Protein 7ODJ (pdb70)

Solvent-accessible surface area: 15029 Å² total; per-residue (Å²): 88,41,2,167,47,82,28,19,71,0,35,52,150,61,77,80,21,10,0,0,1,0,0,0,2,0,0,8,11,4,0,2,63,51,162,28,19,58,75,107,20,0,26,123,0,0,74,35,0,94,68,10,32,2,21,0,0,1,0,4,6,1,0,4,89,7,134,22,111,2,2,1,46,45,2,8,5,59,18,49,31,90,37,40,83,53,9,2,68,0,2,0,44,0,1,26,7,0,48,143,35,119,2,10,0,5,0,0,0,0,0,0,39,2,5,0,3,0,0,6,13,4,12,9,68,61,79,61,108,114,24,135,9,1,66,123,51,115,88,91,77,63,12,18,48,86,0,10,37,0,15,134,18,141,93,0,20,102,13,1,92,89,6,0,70,65,0,0,67,22,86,1,66,88,72,51,90,32,0,44,93,5,32,10,1,2,0,0,0,0,0,3,10,0,37,4,8,20,83,150,19,71,84,101,60,48,90,39,1,9,73,15,0,60,64,9,0,40,55,0,37,107,48,6,71,139,1,8,0,0,1,0,0,2,0,41,32,0,0,30,91,37,45,98,5,0,20,53,0,1,52,16,120,41,0,29,2,0,0,3,0,0,15,0,52,73,36,99,36,8,53,46,78,116,11,65,127,33,53,85,52,0,48,108,92,0,63,88,11,1,94,41,0,3,75,9,0,102,121,33,96,23,0,3,3,0,3,10,0,0,0,3,6,23,123,7,35,46,28,83,133,25,94,8,96,60,0,2,60,0,1,94,12,0,0,99,68,2,32,34,3,50,139,130,68,18,10,6,4,1,0,2,1,8,1,0,0,0,86,0,78,33,138,86,104,102,66,61,14,94,108,76,27,58,14,1,0,1,0,3,26,31,39,4,0,17,3,0,0,2,36,80,8,106,61,0,24,59,5,1,117,93,16,2,73,66,2,71,110

Structure (mmCIF, N/CA/C/O backbone):
data_7ODJ
#
_entry.id   7ODJ
#
_cell.length_a   91.815
_cell.length_b   102.230
_cell.length_c   50.680
_cell.angle_alpha   90.000
_cell.angle_beta   90.000
_cell.angle_gamma   90.000
#
_symmetry.space_group_name_H-M   'P 21 21 2'
#
loop_
_entity.id
_entity.type
_entity.pdbx_description
1 polymer Man5A
2 non-polymer 'SULFATE ION'
3 non-polymer 'ACETATE ION'
4 non-polymer (1R,2S,3R,4S,5R,6R)-5-(8-azidooctylamino)-6-(hydroxymethyl)cyclohexane-1,2,3,4-tetrol
5 water water
#
loop_
_atom_site.group_PDB
_atom_site.id
_atom_site.type_symbol
_atom_site.label_atom_id
_atom_site.label_alt_id
_atom_site.label_comp_id
_atom_site.label_asym_id
_atom_site.label_entity_id
_atom_site.label_seq_id
_atom_site.pdbx_PDB_ins_code
_atom_site.Cartn_x
_atom_site.Cartn_y
_atom_site.Cartn_z
_atom_site.occupancy
_atom_site.B_iso_or_equiv
_atom_site.auth_seq_id
_atom_site.auth_comp_id
_atom_site.auth_asym_id
_atom_site.auth_atom_id
_atom_site.pdbx_PDB_model_num
ATOM 1 N N . HIS A 1 23 ? 19.167 34.703 -13.513 1.000 38.954 23 HIS AAA N 1
ATOM 2 C CA . HIS A 1 23 ? 20.630 34.375 -13.519 1.000 50.429 23 HIS AAA CA 1
ATOM 3 C C . HIS A 1 23 ? 20.858 33.069 -12.690 1.000 34.273 23 HIS AAA C 1
ATOM 4 O O . HIS A 1 23 ? 21.345 33.058 -11.574 1.000 23.309 23 HIS AAA O 1
ATOM 10 N N . PHE A 1 24 ? 20.546 31.919 -13.241 1.000 23.972 24 PHE AAA N 1
ATOM 11 C CA A PHE A 1 24 ? 20.827 30.612 -12.575 0.500 15.364 24 PHE AAA CA 1
ATOM 12 C CA B PHE A 1 24 ? 20.811 30.587 -12.623 0.500 16.338 24 PHE AAA CA 1
ATOM 13 C C . PHE A 1 24 ? 22.304 30.215 -12.693 1.000 13.624 24 PHE AAA C 1
ATOM 14 O O . PHE A 1 24 ? 23.004 30.545 -13.659 1.000 16.272 24 PHE AAA O 1
ATOM 46 N N . VAL A 1 25 ? 22.773 29.471 -11.686 1.000 13.467 25 VAL AAA N 1
ATOM 47 C CA . VAL A 1 25 ? 24.062 28.796 -11.828 1.000 13.097 25 VAL AAA CA 1
ATOM 48 C C . VAL A 1 25 ? 23.919 27.746 -12.927 1.000 12.601 25 VAL AAA C 1
ATOM 49 O O . VAL A 1 25 ? 22.977 26.960 -12.882 1.000 12.646 25 VAL AAA O 1
ATOM 62 N N . ARG A 1 26 ? 24.808 27.808 -13.883 1.000 11.795 26 ARG AAA N 1
ATOM 63 C CA . ARG A 1 26 ? 24.786 26.918 -15.052 1.000 13.063 26 ARG AAA CA 1
ATOM 64 C C . ARG A 1 26 ? 26.094 26.144 -15.124 1.000 12.161 26 ARG AAA C 1
ATOM 65 O O . ARG A 1 26 ? 27.076 26.473 -14.461 1.000 13.143 26 ARG AAA O 1
ATOM 86 N N . VAL A 1 27 ? 26.094 25.101 -15.938 1.000 13.698 27 VAL AAA N 1
ATOM 87 C CA . VAL A 1 27 ? 27.326 24.332 -16.2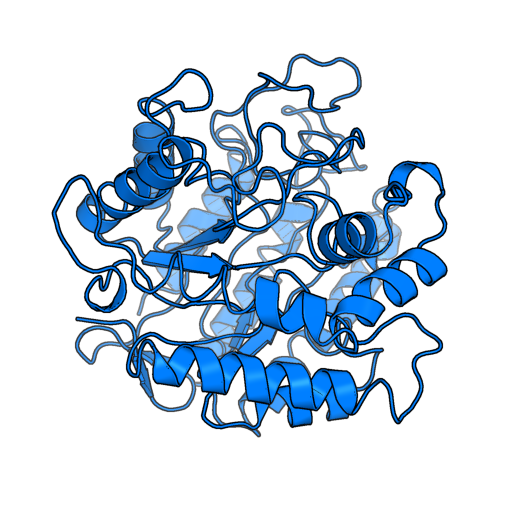14 1.000 12.479 27 VAL AAA CA 1
ATOM 88 C C . VAL A 1 27 ? 27.712 24.555 -17.682 1.000 13.853 27 VAL AAA C 1
ATOM 89 O O . VAL A 1 27 ? 26.873 24.455 -18.575 1.000 16.337 27 VAL AAA O 1
ATOM 102 N N . ASN A 1 28 ? 28.999 24.773 -17.896 1.000 13.832 28 ASN AAA N 1
ATOM 103 C CA . ASN A 1 28 ? 29.609 24.834 -19.237 1.000 17.031 28 ASN AAA CA 1
ATOM 104 C C . ASN A 1 28 ? 30.878 24.002 -19.179 1.000 15.354 28 ASN AAA C 1
ATOM 105 O O . ASN A 1 28 ? 31.872 24.427 -18.647 1.000 16.574 28 ASN AAA O 1
ATOM 116 N N . GLY A 1 29 ? 30.829 22.776 -19.675 1.000 14.957 29 GLY AAA N 1
ATOM 117 C CA . GLY A 1 29 ? 31.978 21.880 -19.611 1.000 15.905 29 GLY AAA CA 1
ATOM 118 C C . GLY A 1 29 ? 32.320 21.556 -18.170 1.000 13.096 29 GLY AAA C 1
ATOM 119 O O . GLY A 1 29 ? 31.440 21.166 -17.374 1.000 13.394 29 GLY AAA O 1
ATOM 123 N N . GLY A 1 30 ? 33.587 21.752 -17.851 1.000 14.109 30 GLY AAA N 1
ATOM 124 C CA . GLY A 1 30 ? 34.101 21.438 -16.519 1.000 13.995 30 GLY AAA CA 1
ATOM 125 C C . GLY A 1 30 ? 33.990 22.542 -15.509 1.000 12.250 30 GLY AAA C 1
ATOM 126 O O . GLY A 1 30 ? 34.565 22.392 -14.429 1.000 14.369 30 GLY AAA O 1
ATOM 130 N N . HIS A 1 31 ? 33.227 23.594 -15.783 1.000 13.367 31 HIS AAA N 1
ATOM 131 C CA . HIS A 1 31 ? 33.063 24.679 -14.815 1.000 13.010 31 HIS AAA CA 1
ATOM 132 C C . HIS A 1 31 ? 31.629 25.164 -14.759 1.000 12.459 31 HIS AAA C 1
ATOM 133 O O . HIS A 1 31 ? 30.807 24.914 -15.648 1.000 13.373 31 HIS AAA O 1
ATOM 148 N N . PHE A 1 32 ? 31.337 25.814 -13.660 1.000 12.189 32 PHE AAA N 1
ATOM 149 C CA . PHE A 1 32 ? 30.067 26.523 -13.463 1.000 12.289 32 PHE AAA CA 1
ATOM 150 C C . PHE A 1 32 ? 30.190 27.955 -13.997 1.000 13.015 32 PHE AAA C 1
ATOM 151 O O . PHE A 1 32 ? 31.267 28.534 -14.030 1.000 13.270 32 PHE AAA O 1
ATOM 168 N N . GLU A 1 33 ? 29.047 28.494 -14.433 1.000 13.164 33 GLU AAA N 1
ATOM 169 C CA . GLU A 1 33 ? 28.958 29.904 -14.816 1.000 14.323 33 GLU AAA CA 1
ATOM 170 C C . GLU A 1 33 ? 27.744 30.537 -14.152 1.000 14.202 33 GLU AAA C 1
ATOM 171 O O . GLU A 1 33 ? 26.726 29.903 -13.946 1.000 15.898 33 GLU AAA O 1
ATOM 183 N N . LEU A 1 34 ? 27.910 31.822 -13.859 1.000 14.824 34 LEU AAA N 1
ATOM 184 C CA . LEU A 1 34 ? 26.804 32.666 -13.377 1.000 16.169 34 LEU AAA CA 1
ATOM 185 C C . LEU A 1 34 ? 26.813 33.935 -14.219 1.000 18.220 34 LEU AAA C 1
ATOM 186 O O . LEU A 1 34 ? 27.839 34.627 -14.181 1.000 18.852 34 LEU AAA O 1
ATOM 202 N N . GLN A 1 35 ? 25.746 34.225 -14.937 1.000 21.339 35 GLN AAA N 1
ATOM 203 C CA . GLN A 1 35 ? 25.714 35.387 -15.874 1.000 24.126 35 GLN AAA CA 1
ATOM 204 C C . GLN A 1 35 ? 26.942 35.347 -16.775 1.000 25.589 35 GLN AAA C 1
ATOM 205 O O . GLN A 1 35 ? 27.543 36.430 -17.047 1.000 32.676 35 GLN AAA O 1
ATOM 219 N N . GLY A 1 36 ? 27.304 34.131 -17.216 1.000 22.885 36 GLY AAA N 1
ATOM 220 C CA . GLY A 1 36 ? 28.329 33.914 -18.258 1.000 24.652 36 GLY AAA CA 1
ATOM 221 C C . GLY A 1 36 ? 29.755 34.100 -17.746 1.000 29.726 36 GLY AAA C 1
ATOM 222 O O . GLY A 1 36 ? 30.666 33.948 -18.555 1.000 35.397 36 GLY AAA O 1
ATOM 226 N N . LYS A 1 37 ? 29.943 34.262 -16.420 1.000 23.302 37 LYS AAA N 1
ATOM 227 C CA . LYS A 1 37 ? 31.238 34.513 -15.747 1.000 21.047 37 LYS AAA CA 1
ATOM 228 C C . LYS A 1 37 ? 31.545 33.223 -14.963 1.000 21.516 37 LYS AAA C 1
ATOM 229 O O . LYS A 1 37 ? 30.640 32.584 -14.398 1.000 18.108 37 LYS AAA O 1
ATOM 238 N N . PRO A 1 38 ? 32.802 32.753 -14.841 1.000 20.769 38 PRO AAA N 1
ATOM 239 C CA . PRO A 1 38 ? 33.093 31.580 -14.020 1.000 21.828 38 PRO AAA CA 1
ATOM 240 C C . PRO A 1 38 ? 32.560 31.771 -12.591 1.000 17.706 38 PRO AAA C 1
ATOM 241 O O . PRO A 1 38 ? 32.599 32.856 -11.999 1.000 20.079 38 PRO AAA O 1
ATOM 252 N N . TYR A 1 39 ? 32.090 30.665 -12.027 1.000 14.422 39 TYR AAA N 1
ATOM 253 C CA . TYR A 1 39 ? 31.561 30.596 -10.663 1.000 13.118 39 TYR AAA CA 1
ATOM 254 C C . TYR A 1 39 ? 32.225 29.428 -9.995 1.000 13.022 39 TYR AAA C 1
ATOM 255 O O . TYR A 1 39 ? 32.137 28.294 -10.487 1.000 15.597 39 TYR AAA O 1
ATOM 273 N N . VAL A 1 40 ? 32.837 29.635 -8.840 1.000 14.078 40 VAL AAA N 1
ATOM 274 C CA . VAL A 1 40 ? 33.538 28.587 -8.100 1.000 13.295 40 VAL AAA CA 1
ATOM 275 C C . VAL A 1 40 ? 32.918 28.516 -6.713 1.000 12.852 40 VAL AAA C 1
ATOM 276 O O . VAL A 1 40 ? 32.631 29.520 -6.112 1.000 13.838 40 VAL AAA O 1
ATOM 289 N N . ILE A 1 41 ? 32.668 27.299 -6.255 1.000 12.047 41 ILE AAA N 1
ATOM 290 C CA . ILE A 1 41 ? 31.988 27.073 -4.972 1.000 10.848 41 ILE AAA CA 1
ATOM 291 C C . ILE A 1 41 ? 32.992 27.236 -3.836 1.000 10.690 41 ILE AAA C 1
ATOM 292 O O . ILE A 1 41 ? 33.966 26.444 -3.753 1.000 11.832 41 ILE AAA O 1
ATOM 308 N N . THR A 1 42 ? 32.742 28.199 -2.969 1.000 11.334 42 THR AAA N 1
ATOM 309 C CA . THR A 1 42 ? 33.587 28.395 -1.773 1.000 12.623 42 THR AAA CA 1
ATOM 310 C C . THR A 1 42 ? 32.640 28.346 -0.601 1.000 12.025 42 THR AAA C 1
ATOM 311 O O . THR A 1 42 ? 32.090 29.342 -0.206 1.000 15.542 42 THR AAA O 1
ATOM 322 N N . GLY A 1 43 ? 32.405 27.131 -0.130 1.000 10.624 43 GLY AAA N 1
ATOM 323 C CA . GLY A 1 43 ? 31.210 26.844 0.644 1.000 13.428 43 GLY AAA CA 1
ATOM 324 C C . GLY A 1 43 ? 31.414 26.185 1.995 1.000 10.442 43 GLY AAA C 1
ATOM 325 O O . GLY A 1 43 ? 32.532 25.808 2.370 1.000 10.553 43 GLY AAA O 1
ATOM 329 N N . VAL A 1 44 ? 30.275 25.988 2.623 1.000 10.171 44 VAL AAA N 1
ATOM 330 C CA . VAL A 1 44 ? 30.190 25.193 3.856 1.000 10.391 44 VAL AAA CA 1
ATOM 331 C C . VAL A 1 44 ? 28.947 24.314 3.777 1.000 9.924 44 VAL AAA C 1
ATOM 332 O O . VAL A 1 44 ? 27.999 24.599 3.040 1.000 10.463 44 VAL AAA O 1
ATOM 345 N N . ASN A 1 45 ? 29.032 23.234 4.565 1.000 9.655 45 ASN AAA N 1
ATOM 346 C CA . ASN A 1 45 ? 27.836 22.479 4.950 1.000 9.308 45 ASN AAA CA 1
ATOM 347 C C . ASN A 1 45 ? 27.216 23.121 6.191 1.000 10.285 45 ASN AAA C 1
ATOM 348 O O . ASN A 1 45 ? 27.921 23.351 7.190 1.000 11.398 45 ASN AAA O 1
ATOM 359 N N . MET A 1 46 ? 25.895 23.314 6.133 1.000 10.264 46 MET AAA N 1
ATOM 360 C CA . MET A 1 46 ? 25.146 23.885 7.247 1.000 10.406 46 MET AAA CA 1
ATOM 361 C C . MET A 1 46 ? 23.774 23.225 7.144 1.000 10.653 46 MET AAA C 1
ATOM 362 O O . MET A 1 46 ? 22.810 23.825 6.672 1.000 10.672 46 MET AAA O 1
ATOM 376 N N . TRP A 1 47 ? 23.716 21.952 7.580 1.000 10.594 47 TRP AAA N 1
ATOM 377 C CA . TRP A 1 47 ? 22.533 21.133 7.264 1.000 10.288 47 TRP AAA CA 1
ATOM 378 C C .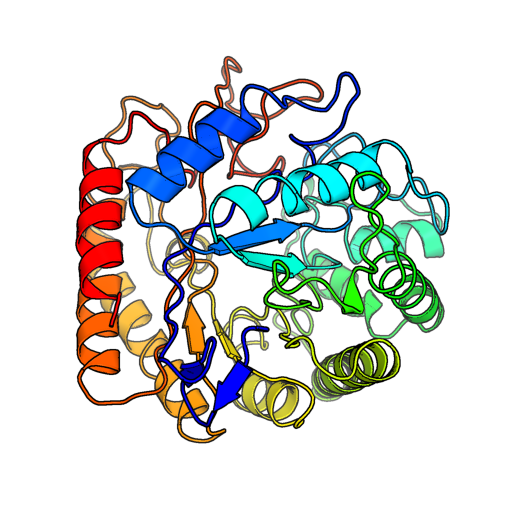 TRP A 1 47 ? 21.247 21.794 7.727 1.000 10.641 47 TRP AAA C 1
ATOM 379 O O . TRP A 1 47 ? 20.201 21.609 7.101 1.000 11.145 47 TRP AAA O 1
ATOM 400 N N . TYR A 1 48 ? 21.356 22.512 8.869 1.000 10.580 48 TYR AAA N 1
ATOM 401 C CA . TYR A 1 48 ? 20.236 23.042 9.690 1.000 10.939 48 TYR AAA CA 1
ATOM 402 C C . TYR A 1 48 ? 19.838 24.481 9.291 1.000 11.028 48 TYR AAA C 1
ATOM 403 O O . TYR A 1 48 ? 19.035 25.079 9.995 1.000 11.712 48 TYR AAA O 1
ATOM 421 N N . ALA A 1 49 ? 20.360 25.016 8.205 1.000 9.950 49 ALA AAA N 1
ATOM 422 C CA . ALA A 1 49 ? 20.130 26.444 7.878 1.000 10.024 49 ALA AAA CA 1
ATOM 423 C C . ALA A 1 49 ? 18.640 26.723 7.688 1.000 11.063 49 ALA AAA C 1
ATOM 424 O O . ALA A 1 49 ? 18.207 27.832 8.030 1.000 12.340 49 ALA AAA O 1
ATOM 431 N N . ALA A 1 50 ? 17.919 25.812 7.058 1.000 11.008 50 ALA AAA N 1
ATOM 432 C CA . ALA A 1 50 ? 16.474 26.024 6.869 1.000 11.677 50 ALA AAA CA 1
ATOM 433 C C . ALA A 1 50 ? 15.710 25.879 8.189 1.000 12.033 50 ALA AAA C 1
ATOM 434 O O . ALA A 1 50 ? 14.749 26.595 8.406 1.000 13.040 50 ALA AAA O 1
ATOM 441 N N . TYR A 1 51 ? 16.111 24.925 9.033 1.000 12.388 51 TYR AAA N 1
ATOM 442 C CA . TYR A 1 51 ? 15.549 24.851 10.402 1.000 13.420 51 TYR AAA CA 1
ATOM 443 C C . TYR A 1 51 ? 15.637 26.197 11.098 1.000 14.128 51 TYR AAA C 1
ATOM 444 O O . TYR A 1 51 ? 14.686 26.625 11.774 1.000 15.227 51 TYR AAA O 1
ATOM 462 N N . LEU A 1 52 ? 16.795 26.832 11.020 1.000 13.090 52 LEU AAA N 1
ATOM 463 C CA A LEU A 1 52 ? 17.025 28.140 11.676 0.500 13.892 52 LEU AAA CA 1
ATOM 464 C CA B LEU A 1 52 ? 16.923 28.133 11.740 0.500 13.770 52 LEU AAA CA 1
ATOM 465 C C . LEU A 1 52 ? 15.997 29.170 11.172 1.000 14.010 52 LEU AAA C 1
ATOM 466 O O . LEU A 1 52 ? 15.689 30.131 11.900 1.000 15.599 52 LEU AAA O 1
ATOM 496 N N . GLY A 1 53 ? 15.563 29.029 9.928 1.000 13.759 53 GLY AAA N 1
ATOM 497 C CA . GLY A 1 53 ? 14.584 29.975 9.404 1.000 15.192 53 GLY AAA CA 1
ATOM 498 C C . GLY A 1 53 ? 13.186 29.758 9.864 1.000 13.970 53 GLY AAA C 1
ATOM 499 O O . GLY A 1 53 ? 12.329 30.592 9.510 1.000 15.288 53 GLY AAA O 1
ATOM 503 N N . ALA A 1 54 ? 12.869 28.670 10.561 1.000 14.431 54 ALA AAA N 1
ATOM 504 C CA . ALA A 1 54 ? 11.476 28.389 10.933 1.000 16.729 54 ALA AAA CA 1
ATOM 505 C C . ALA A 1 54 ? 10.984 29.541 11.807 1.000 16.937 54 ALA AAA C 1
ATOM 506 O O . ALA A 1 54 ? 11.750 30.121 12.603 1.000 20.589 54 ALA AAA O 1
ATOM 513 N N . PRO A 1 55 ? 9.737 29.940 11.622 1.000 19.974 55 PRO AAA N 1
ATOM 514 C CA . PRO A 1 55 ? 9.171 31.049 12.409 1.000 18.297 55 PRO AAA CA 1
ATOM 515 C C . PRO A 1 55 ? 8.777 30.755 13.856 1.000 21.659 55 PRO AAA C 1
ATOM 516 O O . PRO A 1 55 ? 8.437 31.703 14.572 1.000 28.000 55 PRO AAA O 1
ATOM 527 N N . ASN A 1 56 ? 8.773 29.457 14.235 1.000 23.415 56 ASN AAA N 1
ATOM 528 C CA . ASN A 1 56 ? 8.316 28.985 15.563 1.000 21.558 56 ASN AAA CA 1
ATOM 529 C C . ASN A 1 56 ? 9.504 28.688 16.467 1.000 23.002 56 ASN AAA C 1
ATOM 530 O O . ASN A 1 56 ? 10.571 29.154 16.180 1.000 21.744 56 ASN AAA O 1
ATOM 541 N N . GLU A 1 57 ? 9.288 28.002 17.575 1.000 24.148 57 GLU AAA N 1
ATOM 542 C CA . GLU A 1 57 ? 10.334 27.786 18.593 1.000 25.345 57 GLU AAA CA 1
ATOM 543 C C . GLU A 1 57 ? 11.526 26.981 18.076 1.000 21.744 57 GLU AAA C 1
ATOM 544 O O . GLU A 1 57 ? 12.551 27.043 18.723 1.000 24.461 57 GLU AAA O 1
ATOM 556 N N . VAL A 1 58 ? 11.385 26.239 16.979 1.000 18.613 58 VAL AAA N 1
ATOM 557 C CA . VAL A 1 58 ? 12.476 25.470 16.378 1.000 19.993 58 VAL AAA CA 1
ATOM 558 C C . VAL A 1 58 ? 13.499 26.399 15.706 1.000 15.946 58 VAL AAA C 1
ATOM 559 O O . VAL A 1 58 ? 14.692 26.118 15.605 1.000 18.918 58 VAL AAA O 1
ATOM 572 N N . GLY A 1 59 ? 13.031 27.547 15.225 1.000 15.184 59 GLY AAA N 1
ATOM 573 C CA . GLY A 1 59 ? 13.864 28.471 14.489 1.000 15.583 59 GLY AAA CA 1
ATOM 574 C C . GLY A 1 59 ? 14.668 29.383 15.383 1.000 14.781 59 GLY AAA C 1
ATOM 575 O O . GLY A 1 59 ? 14.457 29.462 16.590 1.000 16.452 59 GLY AAA O 1
ATOM 579 N N . ASP A 1 60 ? 15.614 30.070 14.739 1.000 14.457 60 ASP AAA N 1
ATOM 580 C CA . ASP A 1 60 ? 16.448 31.107 15.366 1.000 14.397 60 ASP AAA CA 1
ATOM 581 C C . ASP A 1 60 ? 16.845 32.087 14.254 1.000 13.623 60 ASP AAA C 1
ATOM 582 O O . ASP A 1 60 ? 17.950 32.027 13.753 1.000 13.913 60 ASP AAA O 1
ATOM 591 N N . ARG A 1 61 ? 15.885 32.895 13.839 1.000 13.461 61 ARG AAA N 1
ATOM 592 C CA . ARG A 1 61 ? 16.069 33.760 12.690 1.000 14.158 61 ARG AAA CA 1
ATOM 593 C C . ARG A 1 61 ? 17.147 34.804 12.961 1.000 15.312 61 ARG AAA C 1
ATOM 594 O O . ARG A 1 61 ? 17.878 35.168 12.041 1.000 15.798 61 ARG AAA O 1
ATOM 615 N N . ASP A 1 62 ? 17.248 35.290 14.177 1.000 15.780 62 ASP AAA N 1
ATOM 616 C CA A ASP A 1 62 ? 18.307 36.266 14.557 0.500 16.974 62 ASP AAA CA 1
ATOM 617 C CA B ASP A 1 62 ? 18.299 36.268 14.497 0.500 15.767 62 ASP AAA CA 1
ATOM 618 C C . ASP A 1 62 ? 19.672 35.598 14.332 1.000 15.083 62 ASP AAA C 1
ATOM 619 O O . ASP A 1 62 ? 20.574 36.174 13.683 1.000 16.496 62 ASP AAA O 1
ATOM 635 N N . ARG A 1 63 ? 19.821 34.359 14.810 1.000 13.582 63 ARG AAA N 1
ATOM 636 C CA . ARG A 1 63 ? 21.098 33.671 14.595 1.000 13.651 63 ARG AAA CA 1
ATOM 637 C C . ARG A 1 63 ? 21.351 33.454 13.095 1.000 12.502 63 ARG AAA C 1
ATOM 638 O O . ARG A 1 63 ? 22.466 33.590 12.661 1.000 12.978 63 ARG AAA O 1
ATOM 659 N N . LEU A 1 64 ? 20.326 33.046 12.348 1.000 12.706 64 LEU AAA N 1
ATOM 660 C CA . LEU A 1 64 ? 20.517 32.751 10.922 1.000 11.948 64 LEU AAA CA 1
ATOM 661 C C . LEU A 1 64 ? 21.108 33.962 10.219 1.000 13.316 64 LEU AAA C 1
ATOM 662 O O . LEU A 1 64 ? 22.083 33.830 9.493 1.000 12.744 64 LEU AAA O 1
ATOM 678 N N . ALA A 1 65 ? 20.520 35.144 10.414 1.000 13.954 65 ALA AAA N 1
ATOM 679 C CA . ALA A 1 65 ? 21.059 36.349 9.779 1.000 14.945 65 ALA AAA CA 1
ATOM 680 C C . ALA A 1 65 ? 22.521 36.586 10.172 1.000 14.588 65 ALA AAA C 1
ATOM 681 O O . ALA A 1 65 ? 23.340 36.883 9.316 1.000 15.380 65 ALA AAA O 1
ATOM 688 N N . LYS A 1 66 ? 22.828 36.438 11.458 1.000 14.765 66 LYS AAA N 1
ATOM 689 C CA . LYS A 1 66 ? 24.193 36.639 11.957 1.000 14.880 66 LYS AAA CA 1
ATOM 690 C C . LYS A 1 66 ? 25.167 35.599 11.382 1.000 13.040 66 LYS AAA C 1
ATOM 691 O O . LYS A 1 66 ? 26.303 35.961 11.052 1.000 14.298 66 LYS AAA O 1
ATOM 710 N N . GLU A 1 67 ? 24.723 34.372 11.277 1.000 13.311 67 GLU AAA N 1
ATOM 711 C CA . GLU A 1 67 ? 25.568 33.315 10.659 1.000 11.784 67 GLU AAA CA 1
ATOM 712 C C . GLU A 1 67 ? 25.842 33.656 9.202 1.000 11.013 67 GLU AAA C 1
ATOM 713 O O . GLU A 1 67 ? 27.001 33.559 8.774 1.000 12.025 67 GLU AAA O 1
ATOM 725 N N . LEU A 1 68 ? 24.788 33.997 8.473 1.000 11.736 68 LEU AAA N 1
ATOM 726 C CA . LEU A 1 68 ? 24.987 34.290 7.041 1.000 11.674 68 LEU AAA CA 1
ATOM 727 C C . LEU A 1 68 ? 25.875 35.517 6.849 1.000 12.696 68 LEU AAA C 1
ATOM 728 O O . LEU A 1 68 ? 26.684 35.555 5.923 1.000 12.380 68 LEU AAA O 1
ATOM 744 N N . ASP A 1 69 ? 25.725 36.516 7.701 1.000 12.352 69 ASP AAA N 1
ATOM 745 C CA . ASP A 1 69 ? 26.595 37.692 7.636 1.000 12.571 69 ASP AAA CA 1
ATOM 746 C C . ASP A 1 69 ? 28.054 37.285 7.847 1.000 13.291 69 ASP AAA C 1
ATOM 747 O O . ASP A 1 69 ? 28.960 37.760 7.145 1.000 13.321 69 ASP AAA O 1
ATOM 756 N N . ASN A 1 70 ? 28.309 36.436 8.850 1.000 12.970 70 ASN AAA N 1
ATOM 757 C CA . ASN A 1 70 ? 29.694 36.067 9.168 1.000 12.817 70 ASN AAA CA 1
ATOM 758 C C . ASN A 1 70 ? 30.258 35.240 8.000 1.000 12.764 70 ASN AAA C 1
ATOM 759 O O . ASN A 1 70 ? 31.384 35.439 7.578 1.000 12.856 70 ASN AAA O 1
ATOM 770 N N . LEU A 1 71 ? 29.473 34.279 7.535 1.000 11.429 71 LEU AAA N 1
ATOM 771 C CA . LEU A 1 71 ? 29.879 33.431 6.379 1.000 11.531 71 LEU AAA CA 1
ATOM 772 C C . LEU A 1 71 ? 30.209 34.288 5.149 1.000 11.622 71 LEU AAA C 1
ATOM 773 O O . LEU A 1 71 ? 31.242 34.082 4.516 1.000 12.169 71 LEU AAA O 1
ATOM 789 N N . LYS A 1 72 ? 29.344 35.268 4.858 1.000 12.075 72 LYS AAA N 1
ATOM 790 C CA . LYS A 1 72 ? 29.598 36.117 3.694 1.000 12.686 72 LYS AAA CA 1
ATOM 791 C C . LYS A 1 72 ? 30.889 36.930 3.898 1.000 13.455 72 LYS AAA C 1
ATOM 792 O O . LYS A 1 72 ? 31.695 37.049 2.984 1.000 14.242 72 LYS AAA O 1
ATOM 811 N N . ALA A 1 73 ? 31.124 37.372 5.134 1.000 13.470 73 ALA AAA N 1
ATOM 812 C CA . ALA A 1 73 ? 32.325 38.159 5.450 1.000 13.962 73 ALA AAA CA 1
ATOM 813 C C . ALA A 1 73 ? 33.589 37.332 5.248 1.000 14.368 73 ALA AAA C 1
ATOM 814 O O . ALA A 1 73 ? 34.643 37.894 4.998 1.000 17.628 73 ALA AAA O 1
ATOM 821 N N . ILE A 1 74 ? 33.503 36.016 5.424 1.000 13.216 74 ILE AAA N 1
ATOM 822 C CA . ILE A 1 74 ? 34.675 35.134 5.197 1.000 14.303 74 ILE AAA CA 1
ATOM 823 C C . ILE A 1 74 ? 34.716 34.536 3.801 1.000 12.496 74 ILE AAA C 1
ATOM 824 O O . ILE A 1 74 ? 35.537 33.608 3.598 1.000 15.147 74 ILE AAA O 1
ATOM 840 N N . GLY A 1 75 ? 33.858 34.992 2.910 1.000 12.374 75 GLY AAA N 1
ATOM 841 C CA . GLY A 1 75 ? 33.972 34.679 1.475 1.000 13.390 75 GLY AAA CA 1
ATOM 842 C C . GLY A 1 75 ? 33.172 33.416 1.094 1.000 11.685 75 GLY AAA C 1
ATOM 843 O O . GLY A 1 75 ? 33.328 32.921 -0.016 1.000 13.012 75 GLY AAA O 1
ATOM 847 N N . VAL A 1 76 ? 32.262 32.949 1.952 1.000 11.528 76 VAL AAA N 1
ATOM 848 C CA . VAL A 1 76 ? 31.406 31.800 1.623 1.000 12.149 76 VAL AAA CA 1
ATOM 849 C C . VAL A 1 76 ? 30.287 32.269 0.684 1.000 11.344 76 VAL AAA C 1
ATOM 850 O O . VAL A 1 76 ? 29.560 33.218 0.990 1.000 12.910 76 VAL AAA O 1
ATOM 863 N N . ASN A 1 77 ? 30.141 31.582 -0.454 1.000 10.766 77 ASN AAA N 1
ATOM 864 C CA . ASN A 1 77 ? 29.103 31.895 -1.453 1.000 10.777 77 ASN AAA CA 1
ATOM 865 C C . ASN A 1 77 ? 28.021 30.844 -1.559 1.000 11.181 77 ASN AAA C 1
ATOM 866 O O . ASN A 1 77 ? 27.047 31.036 -2.279 1.000 11.763 77 ASN AAA O 1
ATOM 877 N N . ASN A 1 78 ? 28.142 29.725 -0.836 1.000 10.361 78 ASN AAA N 1
ATOM 878 C CA . ASN A 1 78 ? 27.307 28.526 -1.074 1.000 10.413 78 ASN AAA CA 1
ATOM 879 C C . ASN A 1 78 ? 27.157 27.728 0.213 1.000 9.899 78 ASN AAA C 1
ATOM 880 O O . ASN A 1 78 ? 28.176 27.446 0.865 1.000 11.071 78 ASN AAA O 1
ATOM 891 N N . LEU A 1 79 ? 25.915 27.321 0.468 1.000 9.364 79 LEU AAA N 1
ATOM 892 C CA . LEU A 1 79 ? 25.646 26.397 1.582 1.000 10.231 79 LEU AAA CA 1
ATOM 893 C C . LEU A 1 79 ? 25.121 25.096 0.964 1.000 10.432 79 LEU AAA C 1
ATOM 894 O O . LEU A 1 79 ? 24.331 25.131 0.023 1.000 10.529 79 LEU AAA O 1
ATOM 910 N N . ARG A 1 80 ? 25.458 24.013 1.626 1.000 9.235 80 ARG AAA N 1
ATOM 911 C CA . ARG A 1 80 ? 24.854 22.709 1.350 1.000 9.558 80 ARG AAA CA 1
ATOM 912 C C . ARG A 1 80 ? 23.957 22.363 2.549 1.000 9.272 80 ARG AAA C 1
ATOM 913 O O . ARG A 1 80 ? 24.440 22.377 3.678 1.000 9.833 80 ARG AAA O 1
ATOM 934 N N . VAL A 1 81 ? 22.659 22.181 2.268 1.000 9.474 81 VAL AAA N 1
ATOM 935 C CA . VAL A 1 81 ? 21.593 22.194 3.304 1.000 9.771 81 VAL AAA CA 1
ATOM 936 C C . VAL A 1 81 ? 20.636 21.016 3.093 1.000 9.757 81 VAL AAA C 1
ATOM 937 O O . VAL A 1 81 ? 20.316 20.712 1.925 1.000 10.567 81 VAL AAA O 1
ATOM 950 N N . LEU A 1 82 ? 20.185 20.427 4.194 1.000 10.200 82 LEU AAA N 1
ATOM 951 C CA . LEU A 1 82 ? 19.162 19.390 4.135 1.000 10.494 82 LEU AAA CA 1
ATOM 952 C C . LEU A 1 82 ? 17.801 20.022 3.860 1.000 10.318 82 LEU AAA C 1
ATOM 953 O O . LEU A 1 82 ? 17.427 20.977 4.551 1.000 12.796 82 LEU AAA O 1
ATOM 969 N N . ALA A 1 83 ? 17.078 19.541 2.850 1.000 10.577 83 ALA AAA N 1
ATOM 970 C CA . ALA A 1 83 ? 15.749 20.098 2.522 1.000 12.642 83 ALA AAA CA 1
ATOM 971 C C . ALA A 1 83 ? 14.642 19.468 3.328 1.000 12.501 83 ALA AAA C 1
ATOM 972 O O . ALA A 1 83 ? 13.653 20.100 3.570 1.000 15.619 83 ALA AAA O 1
ATOM 979 N N . VAL A 1 84 ? 14.763 18.183 3.646 1.000 12.381 84 VAL AAA N 1
ATOM 980 C CA A VAL A 1 84 ? 13.646 17.419 4.266 0.500 13.312 84 VAL AAA CA 1
ATOM 981 C CA B VAL A 1 84 ? 13.642 17.406 4.247 0.500 13.830 84 VAL AAA CA 1
ATOM 982 C C . VAL A 1 84 ? 14.199 16.361 5.209 1.000 12.577 84 VAL AAA C 1
ATOM 983 O O . VAL A 1 84 ? 15.236 15.746 4.914 1.000 13.911 84 VAL AAA O 1
ATOM 1007 N N . SER A 1 85 ? 13.544 16.204 6.332 1.000 13.135 85 SER AAA N 1
ATOM 1008 C CA . SER A 1 85 ? 13.807 15.118 7.279 1.000 12.424 85 SER AAA CA 1
ATOM 1009 C C . SER A 1 85 ? 12.544 14.307 7.512 1.000 13.190 85 SER AAA C 1
ATOM 1010 O O . SER A 1 85 ? 11.421 14.830 7.321 1.000 14.826 85 SER AAA O 1
ATOM 1018 N N . GLU A 1 86 ? 12.743 13.099 8.002 1.000 12.607 86 GLU AAA N 1
ATOM 1019 C CA . GLU A 1 86 ? 11.662 12.128 8.304 1.000 13.824 86 GLU AAA CA 1
ATOM 1020 C C . GLU A 1 86 ? 11.632 11.858 9.819 1.000 12.772 86 GLU AAA C 1
ATOM 1021 O O . GLU A 1 86 ? 12.667 11.559 10.386 1.000 14.619 86 GLU AAA O 1
ATOM 1033 N N . LYS A 1 87 ? 10.444 11.866 10.366 1.000 13.895 87 LYS AAA N 1
ATOM 1034 C CA . LYS A 1 87 ? 10.289 11.706 11.826 1.000 14.540 87 LYS AAA CA 1
ATOM 1035 C C . LYS A 1 87 ? 10.905 10.396 12.279 1.000 15.847 87 LYS AAA C 1
ATOM 1036 O O . LYS A 1 87 ? 10.537 9.366 11.767 1.000 16.546 87 LYS AAA O 1
ATOM 1055 N N . SER A 1 88 ? 11.686 10.494 13.363 1.000 16.156 88 SER AAA N 1
ATOM 1056 C CA . SER A 1 88 ? 12.436 9.360 13.894 1.000 20.379 88 SER AAA CA 1
ATOM 1057 C C . SER A 1 88 ? 12.193 9.265 15.383 1.000 17.762 88 SER AAA C 1
ATOM 1058 O O . SER A 1 88 ? 12.142 10.349 16.043 1.000 20.847 88 SER AAA O 1
ATOM 1066 N N . GLU A 1 89 ? 12.258 8.060 15.904 1.000 19.619 89 GLU AAA N 1
ATOM 1067 C CA . GLU A 1 89 ? 12.209 7.807 17.356 1.000 25.396 89 GLU AAA CA 1
ATOM 1068 C C . GLU A 1 89 ? 13.582 7.437 17.920 1.000 28.102 89 GLU AAA C 1
ATOM 1069 O O . GLU A 1 89 ? 13.718 7.253 19.093 1.000 41.626 89 GLU AAA O 1
ATOM 1081 N N . ILE A 1 90 ? 14.596 7.409 17.111 1.000 16.769 90 ILE AAA N 1
ATOM 1082 C CA . ILE A 1 90 ? 15.977 7.129 17.574 1.000 15.986 90 ILE AAA CA 1
ATOM 1083 C C . ILE A 1 90 ? 16.600 8.414 18.125 1.000 15.451 90 ILE AAA C 1
ATOM 1084 O O . ILE A 1 90 ? 16.158 9.532 17.847 1.000 19.105 90 ILE AAA O 1
ATOM 1100 N N . ASN A 1 91 ? 17.684 8.260 18.894 1.000 15.352 91 ASN AAA N 1
ATOM 1101 C CA A ASN A 1 91 ? 18.301 9.432 19.556 0.500 15.838 91 ASN AAA CA 1
ATOM 1102 C CA B ASN A 1 91 ? 18.373 9.330 19.650 0.500 17.549 91 ASN AAA CA 1
ATOM 1103 C C . ASN A 1 91 ? 19.591 9.828 18.870 1.000 16.685 91 ASN AAA C 1
ATOM 1104 O O . ASN A 1 91 ? 20.515 10.309 19.515 1.000 19.470 91 ASN AAA O 1
ATOM 1124 N N . SER A 1 92 ? 19.626 9.603 17.573 1.000 15.314 92 SER AAA N 1
ATOM 1125 C CA . SER A 1 92 ? 20.699 10.068 16.656 1.000 14.696 92 SER AAA CA 1
ATOM 1126 C C . SER A 1 92 ? 20.123 10.846 15.490 1.000 13.656 92 SER AAA C 1
ATOM 1127 O O . SER A 1 92 ? 20.757 10.879 14.434 1.000 15.120 92 SER AAA O 1
ATOM 1135 N N . ALA A 1 93 ? 18.953 11.460 15.657 1.000 15.543 93 ALA AAA N 1
ATOM 1136 C CA . ALA A 1 93 ? 18.295 12.109 14.526 1.000 15.354 93 ALA AAA CA 1
ATOM 1137 C C . ALA A 1 93 ? 17.682 13.434 14.917 1.000 14.649 93 ALA AAA C 1
ATOM 1138 O O . ALA A 1 93 ? 17.339 13.691 16.079 1.000 15.712 93 ALA AAA O 1
ATOM 1145 N N A VAL A 1 94 ? 17.615 14.365 13.954 0.500 12.312 94 VAL AAA N 1
ATOM 1146 N N B VAL A 1 94 ? 17.404 14.194 13.872 0.500 14.788 94 VAL AAA N 1
ATOM 1147 C CA A VAL A 1 94 ? 16.954 15.683 14.197 0.500 12.699 94 VAL AAA CA 1
ATOM 1148 C CA B VAL A 1 94 ? 16.825 15.554 13.971 0.500 16.537 94 VAL AAA CA 1
ATOM 1149 C C A VAL A 1 94 ? 15.498 15.450 14.548 0.500 14.150 94 VAL AAA C 1
ATOM 1150 C C B VAL A 1 94 ? 15.382 15.472 14.460 0.500 13.501 94 VAL AAA C 1
ATOM 1151 O O A VAL A 1 94 ? 14.849 14.576 13.967 0.500 15.028 94 VAL AAA O 1
ATOM 1152 O O B VAL A 1 94 ? 14.598 14.657 13.918 0.500 13.322 94 VAL AAA O 1
ATOM 1177 N N . LYS A 1 95 ? 15.043 16.280 15.471 1.000 14.082 95 LYS AAA N 1
ATOM 1178 C CA . LYS A 1 95 ? 13.671 16.396 15.970 1.000 14.061 95 LYS AAA CA 1
ATOM 1179 C C . LYS A 1 95 ? 13.443 17.882 16.154 1.000 14.711 95 LYS AAA C 1
ATOM 1180 O O . LYS A 1 95 ? 14.329 18.564 16.663 1.000 15.940 95 LYS AAA O 1
ATOM 1199 N N . PRO A 1 96 ? 12.266 18.419 15.794 1.000 14.435 96 PRO AAA N 1
ATOM 1200 C CA . PRO A 1 96 ? 11.202 17.750 15.030 1.000 14.547 96 PRO AAA CA 1
ATOM 1201 C C . PRO A 1 96 ? 11.622 17.550 13.570 1.000 14.140 96 PRO AAA C 1
ATOM 1202 O O . PRO A 1 96 ? 12.677 18.025 13.173 1.000 14.776 96 PRO AAA O 1
ATOM 1213 N N . ALA A 1 97 ? 10.762 16.874 12.833 1.000 15.614 97 ALA AAA N 1
ATOM 1214 C CA . ALA A 1 97 ? 10.996 16.486 11.435 1.000 14.923 97 ALA AAA CA 1
ATOM 1215 C C . ALA A 1 97 ? 10.063 17.245 10.507 1.000 15.358 97 ALA AAA C 1
ATOM 1216 O O . ALA A 1 97 ? 8.959 17.629 10.920 1.000 15.759 97 ALA AAA O 1
ATOM 1223 N N . VAL A 1 98 ? 10.489 17.374 9.243 1.000 14.082 98 VAL AAA N 1
ATOM 1224 C CA . VAL A 1 98 ? 9.589 17.963 8.220 1.000 15.519 98 VAL AAA CA 1
ATOM 1225 C C . VAL A 1 98 ? 8.446 17.012 7.847 1.000 14.421 98 VAL AAA C 1
ATOM 1226 O O . VAL A 1 98 ? 7.332 17.485 7.558 1.000 16.955 98 VAL AAA O 1
ATOM 1239 N N . THR A 1 99 ? 8.717 15.716 7.838 1.000 15.382 99 THR AAA N 1
ATOM 1240 C CA . THR A 1 99 ? 7.782 14.700 7.324 1.000 14.808 99 THR AAA CA 1
ATOM 1241 C C . THR A 1 99 ? 7.354 13.788 8.484 1.000 16.156 99 THR AAA C 1
ATOM 1242 O O . THR A 1 99 ? 8.161 12.967 8.937 1.000 16.392 99 THR AAA O 1
ATOM 1253 N N . ASN A 1 100 ? 6.139 13.974 8.964 1.000 17.783 100 ASN AAA N 1
ATOM 1254 C CA . ASN A 1 100 ? 5.617 13.270 10.166 1.000 19.014 100 ASN AAA CA 1
ATOM 1255 C C . ASN A 1 100 ? 4.775 12.088 9.702 1.000 21.581 100 ASN AAA C 1
ATOM 1256 O O . ASN A 1 100 ? 3.550 12.058 9.843 1.000 21.599 100 ASN AAA O 1
ATOM 1267 N N . GLY A 1 101 ? 5.477 11.142 9.100 1.000 19.671 101 GLY AAA N 1
ATOM 1268 C CA . GLY A 1 101 ? 4.824 10.087 8.338 1.000 19.403 101 GLY AAA CA 1
ATOM 1269 C C . GLY A 1 101 ? 4.559 10.519 6.904 1.000 18.316 101 GLY AAA C 1
ATOM 1270 O O . GLY A 1 101 ? 4.492 11.758 6.596 1.000 19.402 101 GLY AAA O 1
ATOM 1274 N N . PHE A 1 102 ? 4.448 9.544 6.017 1.000 19.892 102 PHE AAA N 1
ATOM 1275 C CA . PHE A 1 102 ? 4.340 9.850 4.581 1.000 20.303 102 PHE AAA CA 1
ATOM 1276 C C . PHE A 1 102 ? 3.232 10.865 4.317 1.000 24.372 102 PHE AAA C 1
ATOM 1277 O O . PHE A 1 102 ? 2.129 10.693 4.803 1.000 25.015 102 PHE AAA O 1
ATOM 1294 N N . GLY A 1 103 ? 3.595 11.879 3.535 1.000 22.861 103 GLY AAA N 1
ATOM 1295 C CA . GLY A 1 103 ? 2.682 12.937 3.063 1.000 26.906 103 GLY AAA CA 1
ATOM 1296 C C . GLY A 1 103 ? 2.323 13.970 4.124 1.000 21.633 103 GLY AAA C 1
ATOM 1297 O O . GLY A 1 103 ? 1.688 14.943 3.730 1.000 25.466 103 GLY AAA O 1
ATOM 1301 N N . ASN A 1 104 ? 2.748 13.826 5.386 1.000 20.681 104 ASN AAA N 1
ATOM 1302 C CA . ASN A 1 104 ? 2.362 14.753 6.499 1.000 20.695 104 ASN AAA CA 1
ATOM 1303 C C . ASN A 1 104 ? 3.471 15.770 6.706 1.000 19.773 104 ASN AAA C 1
ATOM 1304 O O . ASN A 1 104 ? 4.269 15.689 7.670 1.000 21.325 104 ASN AAA O 1
ATOM 1315 N N . TYR A 1 105 ? 3.523 16.737 5.808 1.000 16.675 105 TYR AAA N 1
ATOM 1316 C CA . TYR A 1 105 ? 4.598 17.748 5.841 1.000 18.240 105 TYR AAA CA 1
ATOM 1317 C C . TYR A 1 105 ? 4.246 18.880 6.806 1.000 19.071 105 TYR AAA C 1
ATOM 1318 O O . TYR A 1 105 ? 3.113 19.364 6.853 1.000 22.936 105 TYR AAA O 1
ATOM 1336 N N . ASP A 1 106 ? 5.261 19.287 7.551 1.000 15.913 106 ASP AAA N 1
ATOM 1337 C CA . ASP A 1 106 ? 5.133 20.438 8.479 1.000 16.752 106 ASP AAA CA 1
ATOM 1338 C C . ASP A 1 106 ? 5.330 21.757 7.716 1.000 14.324 106 ASP AAA C 1
ATOM 1339 O O . ASP A 1 106 ? 6.460 22.102 7.394 1.000 15.933 106 ASP AAA O 1
ATOM 1348 N N . GLU A 1 107 ? 4.218 22.404 7.378 1.000 15.390 107 GLU AAA N 1
ATOM 1349 C CA A GLU A 1 107 ? 4.252 23.657 6.561 0.500 16.300 107 GLU AAA CA 1
ATOM 1350 C CA B GLU A 1 107 ? 4.225 23.649 6.594 0.500 16.670 107 GLU AAA CA 1
ATOM 1351 C C . GLU A 1 107 ? 4.968 24.762 7.350 1.000 18.021 107 GLU AAA C 1
ATOM 1352 O O . GLU A 1 107 ? 5.594 25.602 6.714 1.000 20.363 107 GLU AAA O 1
ATOM 1374 N N . THR A 1 108 ? 4.908 24.772 8.664 1.000 15.525 108 THR AAA N 1
ATOM 1375 C CA . THR A 1 108 ? 5.610 25.807 9.446 1.000 16.997 108 THR AAA CA 1
ATOM 1376 C C . THR A 1 108 ? 7.113 25.611 9.221 1.000 17.262 108 THR AAA C 1
ATOM 1377 O O . THR A 1 108 ? 7.836 26.577 9.035 1.000 17.777 108 THR AAA O 1
ATOM 1388 N N . LEU A 1 109 ? 7.599 24.382 9.269 1.000 17.091 109 LEU AAA N 1
ATOM 1389 C CA . LEU A 1 109 ? 9.041 24.186 9.017 1.000 17.443 109 LEU AAA CA 1
ATOM 1390 C C . LEU A 1 109 ? 9.394 24.536 7.579 1.000 19.092 109 LEU AAA C 1
ATOM 1391 O O . LEU A 1 109 ? 10.520 25.048 7.323 1.000 21.575 109 LEU AAA O 1
ATOM 1407 N N . LEU A 1 110 ? 8.514 24.272 6.623 1.000 17.923 110 LEU AAA N 1
ATOM 1408 C CA . LEU A 1 110 ? 8.846 24.642 5.220 1.000 19.916 110 LEU AAA CA 1
ATOM 1409 C C . LEU A 1 110 ? 8.943 26.164 5.113 1.000 21.225 110 LEU AAA C 1
ATOM 1410 O O . LEU A 1 110 ? 9.667 26.628 4.215 1.000 20.878 110 LEU AAA O 1
ATOM 1426 N N . GLN A 1 111 ? 8.262 26.933 5.934 1.000 18.424 111 GLN AAA N 1
ATOM 1427 C CA . GLN A 1 111 ? 8.391 28.398 5.902 1.000 18.769 111 GLN AAA CA 1
ATOM 1428 C C . GLN A 1 111 ? 9.840 28.717 6.283 1.000 17.326 111 GLN AAA C 1
ATOM 1429 O O . GLN A 1 111 ? 10.294 29.836 5.912 1.000 16.544 111 GLN AAA O 1
ATOM 1443 N N . GLY A 1 112 ? 10.525 27.838 7.027 1.000 18.060 112 GLY AAA N 1
ATOM 1444 C CA . GLY A 1 112 ? 11.943 28.079 7.320 1.000 15.729 112 GLY AAA CA 1
ATOM 1445 C C . GLY A 1 112 ? 12.854 28.000 6.095 1.000 13.395 112 GLY AAA C 1
ATOM 1446 O O . GLY A 1 112 ? 13.752 28.807 5.936 1.000 12.080 112 GLY AAA O 1
ATOM 1450 N N . LEU A 1 113 ? 12.559 27.099 5.201 1.000 13.214 113 LEU AAA N 1
ATOM 1451 C CA . LEU A 1 113 ? 13.266 27.053 3.903 1.000 12.340 113 LEU AAA CA 1
ATOM 1452 C C . LEU A 1 113 ? 12.946 28.308 3.104 1.000 12.012 113 LEU AAA C 1
ATOM 1453 O O . LEU A 1 113 ? 13.849 28.886 2.496 1.000 11.947 113 LEU AAA O 1
ATOM 1469 N N . ASP A 1 114 ? 11.689 28.715 3.091 1.000 12.781 114 ASP AAA N 1
ATOM 1470 C CA . ASP A 1 114 ? 11.328 29.952 2.378 1.000 12.929 114 ASP AAA CA 1
ATOM 1471 C C . ASP A 1 114 ? 12.178 31.102 2.899 1.000 13.096 114 ASP AAA C 1
ATOM 1472 O O . ASP A 1 114 ? 12.726 31.896 2.129 1.000 12.775 114 ASP AAA O 1
ATOM 1481 N N . TYR A 1 115 ? 12.274 31.211 4.228 1.000 11.808 115 TYR AAA N 1
ATOM 1482 C CA . TYR A 1 115 ? 13.008 32.318 4.852 1.000 12.307 115 TYR AAA CA 1
ATOM 1483 C C . TYR A 1 115 ? 14.496 32.242 4.553 1.000 12.158 115 TYR AAA C 1
ATOM 1484 O O . TYR A 1 115 ? 15.134 33.235 4.196 1.000 12.655 115 TYR AAA O 1
ATOM 1502 N N . LEU A 1 116 ? 15.041 31.034 4.609 1.000 12.168 116 LEU AAA N 1
ATOM 1503 C CA . LEU A 1 116 ? 16.464 30.864 4.259 1.000 11.625 116 LEU AAA CA 1
ATOM 1504 C C . LEU A 1 116 ? 16.706 31.374 2.837 1.000 11.462 116 LEU AAA C 1
ATOM 1505 O O . LEU A 1 116 ? 17.721 32.051 2.592 1.000 11.863 116 LEU AAA O 1
ATOM 1521 N N . LEU A 1 117 ? 15.820 31.030 1.917 1.000 11.595 117 LEU AAA N 1
ATOM 1522 C CA . LEU A 1 117 ? 16.022 31.427 0.500 1.000 11.755 117 LEU AAA CA 1
ATOM 1523 C C . LEU A 1 117 ? 15.968 32.973 0.374 1.000 13.009 117 LEU AAA C 1
ATOM 1524 O O . LEU A 1 117 ? 16.718 33.549 -0.428 1.000 13.166 117 LEU AAA O 1
ATOM 1540 N N . VAL A 1 118 ? 15.050 33.620 1.089 1.000 12.269 118 VAL AAA N 1
ATOM 1541 C CA . VAL A 1 118 ? 15.027 35.092 1.102 1.000 13.261 118 VAL AAA CA 1
ATOM 1542 C C . VAL A 1 118 ? 16.357 35.639 1.616 1.000 12.526 118 VAL AAA C 1
ATOM 1543 O O . VAL A 1 118 ? 16.905 36.605 1.085 1.000 13.034 118 VAL AAA O 1
ATOM 1556 N N . GLU A 1 119 ? 16.838 35.094 2.718 1.000 11.847 119 GLU AAA N 1
ATOM 1557 C CA A GLU A 1 119 ? 18.049 35.571 3.419 0.500 11.520 119 GLU AAA CA 1
ATOM 1558 C CA B GLU A 1 119 ? 18.042 35.618 3.394 0.500 12.447 119 GLU AAA CA 1
ATOM 1559 C C . GLU A 1 119 ? 19.280 35.386 2.513 1.000 11.976 119 GLU AAA C 1
ATOM 1560 O O . GLU A 1 119 ? 20.173 36.249 2.474 1.000 12.921 119 GLU AAA O 1
ATOM 1582 N N . LEU A 1 120 ? 19.402 34.225 1.883 1.000 11.683 120 LEU AAA N 1
ATOM 1583 C CA . LEU A 1 120 ? 20.552 33.956 0.988 1.000 12.185 120 LEU AAA CA 1
ATOM 1584 C C . LEU A 1 120 ? 20.498 34.940 -0.191 1.000 12.812 120 LEU AAA C 1
ATOM 1585 O O . LEU A 1 120 ? 21.544 35.381 -0.606 1.000 12.897 120 LEU AAA O 1
ATOM 1601 N N . ALA A 1 121 ? 19.307 35.166 -0.747 1.000 12.956 121 ALA AAA N 1
ATOM 1602 C CA . ALA A 1 121 ? 19.181 36.050 -1.931 1.000 13.732 121 ALA AAA CA 1
ATOM 1603 C C . ALA A 1 121 ? 19.692 37.460 -1.605 1.000 14.261 121 ALA AAA C 1
ATOM 1604 O O . ALA A 1 121 ? 20.354 38.074 -2.440 1.000 16.012 121 ALA AAA O 1
ATOM 1611 N N . LYS A 1 122 ? 19.431 37.931 -0.387 1.000 13.895 122 LYS AAA N 1
ATOM 1612 C CA . LYS A 1 122 ? 19.871 39.289 0.002 1.000 15.262 122 LYS AAA CA 1
ATOM 1613 C C . LYS A 1 122 ? 21.388 39.398 -0.048 1.000 14.027 122 LYS AAA C 1
ATOM 1614 O O . LYS A 1 122 ? 21.870 40.464 -0.236 1.000 17.903 122 LYS AAA O 1
ATOM 1633 N N . ARG A 1 123 ? 22.053 38.260 0.155 1.000 13.825 123 ARG AAA N 1
ATOM 1634 C CA . ARG A 1 123 ? 23.525 38.199 0.312 1.000 13.978 123 ARG AAA CA 1
ATOM 1635 C C . ARG A 1 123 ? 24.210 37.630 -0.934 1.000 14.687 123 ARG AAA C 1
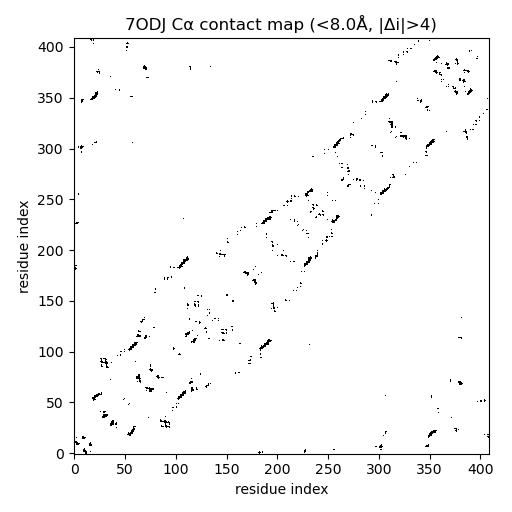ATOM 1636 O O . ARG A 1 123 ? 25.399 37.368 -0.893 1.000 14.185 123 ARG AAA O 1
ATOM 1657 N N . ASP A 1 124 ? 23.454 37.388 -2.003 1.000 13.548 124 ASP AAA N 1
ATOM 1658 C CA . ASP A 1 124 ? 24.078 36.784 -3.219 1.000 15.538 124 ASP AAA CA 1
ATOM 1659 C C . ASP A 1 124 ? 24.783 35.452 -2.895 1.000 12.870 124 ASP AAA C 1
ATOM 1660 O O . ASP A 1 124 ? 25.842 35.193 -3.449 1.000 14.911 124 ASP AAA O 1
ATOM 1669 N N . MET A 1 125 ? 24.160 34.623 -2.045 1.000 12.172 125 MET AAA N 1
ATOM 1670 C CA . MET A 1 125 ? 24.626 33.259 -1.723 1.000 11.485 125 MET AAA CA 1
ATOM 1671 C C . MET A 1 125 ? 23.647 32.314 -2.362 1.000 11.253 125 MET AAA C 1
ATOM 1672 O O . MET A 1 125 ? 22.468 32.572 -2.490 1.000 12.231 125 MET AAA O 1
ATOM 1686 N N . THR A 1 126 ? 24.179 31.130 -2.661 1.000 11.243 126 THR AAA N 1
ATOM 1687 C CA . THR A 1 126 ? 23.381 30.026 -3.214 1.000 11.239 126 THR AAA CA 1
ATOM 1688 C C . THR A 1 126 ? 23.328 28.823 -2.292 1.000 10.679 126 THR AAA C 1
ATOM 1689 O O . THR A 1 126 ? 24.103 28.747 -1.331 1.000 10.645 126 THR AAA O 1
ATOM 1700 N N . VAL A 1 127 ? 22.437 27.903 -2.648 1.000 10.418 127 VAL AAA N 1
ATOM 1701 C CA . VAL A 1 127 ? 22.265 26.688 -1.832 1.000 10.343 127 VAL AAA CA 1
ATOM 1702 C C . VAL A 1 127 ? 22.123 25.454 -2.693 1.000 10.266 127 VAL AAA C 1
ATOM 1703 O O . VAL A 1 127 ? 21.476 25.453 -3.740 1.000 10.600 127 VAL AAA O 1
ATOM 1716 N N . VAL A 1 128 ? 22.705 24.370 -2.226 1.000 9.918 128 VAL AAA N 1
ATOM 1717 C CA . VAL A 1 128 ? 22.529 23.012 -2.739 1.000 9.577 128 VAL AAA CA 1
ATOM 1718 C C . VAL A 1 128 ? 21.643 22.298 -1.700 1.000 9.229 128 VAL AAA C 1
ATOM 1719 O O . VAL A 1 128 ? 22.021 22.216 -0.537 1.000 10.251 128 VAL AAA O 1
ATOM 1732 N N . LEU A 1 129 ? 20.461 21.830 -2.136 1.000 10.269 129 LEU AAA N 1
ATOM 1733 C CA . LEU A 1 129 ? 19.441 21.218 -1.272 1.000 10.060 129 LEU AAA CA 1
ATOM 1734 C C . LEU A 1 129 ? 19.354 19.715 -1.518 1.000 9.461 129 LEU AAA C 1
ATOM 1735 O O . LEU A 1 129 ? 19.013 19.360 -2.645 1.000 10.696 129 LEU AAA O 1
ATOM 1751 N N . TYR A 1 130 ? 19.626 18.909 -0.505 1.000 10.148 130 TYR AAA N 1
ATOM 1752 C CA . TYR A 1 130 ? 19.527 17.449 -0.638 1.000 10.483 130 TYR AAA CA 1
ATOM 1753 C C . TYR A 1 130 ? 18.234 16.929 -0.006 1.000 11.393 130 TYR AAA C 1
ATOM 1754 O O . TYR A 1 130 ? 17.765 17.424 1.029 1.000 10.926 130 TYR AAA O 1
ATOM 1772 N N . PHE A 1 131 ? 17.675 15.896 -0.671 1.000 11.102 131 PHE AAA N 1
ATOM 1773 C CA . PHE A 1 131 ? 16.259 15.498 -0.417 1.000 12.350 131 PHE AAA CA 1
ATOM 1774 C C . PHE A 1 131 ? 16.106 14.143 0.293 1.000 13.877 131 PHE AAA C 1
ATOM 1775 O O . PHE A 1 131 ? 14.970 13.685 0.373 1.000 18.193 131 PHE AAA O 1
ATOM 1792 N N . ASN A 1 132 ? 17.164 13.579 0.806 1.000 12.192 132 ASN AAA N 1
ATOM 1793 C CA . ASN A 1 132 ? 17.093 12.288 1.500 1.000 12.901 132 ASN AAA CA 1
ATOM 1794 C C . ASN A 1 132 ? 18.453 12.078 2.106 1.000 12.798 132 ASN AAA C 1
ATOM 1795 O O . ASN A 1 132 ? 19.359 12.933 1.973 1.000 11.641 132 ASN AAA O 1
ATOM 1806 N N . ASN A 1 133 ? 18.625 10.950 2.735 1.000 12.194 133 ASN AAA N 1
ATOM 1807 C CA . ASN A 1 133 ? 19.850 10.666 3.485 1.000 11.479 133 ASN AAA CA 1
ATOM 1808 C C . ASN A 1 133 ? 20.066 9.162 3.503 1.000 11.121 133 ASN AAA C 1
ATOM 1809 O O . ASN A 1 133 ? 19.149 8.410 3.847 1.000 12.962 133 ASN AAA O 1
ATOM 1820 N N . PHE A 1 134 ? 21.268 8.724 3.114 1.000 11.294 134 PHE AAA N 1
ATOM 1821 C CA . PHE A 1 134 ? 21.638 7.303 3.260 1.000 12.245 134 PHE AAA CA 1
ATOM 1822 C C . PHE A 1 134 ? 21.673 6.965 4.744 1.000 11.840 134 PHE AAA C 1
ATOM 1823 O O . PHE A 1 134 ? 21.367 5.856 5.185 1.000 13.461 134 PHE AAA O 1
ATOM 1840 N N . TRP A 1 135 ? 22.163 7.913 5.536 1.000 11.350 135 TRP AAA N 1
ATOM 1841 C CA . TRP A 1 135 ? 22.397 7.750 6.976 1.000 11.908 135 TRP AAA CA 1
ATOM 1842 C C . TRP A 1 135 ? 21.150 8.117 7.778 1.000 12.065 135 TRP AAA C 1
ATOM 1843 O O . TRP A 1 135 ? 20.117 8.485 7.210 1.000 13.016 135 TRP AAA O 1
ATOM 1864 N N . GLN A 1 136 ? 21.242 7.933 9.098 1.000 13.303 136 GLN AAA N 1
ATOM 1865 C CA . GLN A 1 136 ? 20.065 7.922 9.981 1.000 13.592 136 GLN AAA CA 1
ATOM 1866 C C . GLN A 1 136 ? 19.729 9.288 10.548 1.000 12.479 136 GLN AAA C 1
ATO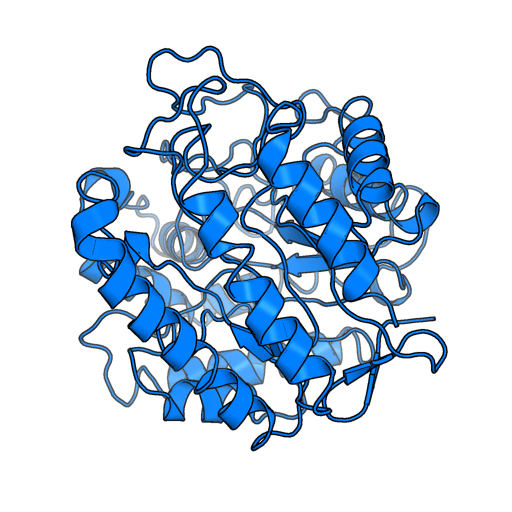M 1867 O O . GLN A 1 136 ? 18.646 9.406 11.151 1.000 13.081 136 GLN AAA O 1
ATOM 1881 N N . TRP A 1 137 ? 20.591 10.296 10.398 1.000 12.514 137 TRP AAA N 1
ATOM 1882 C CA . TRP A 1 137 ? 20.484 11.509 11.227 1.000 12.446 137 TRP AAA CA 1
ATOM 1883 C C . TRP A 1 137 ? 19.317 12.408 10.838 1.000 11.343 137 TRP AAA C 1
ATOM 1884 O O . TRP A 1 137 ? 19.022 13.320 11.608 1.000 13.552 137 TRP AAA O 1
ATOM 1905 N N . SER A 1 138 ? 18.740 12.203 9.670 1.000 11.899 138 SER AAA N 1
ATOM 1906 C CA . SER A 1 138 ? 17.515 12.906 9.279 1.000 12.357 138 SER AAA CA 1
ATOM 1907 C C . SER A 1 138 ? 16.395 11.943 9.012 1.000 11.868 138 SER AAA C 1
ATOM 1908 O O . SER A 1 138 ? 15.457 12.291 8.297 1.000 12.589 138 SER AAA O 1
ATOM 1916 N N . GLY A 1 139 ? 16.495 10.740 9.562 1.000 12.682 139 GLY AAA N 1
ATOM 1917 C CA . GLY A 1 139 ? 15.560 9.644 9.216 1.000 13.001 139 GLY AAA CA 1
ATOM 1918 C C . GLY A 1 139 ? 16.030 8.948 7.973 1.000 13.151 139 GLY AAA C 1
ATOM 1919 O O . GLY A 1 139 ? 16.725 7.918 8.006 1.000 13.953 139 GLY AAA O 1
ATOM 1923 N N . GLY A 1 140 ? 15.761 9.559 6.830 1.000 12.217 140 GLY AAA N 1
ATOM 1924 C CA . GLY A 1 140 ? 16.298 9.057 5.561 1.000 12.328 140 GLY AAA CA 1
ATOM 1925 C C . GLY A 1 140 ? 15.785 7.718 5.124 1.000 13.514 140 GLY AAA C 1
ATOM 1926 O O . GLY A 1 140 ? 14.645 7.344 5.448 1.000 13.901 140 GLY AAA O 1
ATOM 1930 N N . MET A 1 141 ? 16.605 7.061 4.316 1.000 13.360 141 MET AAA N 1
ATOM 1931 C CA . MET A 1 141 ? 16.128 5.876 3.566 1.000 14.437 141 MET AAA CA 1
ATOM 1932 C C . MET A 1 141 ? 15.660 4.769 4.501 1.000 14.236 141 MET AAA C 1
ATOM 1933 O O . MET A 1 141 ? 14.655 4.166 4.232 1.000 15.476 141 MET AAA O 1
ATOM 1947 N N . THR A 1 142 ? 16.350 4.564 5.610 1.000 13.996 142 THR AAA N 1
ATOM 1948 C CA . THR A 1 142 ? 15.929 3.529 6.577 1.000 14.566 142 THR AAA CA 1
ATOM 1949 C C . THR A 1 142 ? 14.617 3.936 7.239 1.000 15.674 142 THR AAA C 1
ATOM 1950 O O . THR A 1 142 ? 13.867 3.030 7.634 1.000 16.409 142 THR AAA O 1
ATOM 1961 N N . GLN A 1 143 ? 14.341 5.233 7.415 1.000 15.116 143 GLN AAA N 1
ATOM 1962 C CA . GLN A 1 143 ? 13.048 5.677 7.997 1.000 15.789 143 GLN AAA CA 1
ATOM 1963 C C . GLN A 1 143 ? 11.921 5.394 6.994 1.000 15.643 143 GLN AAA C 1
ATOM 1964 O O . GLN A 1 143 ? 10.773 5.032 7.408 1.000 17.329 143 GLN AAA O 1
ATOM 1978 N N . TYR A 1 144 ? 12.158 5.626 5.701 1.000 15.543 144 TYR AAA N 1
ATOM 1979 C CA . TYR A 1 144 ? 11.150 5.213 4.693 1.000 15.681 144 TYR AAA CA 1
ATOM 1980 C C . TYR A 1 144 ? 10.803 3.754 4.928 1.000 16.945 144 TYR AAA C 1
ATOM 1981 O O . TYR A 1 144 ? 9.621 3.372 4.909 1.000 17.680 144 TYR AAA O 1
ATOM 1999 N N . MET A 1 145 ? 11.829 2.911 5.052 1.000 15.913 145 MET AAA N 1
ATOM 2000 C CA . MET A 1 145 ? 11.606 1.445 5.098 1.000 17.156 145 MET AAA CA 1
ATOM 2001 C C . MET A 1 145 ? 10.887 1.115 6.385 1.000 17.317 145 MET AAA C 1
ATOM 2002 O O . MET A 1 145 ? 10.026 0.202 6.347 1.000 19.476 145 MET AAA O 1
ATOM 2016 N N . ALA A 1 146 ? 11.210 1.776 7.497 1.000 18.556 146 ALA AAA N 1
ATOM 2017 C CA . ALA A 1 146 ? 10.558 1.507 8.790 1.000 17.902 146 ALA AAA CA 1
ATOM 2018 C C . ALA A 1 146 ? 9.076 1.816 8.708 1.000 18.521 146 ALA AAA C 1
ATOM 2019 O O . ALA A 1 146 ? 8.221 1.049 9.209 1.000 21.607 146 ALA AAA O 1
ATOM 2026 N N . TRP A 1 147 ? 8.716 2.919 8.079 1.000 18.447 147 TRP AAA N 1
ATOM 2027 C CA . TRP A 1 147 ? 7.283 3.259 7.907 1.000 19.444 147 TRP AAA CA 1
ATOM 2028 C C . TRP A 1 147 ? 6.608 2.204 7.058 1.000 22.435 147 TRP AAA C 1
ATOM 2029 O O . TRP A 1 147 ? 5.497 1.790 7.405 1.000 23.011 147 TRP AAA O 1
ATOM 2050 N N . ILE A 1 148 ? 7.253 1.782 5.977 1.000 19.910 148 ILE AAA N 1
ATOM 2051 C CA . ILE A 1 148 ? 6.636 0.813 5.029 1.000 21.022 148 ILE AAA CA 1
ATOM 2052 C C . ILE A 1 148 ? 6.411 -0.532 5.737 1.000 23.689 148 ILE AAA C 1
ATOM 2053 O O . ILE A 1 148 ? 5.344 -1.148 5.566 1.000 27.557 148 ILE AAA O 1
ATOM 2069 N N . GLU A 1 149 ? 7.390 -0.985 6.513 1.000 22.692 149 GLU AAA N 1
ATOM 2070 C CA . GLU A 1 149 ? 7.357 -2.328 7.148 1.000 24.797 149 GLU AAA CA 1
ATOM 2071 C C . GLU A 1 149 ? 6.653 -2.291 8.510 1.000 28.454 149 GLU AAA C 1
ATOM 2072 O O . GLU A 1 149 ? 6.386 -3.391 9.030 1.000 32.605 149 GLU AAA O 1
ATOM 2084 N N . GLY A 1 150 ? 6.388 -1.115 9.076 1.000 27.047 150 GLY AAA N 1
ATOM 2085 C CA . GLY A 1 150 ? 5.826 -0.970 10.441 1.000 26.489 150 GLY AAA CA 1
ATOM 2086 C C . GLY A 1 150 ? 6.769 -1.546 11.491 1.000 27.916 150 GLY AAA C 1
ATOM 2087 O O . GLY A 1 150 ? 6.300 -2.246 12.376 1.000 35.891 150 GLY AAA O 1
ATOM 2091 N N . GLU A 1 151 ? 8.083 -1.353 11.347 1.000 31.420 151 GLU AAA N 1
ATOM 2092 C CA . GLU A 1 151 ? 9.101 -1.860 12.298 1.000 37.727 151 GLU AAA CA 1
ATOM 2093 C C . GLU A 1 151 ? 9.998 -0.681 12.615 1.000 32.801 151 GLU AAA C 1
ATOM 2094 O O . GLU A 1 151 ? 10.247 0.105 11.727 1.000 33.928 151 GLU AAA O 1
ATOM 2106 N N . PRO A 1 152 ? 10.486 -0.528 13.866 1.000 36.634 152 PRO AAA N 1
ATOM 2107 C CA A PRO A 1 152 ? 11.367 0.591 14.195 0.500 35.574 152 PRO AAA CA 1
ATOM 2108 C CA B PRO A 1 152 ? 11.408 0.538 14.252 0.500 33.934 152 PRO AAA CA 1
ATOM 2109 C C . PRO A 1 152 ? 12.715 0.542 13.457 1.000 27.550 152 PRO AAA C 1
ATOM 2110 O O . PRO A 1 152 ? 13.157 -0.497 13.039 1.000 29.816 152 PRO AAA O 1
ATOM 2131 N N . VAL A 1 153 ? 13.307 1.704 13.252 1.000 26.556 153 VAL AAA N 1
ATOM 2132 C CA . VAL A 1 153 ? 14.706 1.832 12.778 1.000 21.596 153 VAL AAA CA 1
ATOM 2133 C C . VAL A 1 153 ? 15.643 1.290 13.854 1.000 20.299 153 VAL AAA C 1
ATOM 2134 O O . VAL A 1 153 ? 15.535 1.670 14.982 1.000 23.707 153 VAL AAA O 1
ATOM 2147 N N . GLN A 1 154 ? 16.663 0.566 13.428 1.000 20.024 154 GLN AAA N 1
ATOM 2148 C CA . GLN A 1 154 ? 17.812 0.141 14.240 1.000 21.673 154 GLN AAA CA 1
ATOM 2149 C C . GLN A 1 154 ? 18.907 1.170 14.093 1.000 21.450 154 GLN AAA C 1
ATOM 2150 O O . GLN A 1 154 ? 19.520 1.260 13.044 1.000 21.656 154 GLN AAA O 1
ATOM 2164 N N . ASP A 1 155 ? 19.075 2.005 15.110 1.000 19.638 155 ASP AAA N 1
ATOM 2165 C CA . ASP A 1 155 ? 20.089 3.081 15.070 1.000 18.593 155 ASP AAA CA 1
ATOM 2166 C C . ASP A 1 155 ? 21.484 2.446 15.034 1.000 17.376 155 ASP AAA C 1
ATOM 2167 O O . ASP A 1 155 ? 21.839 1.734 15.994 1.000 17.866 155 ASP AAA O 1
ATOM 2176 N N . PRO A 1 156 ? 22.309 2.653 13.975 1.000 16.168 156 PRO AAA N 1
ATOM 2177 C CA . PRO A 1 156 ? 23.630 2.004 13.920 1.000 18.641 156 PRO AAA CA 1
ATOM 2178 C C . PRO A 1 156 ? 24.589 2.542 14.982 1.000 17.612 156 PRO AAA C 1
ATOM 2179 O O . PRO A 1 156 ? 25.556 1.904 15.328 1.000 18.603 156 PRO AAA O 1
ATOM 2190 N N . ASN A 1 157 ? 24.267 3.699 15.585 1.000 17.432 157 ASN AAA N 1
ATOM 2191 C CA . ASN A 1 157 ? 25.041 4.196 16.755 1.000 17.404 157 ASN AAA CA 1
ATOM 2192 C C . ASN A 1 157 ? 24.782 3.306 17.963 1.000 18.249 157 ASN AAA C 1
ATOM 2193 O O . ASN A 1 157 ? 25.629 3.266 18.871 1.000 22.711 157 ASN AAA O 1
ATOM 2204 N N . VAL A 1 158 ? 23.654 2.616 17.989 1.000 17.422 158 VAL AAA N 1
ATOM 2205 C CA . VAL A 1 158 ? 23.347 1.682 19.109 1.000 18.558 158 VAL AAA CA 1
ATOM 2206 C C . VAL A 1 158 ? 23.826 0.260 18.771 1.000 20.767 158 VAL AAA C 1
ATOM 2207 O O . VAL A 1 158 ? 24.449 -0.409 19.611 1.000 22.551 158 VAL AAA O 1
ATOM 2220 N N . THR A 1 159 ? 23.488 -0.212 17.576 1.000 19.973 159 THR AAA N 1
ATOM 2221 C CA . THR A 1 159 ? 23.795 -1.613 17.177 1.000 18.421 159 THR AAA CA 1
ATOM 2222 C C . THR A 1 159 ? 25.269 -1.796 16.858 1.000 21.406 159 THR AAA C 1
ATOM 2223 O O . THR A 1 159 ? 25.770 -2.928 16.969 1.000 22.284 159 THR AAA O 1
ATOM 2234 N N . ASN A 1 160 ? 25.921 -0.772 16.305 1.000 19.033 160 ASN AAA N 1
ATOM 2235 C CA . ASN A 1 160 ? 27.294 -0.890 15.751 1.000 20.853 160 ASN AAA CA 1
ATOM 2236 C C . ASN A 1 160 ? 27.299 -1.930 14.626 1.000 22.242 160 ASN AAA C 1
ATOM 2237 O O . ASN A 1 160 ? 28.357 -2.539 14.415 1.000 30.654 160 ASN AAA O 1
ATOM 2248 N N . GLU A 1 161 ? 26.169 -2.147 13.951 1.000 21.053 161 GLU AAA N 1
ATOM 2249 C CA . GLU A 1 161 ? 26.015 -3.151 12.857 1.000 24.179 161 GLU AAA CA 1
ATOM 2250 C C . GLU A 1 161 ? 25.893 -2.350 11.536 1.000 20.998 161 GLU AAA C 1
ATOM 2251 O O . GLU A 1 161 ? 24.827 -2.238 10.944 1.000 21.305 161 GLU AAA O 1
ATOM 2261 N N . TRP A 1 162 ? 27.010 -1.802 11.105 1.000 21.229 162 TRP AAA N 1
ATOM 2262 C CA . TRP A 1 162 ? 27.075 -0.883 9.956 1.000 18.923 162 TRP AAA CA 1
ATOM 2263 C C . TRP A 1 162 ? 26.844 -1.599 8.629 1.000 19.653 162 TRP AAA C 1
ATOM 2264 O O . TRP A 1 162 ? 26.163 -1.027 7.765 1.000 19.484 162 TRP AAA O 1
ATOM 2285 N N . GLU A 1 163 ? 27.376 -2.804 8.457 1.000 20.357 163 GLU AAA N 1
ATOM 2286 C CA . GLU A 1 163 ? 27.124 -3.575 7.210 1.000 20.653 163 GLU AAA CA 1
ATOM 2287 C C . GLU A 1 163 ? 25.629 -3.826 7.071 1.000 19.352 163 GLU AAA C 1
ATOM 2288 O O . GLU A 1 163 ? 25.085 -3.603 5.974 1.000 18.932 163 GLU AAA O 1
ATOM 2300 N N . ALA A 1 164 ? 24.959 -4.209 8.133 1.000 21.050 164 ALA AAA N 1
ATOM 2301 C CA . ALA A 1 164 ? 23.519 -4.509 8.064 1.000 21.910 164 ALA AAA CA 1
ATOM 2302 C C . ALA A 1 164 ? 22.774 -3.201 7.790 1.000 21.074 164 ALA AAA C 1
ATOM 2303 O O . ALA A 1 164 ? 21.828 -3.205 7.010 1.000 21.304 164 ALA AAA O 1
ATOM 2310 N N . PHE A 1 165 ? 23.208 -2.112 8.399 1.000 17.249 165 PHE AAA N 1
ATOM 2311 C CA . PHE A 1 165 ? 22.537 -0.804 8.215 1.000 16.825 165 PHE AAA CA 1
ATOM 2312 C C . PHE A 1 165 ? 22.592 -0.397 6.740 1.000 15.151 165 PHE AAA C 1
ATOM 2313 O O . PHE A 1 165 ? 21.590 0.020 6.189 1.000 15.648 165 PHE AAA O 1
ATOM 2330 N N . MET A 1 166 ? 23.772 -0.551 6.133 1.000 15.743 166 MET AAA N 1
ATOM 2331 C CA . MET A 1 166 ? 23.946 -0.096 4.730 1.000 15.344 166 MET AAA CA 1
ATOM 2332 C C . MET A 1 166 ? 23.123 -0.956 3.779 1.000 15.360 166 MET AAA C 1
ATOM 2333 O O . MET A 1 166 ? 22.523 -0.424 2.842 1.000 14.975 166 MET AAA O 1
ATOM 2347 N N . ALA A 1 167 ? 22.997 -2.250 4.057 1.000 16.265 167 ALA AAA N 1
ATOM 2348 C CA . ALA A 1 167 ? 22.089 -3.098 3.258 1.000 15.323 167 ALA AAA CA 1
ATOM 2349 C C . ALA A 1 167 ? 20.642 -2.630 3.417 1.000 16.808 167 ALA AAA C 1
ATOM 2350 O O . ALA A 1 167 ? 19.887 -2.575 2.459 1.000 17.289 167 ALA AAA O 1
ATOM 2357 N N . LYS A 1 168 ? 20.233 -2.367 4.627 1.000 16.475 168 LYS AAA N 1
ATOM 2358 C CA . LYS A 1 168 ? 18.830 -1.944 4.893 1.000 17.458 168 LYS AAA CA 1
ATOM 2359 C C . LYS A 1 168 ? 18.551 -0.606 4.213 1.000 16.838 168 LYS AAA C 1
ATOM 2360 O O . LYS A 1 168 ? 17.497 -0.413 3.630 1.000 16.669 168 LYS AAA O 1
ATOM 2379 N N . SER A 1 169 ? 19.463 0.332 4.333 1.000 14.209 169 SER AAA N 1
ATOM 2380 C CA . SER A 1 169 ? 19.268 1.665 3.723 1.000 13.883 169 SER AAA CA 1
ATOM 2381 C C . SER A 1 169 ? 19.119 1.493 2.204 1.000 14.302 169 SER AAA C 1
ATOM 2382 O O . SER A 1 169 ? 18.196 2.097 1.601 1.000 15.373 169 SER AAA O 1
ATOM 2390 N N . ALA A 1 170 ? 19.987 0.689 1.581 1.000 14.052 170 ALA AAA N 1
ATOM 2391 C CA . ALA A 1 170 ? 19.924 0.513 0.110 1.000 14.453 170 ALA AAA CA 1
ATOM 2392 C C . ALA A 1 170 ? 18.680 -0.243 -0.341 1.000 15.246 170 ALA AAA C 1
ATOM 2393 O O . ALA A 1 170 ? 18.295 -0.099 -1.507 1.000 16.063 170 ALA AAA O 1
ATOM 2400 N N . SER A 1 171 ? 17.990 -0.939 0.555 1.000 16.768 171 SER AAA N 1
ATOM 2401 C CA . SER A 1 171 ? 16.726 -1.601 0.191 1.000 16.061 171 SER AAA CA 1
ATOM 2402 C C . SER A 1 171 ? 15.723 -0.566 -0.325 1.000 16.613 171 SER AAA C 1
ATOM 2403 O O . SER A 1 171 ? 14.771 -0.923 -1.017 1.000 17.822 171 SER AAA O 1
ATOM 2411 N N . PHE A 1 172 ? 15.873 0.693 0.081 1.000 14.880 172 PHE AAA N 1
ATOM 2412 C CA . PHE A 1 172 ? 15.039 1.817 -0.371 1.000 14.540 172 PHE AAA CA 1
ATOM 2413 C C . PHE A 1 172 ? 14.941 1.815 -1.912 1.000 15.819 172 PHE AAA C 1
ATOM 2414 O O . PHE A 1 172 ? 13.847 2.058 -2.410 1.000 15.468 172 PHE AAA O 1
ATOM 2431 N N . TYR A 1 173 ? 16.050 1.588 -2.615 1.000 14.293 173 TYR AAA N 1
ATOM 2432 C CA . TYR A 1 173 ? 16.026 1.757 -4.083 1.000 15.705 173 TYR AAA CA 1
ATOM 2433 C C . TYR A 1 173 ? 15.075 0.739 -4.715 1.000 16.899 173 TYR AAA C 1
ATOM 2434 O O . TYR A 1 173 ? 14.455 1.025 -5.729 1.000 19.013 173 TYR AAA O 1
ATOM 2452 N N . ARG A 1 174 ? 14.997 -0.455 -4.123 1.000 18.588 174 ARG AAA N 1
ATOM 2453 C CA A ARG A 1 174 ? 14.218 -1.577 -4.671 0.500 18.267 174 ARG AAA CA 1
ATOM 2454 C CA B ARG A 1 174 ? 14.221 -1.544 -4.742 0.500 19.308 174 ARG AAA CA 1
ATOM 2455 C C . ARG A 1 174 ? 12.747 -1.477 -4.285 1.000 20.704 174 ARG AAA C 1
ATOM 2456 O O . ARG A 1 174 ? 11.977 -2.334 -4.705 1.000 27.284 174 ARG AAA O 1
ATOM 2496 N N . SER A 1 175 ? 12.371 -0.558 -3.424 1.000 17.443 175 SER AAA N 1
ATOM 2497 C CA . SER A 1 175 ? 10.956 -0.438 -2.948 1.000 18.221 175 SER AAA CA 1
ATOM 2498 C C . SER A 1 175 ? 10.208 0.548 -3.845 1.000 19.314 175 SER AAA C 1
ATOM 2499 O O . SER A 1 175 ? 10.452 1.774 -3.781 1.000 18.571 175 SER AAA O 1
ATOM 2507 N N . GLU A 1 176 ? 9.218 0.051 -4.606 1.000 21.547 176 GLU AAA N 1
ATOM 2508 C CA . GLU A 1 176 ? 8.404 0.935 -5.475 1.000 22.679 176 GLU AAA CA 1
ATOM 2509 C C . GLU A 1 176 ? 7.640 1.895 -4.580 1.000 18.833 176 GLU AAA C 1
ATOM 2510 O O . GLU A 1 176 ? 7.492 3.074 -4.917 1.000 20.740 176 GLU AAA O 1
ATOM 2522 N N . LYS A 1 177 ? 7.160 1.417 -3.452 1.000 21.123 177 LYS AAA N 1
ATOM 2523 C CA . LYS A 1 177 ? 6.423 2.289 -2.521 1.000 21.736 177 LYS AAA CA 1
ATOM 2524 C C . LYS A 1 177 ? 7.339 3.414 -2.017 1.000 19.077 177 LYS AAA C 1
ATOM 2525 O O . LYS A 1 177 ? 6.946 4.608 -2.042 1.000 18.224 177 LYS AAA O 1
ATOM 2544 N N . ALA A 1 178 ? 8.559 3.084 -1.649 1.000 17.775 178 ALA AAA N 1
ATOM 2545 C CA . ALA A 1 178 ? 9.492 4.126 -1.177 1.000 17.125 178 ALA AAA CA 1
ATOM 2546 C C . ALA A 1 178 ? 9.767 5.147 -2.300 1.000 15.998 178 ALA AAA C 1
ATOM 2547 O O . ALA A 1 178 ? 9.835 6.336 -2.006 1.000 15.718 178 ALA AAA O 1
ATOM 2554 N N . GLN A 1 179 ? 9.939 4.670 -3.519 1.000 16.424 179 GLN AAA N 1
ATOM 2555 C CA . GLN A 1 179 ? 10.219 5.589 -4.635 1.000 15.593 179 GLN AAA CA 1
ATOM 2556 C C . GLN A 1 179 ? 9.022 6.519 -4.877 1.000 16.601 179 GLN AAA C 1
ATOM 2557 O O . GLN A 1 179 ? 9.194 7.682 -5.208 1.000 15.888 179 GLN AAA O 1
ATOM 2571 N N . GLN A 1 180 ? 7.817 5.978 -4.807 1.000 16.721 180 GLN AAA N 1
ATOM 2572 C CA . GLN A 1 180 ? 6.610 6.811 -4.973 1.000 17.877 180 GLN AAA CA 1
ATOM 2573 C C . GLN A 1 180 ? 6.599 7.916 -3.922 1.000 17.253 180 GLN AAA C 1
ATOM 2574 O O . GLN A 1 180 ? 6.325 9.109 -4.257 1.000 18.600 180 GLN AAA O 1
ATOM 2588 N N . GLU A 1 181 ? 6.899 7.600 -2.686 1.000 16.099 181 GLU AAA N 1
ATOM 2589 C CA . GLU A 1 181 ? 6.882 8.584 -1.573 1.000 16.387 181 GLU AAA CA 1
ATOM 2590 C C . GLU A 1 181 ? 8.041 9.574 -1.738 1.000 15.286 181 GLU AAA C 1
ATOM 2591 O O . GLU A 1 181 ? 7.899 10.759 -1.439 1.000 17.813 181 GLU AAA O 1
ATOM 2603 N N . TYR A 1 182 ? 9.183 9.101 -2.188 1.000 14.274 182 TYR AAA N 1
ATOM 2604 C CA . TYR A 1 182 ? 10.359 9.952 -2.415 1.000 12.986 182 TYR AAA CA 1
ATOM 2605 C C . TYR A 1 182 ? 10.028 10.944 -3.510 1.000 14.744 182 TYR AAA C 1
ATOM 2606 O O . TYR A 1 182 ? 10.268 12.165 -3.341 1.000 14.314 182 TYR AAA O 1
ATOM 2624 N N . ARG A 1 183 ? 9.452 10.492 -4.606 1.000 14.778 183 ARG AAA N 1
ATOM 2625 C CA A ARG A 1 183 ? 9.066 11.418 -5.703 0.500 15.326 183 ARG AAA CA 1
ATOM 2626 C CA B ARG A 1 183 ? 9.107 11.434 -5.698 0.500 15.582 183 ARG AAA CA 1
ATOM 2627 C C . ARG A 1 183 ? 8.002 12.405 -5.211 1.000 16.334 183 ARG AAA C 1
ATOM 2628 O O . ARG A 1 183 ? 8.036 13.583 -5.635 1.000 17.238 183 ARG AAA O 1
ATOM 2668 N N A LYS A 1 184 ? 7.070 11.964 -4.343 0.500 16.139 184 LYS AAA N 1
ATOM 2669 N N B LYS A 1 184 ? 7.068 12.019 -4.343 0.500 18.072 184 LYS AAA N 1
ATOM 2670 C CA A LYS A 1 184 ? 6.061 12.837 -3.669 0.500 18.379 184 LYS AAA CA 1
ATOM 2671 C CA B LYS A 1 184 ? 6.062 13.001 -3.857 0.500 20.616 184 LYS AAA CA 1
ATOM 2672 C C A LYS A 1 184 ? 6.809 13.975 -2.983 0.500 17.584 184 LYS AAA C 1
ATOM 2673 C C B LYS A 1 184 ? 6.770 14.015 -2.936 0.500 18.374 184 LYS AAA C 1
ATOM 2674 O O A LYS A 1 184 ? 6.453 15.136 -3.145 0.500 19.506 184 LYS AAA O 1
ATOM 2675 O O B LYS A 1 184 ? 6.349 15.185 -2.899 0.500 20.247 184 LYS AAA O 1
ATOM 2712 N N . THR A 1 185 ? 7.852 13.642 -2.265 1.000 17.218 185 THR AAA N 1
ATOM 2713 C CA . THR A 1 185 ? 8.638 14.614 -1.492 1.000 17.973 185 THR AAA CA 1
ATOM 2714 C C . THR A 1 185 ? 9.393 15.563 -2.412 1.000 15.478 185 THR AAA C 1
ATOM 2715 O O . THR A 1 185 ? 9.375 16.800 -2.187 1.000 16.165 185 THR AAA O 1
ATOM 2726 N N . LEU A 1 186 ? 10.021 15.042 -3.454 1.000 14.528 186 LEU AAA N 1
ATOM 2727 C CA . LEU A 1 186 ? 10.679 15.914 -4.454 1.000 14.216 186 LEU AAA CA 1
ATOM 2728 C C . LEU A 1 186 ? 9.681 16.896 -5.060 1.000 13.996 186 LEU AAA C 1
ATOM 2729 O O . LEU A 1 186 ? 9.961 18.127 -5.088 1.000 15.222 186 LEU AAA O 1
ATOM 2745 N N . GLU A 1 187 ? 8.526 16.401 -5.461 1.000 14.818 187 GLU AAA N 1
ATOM 2746 C CA A GLU A 1 187 ? 7.460 17.222 -6.046 0.700 15.382 187 GLU AAA CA 1
ATOM 2747 C CA B GLU A 1 187 ? 7.510 17.287 -6.073 0.300 15.340 187 GLU AAA CA 1
ATOM 2748 C C . GLU A 1 187 ? 7.039 18.319 -5.030 1.000 15.797 187 GLU AAA C 1
ATOM 2749 O O . GLU A 1 187 ? 6.854 19.511 -5.428 1.000 16.812 187 GLU AAA O 1
ATOM 2771 N N . LYS A 1 188 ? 6.826 17.940 -3.770 1.000 16.569 188 LYS AAA N 1
ATOM 2772 C CA . LYS A 1 188 ? 6.301 18.872 -2.735 1.000 18.095 188 LYS AAA CA 1
ATOM 2773 C C . LYS A 1 188 ? 7.235 20.067 -2.637 1.000 16.963 188 LYS AAA C 1
ATOM 2774 O O . LYS A 1 188 ? 6.717 21.205 -2.525 1.000 17.651 188 LYS AAA O 1
ATOM 2793 N N . ILE A 1 189 ? 8.545 19.859 -2.642 1.000 15.212 189 ILE AAA N 1
ATOM 2794 C CA . ILE A 1 189 ? 9.472 20.998 -2.485 1.000 16.120 189 ILE AAA CA 1
ATOM 2795 C C . ILE A 1 189 ? 9.709 21.695 -3.796 1.000 13.963 189 ILE AAA C 1
ATOM 2796 O O . ILE A 1 189 ? 9.687 22.909 -3.832 1.000 14.188 189 ILE AAA O 1
ATOM 2812 N N . ILE A 1 190 ? 9.967 20.969 -4.855 1.000 13.812 190 ILE AAA N 1
ATOM 2813 C CA . ILE A 1 190 ? 10.337 21.600 -6.126 1.000 14.352 190 ILE AAA CA 1
ATOM 2814 C C . ILE A 1 190 ? 9.204 22.491 -6.647 1.000 14.135 190 ILE AAA C 1
ATOM 2815 O O . ILE A 1 190 ? 9.518 23.562 -7.197 1.000 14.560 190 ILE AAA O 1
ATOM 2831 N N . THR A 1 191 ? 7.954 22.074 -6.486 1.000 14.062 191 THR AAA N 1
ATOM 2832 C CA . THR A 1 191 ? 6.789 22.840 -6.951 1.000 15.689 191 THR AAA CA 1
ATOM 2833 C C . THR A 1 191 ? 6.316 23.856 -5.921 1.000 15.130 191 THR AAA C 1
ATOM 2834 O O . THR A 1 191 ? 5.299 24.542 -6.158 1.000 16.402 191 THR AAA O 1
ATOM 2845 N N . ARG A 1 192 ? 7.039 24.032 -4.832 1.000 14.611 192 ARG AAA N 1
ATOM 2846 C CA . ARG A 1 192 ? 6.622 24.986 -3.770 1.000 14.064 192 ARG AAA CA 1
ATOM 2847 C C . ARG A 1 192 ? 6.662 26.414 -4.280 1.000 12.611 192 ARG AAA C 1
ATOM 2848 O O . ARG A 1 192 ? 7.475 26.766 -5.148 1.000 13.941 192 ARG AAA O 1
ATOM 2869 N N . VAL A 1 193 ? 5.773 27.215 -3.725 1.000 13.622 193 VAL AAA N 1
ATOM 2870 C CA . VAL A 1 193 ? 5.797 28.682 -3.857 1.000 13.555 193 VAL AAA CA 1
ATOM 2871 C C . VAL A 1 193 ? 6.355 29.220 -2.561 1.000 12.736 193 VAL AAA C 1
ATOM 2872 O O . VAL A 1 193 ? 5.869 28.901 -1.468 1.000 14.407 193 VAL AAA O 1
ATOM 2885 N N . ASN A 1 194 ? 7.352 30.091 -2.665 1.000 12.158 194 ASN AAA N 1
ATOM 2886 C CA . ASN A 1 194 ? 7.891 30.729 -1.457 1.000 12.359 194 ASN AAA CA 1
ATOM 2887 C C . ASN A 1 194 ? 6.814 31.561 -0.794 1.000 12.646 194 ASN AAA C 1
ATOM 2888 O O . ASN A 1 194 ? 6.287 32.518 -1.397 1.000 13.341 194 ASN AAA O 1
ATOM 2899 N N . SER A 1 195 ? 6.453 31.261 0.444 1.000 14.507 195 SER AAA N 1
ATOM 2900 C CA . SER A 1 195 ? 5.278 31.874 1.095 1.000 15.517 195 SER AAA CA 1
ATOM 2901 C C . SER A 1 195 ? 5.595 33.347 1.410 1.000 14.740 195 SER AAA C 1
ATOM 2902 O O . SER A 1 195 ? 4.648 34.086 1.699 1.000 17.989 195 SER AAA O 1
ATOM 2910 N N . ILE A 1 196 ? 6.874 33.738 1.431 1.000 14.263 196 ILE AAA N 1
ATOM 2911 C CA . ILE A 1 196 ? 7.257 35.128 1.773 1.000 14.378 196 ILE AAA CA 1
ATOM 2912 C C . ILE A 1 196 ? 7.285 35.964 0.502 1.000 14.204 196 ILE AAA C 1
ATOM 2913 O O . ILE A 1 196 ? 6.612 36.999 0.462 1.000 17.763 196 ILE AAA O 1
ATOM 2929 N N . ASN A 1 197 ? 8.102 35.595 -0.465 1.000 14.624 197 ASN AAA N 1
ATOM 2930 C CA . ASN A 1 197 ? 8.287 36.480 -1.621 1.000 16.193 197 ASN AAA CA 1
ATOM 2931 C C . ASN A 1 197 ? 7.408 36.072 -2.821 1.000 15.642 197 ASN AAA C 1
ATOM 2932 O O . ASN A 1 197 ? 7.390 36.776 -3.846 1.000 17.292 197 ASN AAA O 1
ATOM 2943 N N . GLY A 1 198 ? 6.722 34.940 -2.764 1.000 14.037 198 GLY AAA N 1
ATOM 2944 C CA . GLY A 1 198 ? 5.861 34.479 -3.855 1.000 13.878 198 GLY AAA CA 1
ATOM 2945 C C . GLY A 1 198 ? 6.596 33.841 -5.030 1.000 12.421 198 GLY AAA C 1
ATOM 2946 O O . GLY A 1 198 ? 5.897 33.516 -5.995 1.000 14.521 198 GLY AAA O 1
ATOM 2950 N N . LYS A 1 199 ? 7.897 33.683 -4.951 1.000 13.172 199 LYS AAA N 1
ATOM 2951 C CA A LYS A 1 199 ? 8.649 33.098 -6.052 0.500 13.522 199 LYS AAA CA 1
ATOM 2952 C CA B LYS A 1 199 ? 8.680 33.070 -6.046 0.500 13.846 199 LYS AAA CA 1
ATOM 2953 C C . LYS A 1 199 ? 8.376 31.580 -6.086 1.000 12.817 199 LYS AAA C 1
ATOM 2954 O O . LYS A 1 199 ? 8.469 30.904 -5.047 1.000 15.598 199 LYS AAA O 1
ATOM 2990 N N . ALA A 1 200 ? 8.071 31.054 -7.274 1.000 12.707 200 ALA AAA N 1
ATOM 2991 C CA . ALA A 1 200 ? 8.088 29.596 -7.437 1.000 13.317 200 ALA AAA CA 1
ATOM 2992 C C . ALA A 1 200 ? 9.518 29.123 -7.209 1.000 12.774 200 ALA AAA C 1
ATOM 2993 O O . ALA A 1 200 ? 10.450 29.722 -7.764 1.000 12.894 200 ALA AAA O 1
ATOM 3000 N N . TYR A 1 201 ? 9.690 28.006 -6.512 1.000 12.881 201 TYR AAA N 1
ATOM 3001 C CA . TYR A 1 201 ? 11.063 27.511 -6.298 1.000 12.583 201 TYR AAA CA 1
ATOM 3002 C C . TYR A 1 201 ? 11.776 27.240 -7.632 1.000 12.644 201 TYR AAA C 1
ATOM 3003 O O . TYR A 1 201 ? 12.981 27.456 -7.728 1.000 12.867 201 TYR AAA O 1
ATOM 3021 N N . VAL A 1 202 ? 11.039 26.775 -8.656 1.000 12.332 202 VAL AAA N 1
ATOM 3022 C CA . VAL A 1 202 ? 11.705 26.472 -9.945 1.000 13.624 202 VAL AAA CA 1
ATOM 3023 C C . VAL A 1 202 ? 12.281 27.760 -10.573 1.000 12.925 202 VAL AAA C 1
ATOM 3024 O O . VAL A 1 202 ? 13.142 27.665 -11.438 1.000 14.152 202 VAL AAA O 1
ATOM 3037 N N . ASP A 1 203 ? 11.782 28.935 -10.162 1.000 13.018 203 ASP AAA N 1
ATOM 3038 C CA . ASP A 1 203 ? 12.251 30.229 -10.730 1.000 13.824 203 ASP AAA CA 1
ATOM 3039 C C . ASP A 1 203 ? 13.333 30.879 -9.859 1.000 13.682 203 ASP AAA C 1
ATOM 3040 O O . ASP A 1 203 ? 13.826 31.964 -10.221 1.000 15.108 203 ASP AAA O 1
ATOM 3049 N N . ASP A 1 204 ? 13.682 30.295 -8.701 1.000 12.922 204 ASP AAA N 1
ATOM 3050 C CA . ASP A 1 204 ? 14.571 30.975 -7.756 1.000 12.583 204 ASP AAA CA 1
ATOM 3051 C C . ASP A 1 204 ? 16.030 30.633 -8.005 1.000 11.918 204 ASP AAA C 1
ATOM 3052 O O . ASP A 1 204 ? 16.448 29.493 -7.773 1.000 12.610 204 ASP AAA O 1
ATOM 3061 N N . ALA A 1 205 ? 16.791 31.556 -8.525 1.000 13.083 205 ALA AAA N 1
ATOM 3062 C CA . ALA A 1 205 ? 18.233 31.408 -8.786 1.000 12.410 205 ALA AAA CA 1
ATOM 3063 C C . ALA A 1 205 ? 19.046 31.275 -7.513 1.000 11.877 205 ALA AAA C 1
ATOM 3064 O O . ALA A 1 205 ? 20.242 30.954 -7.601 1.000 12.389 205 ALA AAA O 1
ATOM 3071 N N . THR A 1 206 ? 18.421 31.4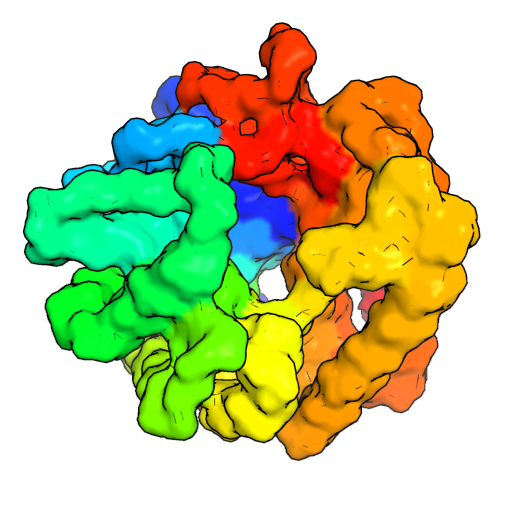72 -6.363 1.000 12.010 206 THR AAA N 1
ATOM 3072 C CA . THR A 1 206 ? 19.159 31.268 -5.079 1.000 12.126 206 THR AAA CA 1
ATOM 3073 C C . THR A 1 206 ? 19.517 29.784 -4.934 1.000 11.154 206 THR AAA C 1
ATOM 3074 O O . THR A 1 206 ? 20.505 29.442 -4.277 1.000 11.498 206 THR AAA O 1
ATOM 3085 N N . ILE A 1 207 ? 18.650 28.920 -5.459 1.000 11.499 207 ILE AAA N 1
ATOM 3086 C CA . ILE A 1 207 ? 18.902 27.475 -5.467 1.000 10.165 207 ILE AAA CA 1
ATOM 3087 C C . ILE A 1 207 ? 19.875 27.167 -6.584 1.000 9.885 207 ILE AAA C 1
ATOM 3088 O O . ILE A 1 207 ? 19.572 27.378 -7.771 1.000 12.114 207 ILE AAA O 1
ATOM 3104 N N . MET A 1 208 ? 21.062 26.700 -6.201 1.000 11.002 208 MET AAA N 1
ATOM 3105 C CA . MET A 1 208 ? 22.055 26.272 -7.195 1.000 11.527 208 MET AAA CA 1
ATOM 3106 C C . MET A 1 208 ? 21.702 24.889 -7.731 1.000 10.678 208 MET AAA C 1
ATOM 3107 O O . MET A 1 208 ? 21.827 24.654 -8.944 1.000 12.412 208 MET AAA O 1
ATOM 3121 N N . SER A 1 209 ? 21.365 23.946 -6.868 1.000 10.856 209 SER AAA N 1
ATOM 3122 C CA A SER A 1 209 ? 21.172 22.543 -7.284 0.700 10.685 209 SER AAA CA 1
ATOM 3123 C CA B SER A 1 209 ? 21.094 22.580 -7.344 0.300 11.385 209 SER AAA CA 1
ATOM 3124 C C . SER A 1 209 ? 20.160 21.862 -6.394 1.000 10.470 209 SER AAA C 1
ATOM 3125 O O . SER A 1 209 ? 20.184 22.077 -5.172 1.000 11.676 209 SER AAA O 1
ATOM 3139 N N . TRP A 1 210 ? 19.394 20.995 -7.017 1.000 10.658 210 TRP AAA N 1
ATOM 3140 C CA . TRP A 1 210 ? 18.682 19.942 -6.327 1.000 10.790 210 TRP AAA CA 1
ATOM 3141 C C . TRP A 1 210 ? 19.614 18.738 -6.210 1.000 11.004 210 TRP AAA C 1
ATOM 3142 O O . TRP A 1 210 ? 20.358 18.463 -7.139 1.000 16.632 210 TRP AAA O 1
ATOM 3163 N N . GLN A 1 211 ? 19.599 18.056 -5.085 1.000 9.689 211 GLN AAA N 1
ATOM 3164 C CA . GLN A 1 211 ? 20.521 16.939 -4.870 1.000 9.720 211 GLN AAA CA 1
ATOM 3165 C C . GLN A 1 211 ? 19.729 15.730 -4.348 1.000 10.164 211 GLN AAA C 1
ATOM 3166 O O . GLN A 1 211 ? 18.925 15.829 -3.415 1.000 10.193 211 GLN AAA O 1
ATOM 3180 N N . LEU A 1 212 ? 19.967 14.589 -4.967 1.000 9.909 212 LEU AAA N 1
ATOM 3181 C CA . LEU A 1 212 ? 19.122 13.394 -4.702 1.000 10.176 212 LEU AAA CA 1
ATOM 3182 C C . LEU A 1 212 ? 19.107 13.007 -3.211 1.000 9.809 212 LEU AAA C 1
ATOM 3183 O O . LEU A 1 212 ? 18.040 12.764 -2.651 1.000 11.376 212 LEU AAA O 1
ATOM 3199 N N . ALA A 1 213 ? 20.280 12.961 -2.609 1.000 9.843 213 ALA AAA N 1
ATOM 3200 C CA . ALA A 1 213 ? 20.375 12.483 -1.229 1.000 10.499 213 ALA AAA CA 1
ATOM 3201 C C . ALA A 1 213 ? 21.738 12.843 -0.673 1.000 10.055 213 ALA AAA C 1
ATOM 3202 O O . ALA A 1 213 ? 22.669 13.127 -1.407 1.000 11.713 213 ALA AAA O 1
ATOM 3209 N N . ASN A 1 214 ? 21.882 12.704 0.629 1.000 10.916 214 ASN AAA N 1
ATOM 3210 C CA . ASN A 1 214 ? 23.198 12.761 1.277 1.000 10.575 214 ASN AAA CA 1
ATOM 3211 C C . ASN A 1 214 ? 23.845 11.387 1.214 1.000 10.065 214 ASN AAA C 1
ATOM 3212 O O . ASN A 1 214 ? 23.351 10.413 1.832 1.000 10.944 214 ASN AAA O 1
ATOM 3223 N N . GLU A 1 215 ? 24.965 11.314 0.501 1.000 10.209 215 GLU AAA N 1
ATOM 3224 C CA . GLU A 1 215 ? 25.828 10.091 0.446 1.000 10.499 215 GLU AAA CA 1
ATOM 3225 C C . GLU A 1 215 ? 25.048 8.815 0.114 1.000 10.556 215 GLU AAA C 1
ATOM 3226 O O . GLU A 1 215 ? 25.274 7.746 0.705 1.000 11.587 215 GLU AAA O 1
ATOM 3238 N N . PRO A 1 216 ? 24.233 8.804 -0.962 1.000 10.714 216 PRO AAA N 1
ATOM 3239 C CA . PRO A 1 216 ? 23.618 7.545 -1.353 1.000 10.291 216 PRO AAA CA 1
ATOM 3240 C C . PRO A 1 216 ? 24.706 6.544 -1.770 1.000 11.392 216 PRO AAA C 1
ATOM 3241 O O . PRO A 1 216 ? 25.570 6.868 -2.550 1.000 11.487 216 PRO AAA O 1
ATOM 3252 N N . ARG A 1 217 ? 24.598 5.333 -1.235 1.000 12.214 217 ARG AAA N 1
ATOM 3253 C CA . ARG A 1 217 ? 25.499 4.222 -1.586 1.000 12.404 217 ARG AAA CA 1
ATOM 3254 C C . ARG A 1 217 ? 24.676 3.069 -2.125 1.000 11.415 217 ARG AAA C 1
ATOM 3255 O O . ARG A 1 217 ? 23.489 2.948 -1.830 1.000 13.160 217 ARG AAA O 1
ATOM 3276 N N . PRO A 1 218 ? 25.338 2.133 -2.809 1.000 12.678 218 PRO AAA N 1
ATOM 3277 C CA . PRO A 1 218 ? 24.597 0.994 -3.359 1.000 12.783 218 PRO AAA CA 1
ATOM 3278 C C . PRO A 1 218 ? 24.195 -0.092 -2.373 1.000 12.562 218 PRO AAA C 1
ATOM 3279 O O . PRO A 1 218 ? 23.387 -0.949 -2.691 1.000 13.906 218 PRO AAA O 1
ATOM 3290 N N . GLY A 1 219 ? 24.830 -0.063 -1.211 1.000 13.554 219 GLY AAA N 1
ATOM 3291 C CA . GLY A 1 219 ? 24.694 -1.102 -0.194 1.000 15.055 219 GLY AAA CA 1
ATOM 3292 C C . GLY A 1 219 ? 25.974 -1.207 0.582 1.000 12.747 219 GLY AAA C 1
ATOM 3293 O O . GLY A 1 219 ? 26.693 -0.230 0.693 1.000 14.359 219 GLY AAA O 1
ATOM 3297 N N . ASN A 1 220 ? 26.180 -2.377 1.151 1.000 13.708 220 ASN AAA N 1
ATOM 3298 C CA . ASN A 1 220 ? 27.334 -2.683 2.011 1.000 14.074 220 ASN AAA CA 1
ATOM 3299 C C . ASN A 1 220 ? 28.484 -3.266 1.207 1.000 13.656 220 ASN AAA C 1
ATOM 3300 O O . ASN A 1 220 ? 28.457 -3.197 -0.045 1.000 16.304 220 ASN AAA O 1
ATOM 3311 N N . SER A 1 221 ? 29.473 -3.846 1.874 1.000 15.670 221 SER AAA N 1
ATOM 3312 C CA A SER A 1 221 ? 30.688 -4.308 1.163 0.500 18.257 221 SER AAA CA 1
ATOM 3313 C CA B SER A 1 221 ? 30.711 -4.349 1.237 0.500 18.639 221 SER AAA CA 1
ATOM 3314 C C . SER A 1 221 ? 30.417 -5.595 0.379 1.000 18.732 221 SER AAA C 1
ATOM 3315 O O . SER A 1 221 ? 31.286 -5.980 -0.397 1.000 25.749 221 SER AAA O 1
ATOM 3329 N N . GLN A 1 222 ? 29.229 -6.186 0.542 1.000 17.140 222 GLN AAA N 1
ATOM 3330 C CA . GLN A 1 222 ? 28.804 -7.441 -0.116 1.000 20.424 222 GLN AAA CA 1
ATOM 3331 C C . GLN A 1 222 ? 27.752 -7.169 -1.195 1.000 17.018 222 GLN AAA C 1
ATOM 3332 O O . GLN A 1 222 ? 26.960 -8.003 -1.491 1.000 18.883 222 GLN AAA O 1
ATOM 3346 N N . THR A 1 223 ? 27.677 -5.961 -1.712 1.000 20.225 223 THR AAA N 1
ATOM 3347 C CA A THR A 1 223 ? 26.695 -5.557 -2.746 0.700 17.239 223 THR AAA CA 1
ATOM 3348 C CA B THR A 1 223 ? 26.699 -5.579 -2.744 0.300 16.157 223 THR AAA CA 1
ATOM 3349 C C . THR A 1 223 ? 26.896 -6.432 -3.995 1.000 15.863 223 THR AAA C 1
ATOM 3350 O O . THR A 1 223 ? 28.039 -6.630 -4.391 1.000 19.367 223 THR AAA O 1
ATOM 3370 N N . THR A 1 224 ? 25.806 -6.917 -4.597 1.000 15.124 224 THR AAA N 1
ATOM 3371 C CA . THR A 1 224 ? 25.859 -7.737 -5.816 1.000 15.552 224 THR AAA CA 1
ATOM 3372 C C . THR A 1 224 ? 25.920 -6.870 -7.059 1.000 14.004 224 THR AAA C 1
ATOM 3373 O O . THR A 1 224 ? 25.646 -5.637 -7.006 1.000 14.678 224 THR AAA O 1
ATOM 3384 N N . ALA A 1 225 ? 26.210 -7.468 -8.180 1.000 15.158 225 ALA AAA N 1
ATOM 3385 C CA . ALA A 1 225 ? 26.224 -6.745 -9.462 1.000 14.026 225 ALA AAA CA 1
ATOM 3386 C C . ALA A 1 225 ? 24.812 -6.198 -9.733 1.000 13.574 225 ALA AAA C 1
ATOM 3387 O O . ALA A 1 225 ? 24.656 -5.046 -10.187 1.000 14.547 225 ALA AAA O 1
ATOM 3394 N N . GLU A 1 226 ? 23.782 -6.968 -9.464 1.000 13.607 226 GLU AAA N 1
ATOM 3395 C CA . GLU A 1 226 ? 22.384 -6.508 -9.656 1.000 14.253 226 GLU AAA CA 1
ATOM 3396 C C . GLU A 1 226 ? 22.124 -5.295 -8.778 1.000 13.644 226 GLU AAA C 1
ATOM 3397 O O . GLU A 1 226 ? 21.531 -4.315 -9.249 1.000 14.534 226 GLU AAA O 1
ATOM 3409 N N . GLU A 1 227 ? 22.576 -5.324 -7.529 1.000 13.615 227 GLU AAA N 1
ATOM 3410 C CA . GLU A 1 227 ? 22.378 -4.155 -6.645 1.000 14.223 227 GLU AAA CA 1
ATOM 3411 C C . GLU A 1 227 ? 23.140 -2.939 -7.149 1.000 12.785 227 GLU AAA C 1
ATOM 3412 O O . GLU A 1 227 ? 22.630 -1.791 -7.023 1.000 14.113 227 GLU AAA O 1
ATOM 3424 N N . LYS A 1 228 ? 24.332 -3.132 -7.687 1.000 13.392 228 LYS AAA N 1
ATOM 3425 C CA A LYS A 1 228 ? 25.026 -1.974 -8.300 0.700 12.791 228 LYS AAA CA 1
ATOM 3426 C CA B LYS A 1 228 ? 25.073 -2.011 -8.335 0.300 13.465 228 LYS AAA CA 1
ATOM 3427 C C . LYS A 1 228 ? 24.189 -1.395 -9.443 1.000 14.097 228 LYS AAA C 1
ATOM 3428 O O . LYS A 1 228 ? 24.065 -0.131 -9.523 1.000 14.503 228 LYS AAA O 1
ATOM 3464 N N . GLN A 1 229 ? 23.610 -2.222 -10.291 1.000 13.941 229 GLN AAA N 1
ATOM 3465 C CA . GLN A 1 229 ? 22.806 -1.724 -11.408 1.000 14.905 229 GLN AAA CA 1
ATOM 3466 C C . GLN A 1 229 ? 21.532 -1.035 -10.901 1.000 14.598 229 GLN AAA C 1
ATOM 3467 O O . GLN A 1 229 ? 21.157 -0.002 -11.450 1.000 14.872 229 GLN AAA O 1
ATOM 3481 N N . ILE A 1 230 ? 20.910 -1.535 -9.867 1.000 14.188 230 ILE AAA N 1
ATOM 3482 C CA . ILE A 1 230 ? 19.713 -0.880 -9.282 1.000 13.992 230 ILE AAA CA 1
ATOM 3483 C C . ILE A 1 230 ? 20.113 0.528 -8.855 1.000 13.258 230 ILE AAA C 1
ATOM 3484 O O . ILE A 1 230 ? 19.347 1.468 -9.058 1.000 14.129 230 ILE AAA O 1
ATOM 3500 N N . TYR A 1 231 ? 21.258 0.645 -8.202 1.000 12.892 231 TYR AAA N 1
ATOM 3501 C CA . TYR A 1 231 ? 21.723 1.967 -7.733 1.000 12.802 231 TYR AAA CA 1
ATOM 3502 C C . TYR A 1 231 ? 21.939 2.901 -8.935 1.000 12.288 231 TYR AAA C 1
ATOM 3503 O O . TYR A 1 231 ? 21.484 4.081 -8.872 1.000 13.067 231 TYR AAA O 1
ATOM 3521 N N . ILE A 1 232 ? 22.661 2.452 -9.940 1.000 12.883 232 ILE AAA N 1
ATOM 3522 C CA . ILE A 1 232 ? 22.924 3.267 -11.148 1.000 12.569 232 ILE AAA CA 1
ATOM 3523 C C . ILE A 1 232 ? 21.592 3.723 -11.734 1.000 12.502 232 ILE AAA C 1
ATOM 3524 O O . ILE A 1 232 ? 21.404 4.910 -12.071 1.000 13.819 232 ILE AAA O 1
ATOM 3540 N N . ASP A 1 233 ? 20.650 2.814 -11.889 1.000 13.526 233 ASP AAA N 1
ATOM 3541 C CA . ASP A 1 233 ? 19.354 3.118 -12.508 1.000 12.999 233 ASP AAA CA 1
ATOM 3542 C C . ASP A 1 233 ? 18.566 4.094 -11.630 1.000 13.085 233 ASP AAA C 1
ATOM 3543 O O . ASP A 1 233 ? 17.828 4.944 -12.164 1.000 14.981 233 ASP AAA O 1
ATOM 3552 N N . TRP A 1 234 ? 18.686 3.963 -10.323 1.000 12.764 234 TRP AAA N 1
ATOM 3553 C CA . TRP A 1 234 ? 18.002 4.879 -9.378 1.000 12.877 234 TRP AAA CA 1
ATOM 3554 C C . TRP A 1 234 ? 18.546 6.317 -9.580 1.000 12.675 234 TRP AAA C 1
ATOM 3555 O O . TRP A 1 234 ? 17.737 7.251 -9.678 1.000 13.623 234 TRP AAA O 1
ATOM 3576 N N . VAL A 1 235 ? 19.854 6.488 -9.632 1.000 12.240 235 VAL AAA N 1
ATOM 3577 C CA . VAL A 1 235 ? 20.410 7.837 -9.864 1.000 11.265 235 VAL AAA CA 1
ATOM 3578 C C . VAL A 1 235 ? 19.846 8.376 -11.192 1.000 11.604 235 VAL AAA C 1
ATOM 3579 O O . VAL A 1 235 ? 19.415 9.543 -11.281 1.000 12.604 235 VAL AAA O 1
ATOM 3592 N N . HIS A 1 236 ? 19.899 7.580 -12.229 1.000 12.478 236 HIS AAA N 1
ATOM 3593 C CA . HIS A 1 236 ? 19.416 8.046 -13.545 1.000 12.773 236 HIS AAA CA 1
ATOM 3594 C C . HIS A 1 236 ? 17.945 8.425 -13.474 1.000 13.100 236 HIS AAA C 1
ATOM 3595 O O . HIS A 1 236 ? 17.580 9.510 -13.972 1.000 12.947 236 HIS AAA O 1
ATOM 3610 N N . ALA A 1 237 ? 17.113 7.590 -12.885 1.000 13.303 237 ALA AAA N 1
ATOM 3611 C CA . ALA A 1 237 ? 15.661 7.805 -12.949 1.000 14.900 237 ALA AAA CA 1
ATOM 3612 C C . ALA A 1 237 ? 15.284 8.981 -12.049 1.000 13.416 237 ALA AAA C 1
ATOM 3613 O O . ALA A 1 237 ? 14.341 9.747 -12.404 1.000 14.643 237 ALA AAA O 1
ATOM 3620 N N . ALA A 1 238 ? 15.911 9.101 -10.875 1.000 13.105 238 ALA AAA N 1
ATOM 3621 C CA . ALA A 1 238 ? 15.586 10.211 -9.961 1.000 13.037 238 ALA AAA CA 1
ATOM 3622 C C . ALA A 1 238 ? 16.004 11.543 -10.575 1.000 12.571 238 ALA AAA C 1
ATOM 3623 O O . ALA A 1 238 ? 15.238 12.541 -10.501 1.000 13.379 238 ALA AAA O 1
ATOM 3630 N N . ALA A 1 239 ? 17.168 11.594 -11.190 1.000 12.403 239 ALA AAA N 1
ATOM 3631 C CA . ALA A 1 239 ? 17.614 12.847 -11.839 1.000 12.637 239 ALA AAA CA 1
ATOM 3632 C C . ALA A 1 239 ? 16.666 13.165 -12.996 1.000 12.502 239 ALA AAA C 1
ATOM 3633 O O . ALA A 1 239 ? 16.274 14.326 -13.169 1.000 13.321 239 ALA AAA O 1
ATOM 3640 N N . ALA A 1 240 ? 16.289 12.189 -13.806 1.000 13.357 240 ALA AAA N 1
ATOM 3641 C CA . ALA A 1 240 ? 15.335 12.408 -14.902 1.000 13.370 240 ALA AAA CA 1
ATOM 3642 C C . ALA A 1 240 ? 14.013 12.941 -14.348 1.000 13.765 240 ALA AAA C 1
ATOM 3643 O O . ALA A 1 240 ? 13.419 13.837 -14.932 1.000 14.587 240 ALA AAA O 1
ATOM 3650 N N . TYR A 1 241 ? 13.538 12.377 -13.248 1.000 14.027 241 TYR AAA N 1
ATOM 3651 C CA . TYR A 1 241 ? 12.249 12.802 -12.674 1.000 14.398 241 TYR AAA CA 1
ATOM 3652 C C . TYR A 1 241 ? 12.348 14.281 -12.269 1.000 14.202 241 TYR AAA C 1
ATOM 3653 O O . TYR A 1 241 ? 11.439 15.058 -12.568 1.000 14.731 241 TYR AAA O 1
ATOM 3671 N N . ILE A 1 242 ? 13.417 14.691 -11.595 1.000 12.722 242 ILE AAA N 1
ATOM 3672 C CA . ILE A 1 242 ? 13.556 16.113 -11.202 1.000 13.297 242 ILE AAA CA 1
ATOM 3673 C C . ILE A 1 242 ? 13.501 16.965 -12.465 1.000 13.280 242 ILE AAA C 1
ATOM 3674 O O . ILE A 1 242 ? 12.846 18.033 -12.426 1.000 13.821 242 ILE AAA O 1
ATOM 3690 N N . LYS A 1 243 ? 14.204 16.581 -13.524 1.000 12.897 243 LYS AAA N 1
ATOM 3691 C CA . LYS A 1 243 ? 14.199 17.393 -14.746 1.000 13.864 243 LYS AAA CA 1
ATOM 3692 C C . LYS A 1 243 ? 12.791 17.509 -15.367 1.000 14.044 243 LYS AAA C 1
ATOM 3693 O O . LYS A 1 243 ? 12.541 18.523 -16.010 1.000 16.348 243 LYS AAA O 1
ATOM 3712 N N . THR A 1 244 ? 11.888 16.578 -15.126 1.000 14.321 244 THR AAA N 1
ATOM 3713 C CA . THR A 1 244 ? 10.483 16.740 -15.580 1.000 14.978 244 THR AAA CA 1
ATOM 3714 C C . THR A 1 244 ? 9.759 17.857 -14.835 1.000 15.802 244 THR AAA C 1
ATOM 3715 O O . THR A 1 244 ? 8.865 18.454 -15.400 1.000 18.579 244 THR AAA O 1
ATOM 3726 N N . LEU A 1 245 ? 10.179 18.131 -13.613 1.000 15.718 245 LEU AAA N 1
ATOM 3727 C CA . LEU A 1 245 ? 9.568 19.181 -12.770 1.000 15.611 245 LEU AAA CA 1
ATOM 3728 C C . LEU A 1 245 ? 10.281 20.504 -13.016 1.000 15.186 245 LEU AAA C 1
ATOM 3729 O O . LEU A 1 245 ? 9.677 21.534 -12.804 1.000 17.411 245 LEU AAA O 1
ATOM 3745 N N . ASP A 1 246 ? 11.557 20.455 -13.379 1.000 14.517 246 ASP AAA N 1
ATOM 3746 C CA . ASP A 1 246 ? 12.413 21.652 -13.396 1.000 14.448 246 ASP AAA CA 1
ATOM 3747 C C . ASP A 1 246 ? 13.533 21.395 -14.405 1.000 15.346 246 ASP AAA C 1
ATOM 3748 O O . ASP A 1 246 ? 14.446 20.710 -14.117 1.000 15.154 246 ASP AAA O 1
ATOM 3757 N N . ALA A 1 247 ? 13.406 21.972 -15.600 1.000 18.653 247 ALA AAA N 1
ATOM 3758 C CA . ALA A 1 247 ? 14.292 21.612 -16.712 1.000 21.398 247 ALA AAA CA 1
ATOM 3759 C C . ALA A 1 247 ? 15.601 22.362 -16.602 1.000 25.222 247 ALA AAA C 1
ATOM 3760 O O . ALA A 1 247 ? 16.558 22.022 -17.370 1.000 34.390 247 ALA AAA O 1
ATOM 3767 N N . HIS A 1 248 ? 15.718 23.338 -15.685 1.000 19.815 248 HIS AAA N 1
ATOM 3768 C CA . HIS A 1 248 ? 16.858 24.258 -15.683 1.000 21.751 248 HIS AAA CA 1
ATOM 3769 C C . HIS A 1 248 ? 17.702 24.318 -14.411 1.000 25.115 248 HIS AAA C 1
ATOM 3770 O O . HIS A 1 248 ? 18.935 24.390 -14.646 1.000 20.983 248 HIS AAA O 1
ATOM 3785 N N . HIS A 1 249 ? 17.206 24.117 -13.173 1.000 13.886 249 HIS AAA N 1
ATOM 3786 C CA . HIS A 1 249 ? 18.166 23.986 -12.054 1.000 12.229 249 HIS AAA CA 1
ATOM 3787 C C . HIS A 1 249 ? 19.098 22.803 -12.260 1.000 11.119 249 HIS AAA C 1
ATOM 3788 O O . HIS A 1 249 ? 18.704 21.725 -12.816 1.000 13.160 249 HIS AAA O 1
ATOM 3803 N N . LEU A 1 250 ? 20.309 22.950 -11.773 1.000 11.460 250 LEU AAA N 1
ATOM 3804 C CA . LEU A 1 250 ? 21.251 21.807 -11.780 1.000 11.227 250 LEU AAA CA 1
ATOM 3805 C C . LEU A 1 250 ? 20.761 20.693 -10.889 1.000 10.895 250 LEU AAA C 1
ATOM 3806 O O . LEU A 1 250 ? 20.085 20.945 -9.849 1.000 13.220 250 LEU AAA O 1
ATOM 3822 N N . VAL A 1 251 ? 21.164 19.459 -11.197 1.000 10.656 251 VAL AAA N 1
ATOM 3823 C CA . VAL A 1 251 ? 20.915 18.248 -10.429 1.000 10.830 251 VAL AAA CA 1
ATOM 3824 C C . VAL A 1 251 ? 22.215 17.527 -10.147 1.000 10.367 251 VAL AAA C 1
ATOM 3825 O O . VAL A 1 251 ? 23.028 17.331 -11.063 1.000 11.202 251 VAL AAA O 1
ATOM 3838 N N . SER A 1 252 ? 22.378 17.121 -8.892 1.000 10.965 252 SER AAA N 1
ATOM 3839 C CA . SER A 1 252 ? 23.556 16.299 -8.487 1.000 10.621 252 SER AAA CA 1
ATOM 3840 C C . SER A 1 252 ? 23.070 15.168 -7.584 1.000 9.415 252 SER AAA C 1
ATOM 3841 O O . SER A 1 252 ? 21.919 15.198 -7.108 1.000 10.302 252 SER AAA O 1
ATOM 3849 N N . SER A 1 253 ? 23.922 14.185 -7.357 1.000 9.867 253 SER AAA N 1
ATOM 3850 C CA . SER A 1 253 ? 23.523 12.992 -6.602 1.000 10.381 253 SER AAA CA 1
ATOM 3851 C C . SER A 1 253 ? 23.785 13.090 -5.095 1.000 10.118 253 SER AAA C 1
ATOM 3852 O O . SER A 1 253 ? 23.004 12.506 -4.354 1.000 10.626 253 SER AAA O 1
ATOM 3860 N N . GLY A 1 254 ? 24.861 13.765 -4.684 1.000 9.953 254 GLY AAA N 1
ATOM 3861 C CA . GLY A 1 254 ? 25.291 13.747 -3.297 1.000 9.367 254 GLY AAA CA 1
ATOM 3862 C C . GLY A 1 254 ? 26.201 12.586 -2.954 1.000 9.760 254 GLY AAA C 1
ATOM 3863 O O . GLY A 1 254 ? 26.522 12.383 -1.770 1.000 9.959 254 GLY AAA O 1
ATOM 3867 N N . SER A 1 255 ? 26.666 11.860 -3.957 1.000 10.362 255 SER AAA N 1
ATOM 3868 C CA . SER A 1 255 ? 27.622 10.744 -3.758 1.000 10.060 255 SER AAA CA 1
ATOM 3869 C C . SER A 1 255 ? 28.940 11.218 -3.177 1.000 9.955 255 SER AAA C 1
ATOM 3870 O O . SER A 1 255 ? 29.463 12.297 -3.516 1.000 10.175 255 SER AAA O 1
ATOM 3878 N N . GLU A 1 256 ? 29.547 10.344 -2.390 1.000 10.221 256 GLU AAA N 1
ATOM 3879 C CA . GLU A 1 256 ? 30.909 10.480 -1.894 1.000 10.441 256 GLU AAA CA 1
ATOM 3880 C C . GLU A 1 256 ? 31.969 10.236 -2.959 1.000 10.107 256 GLU AAA C 1
ATOM 3881 O O . GLU A 1 256 ? 33.145 10.541 -2.705 1.000 10.609 256 GLU AAA O 1
ATOM 3893 N N . GLY A 1 257 ? 31.594 9.659 -4.090 1.000 10.737 257 GLY AAA N 1
ATOM 3894 C CA . GLY A 1 257 ? 32.562 9.206 -5.083 1.000 10.961 257 GLY AAA CA 1
ATOM 3895 C C . GLY A 1 257 ? 32.754 7.705 -5.022 1.000 10.666 257 GLY AAA C 1
ATOM 3896 O O . GLY A 1 257 ? 31.848 6.982 -4.647 1.000 12.269 257 GLY AAA O 1
ATOM 3900 N N . GLU A 1 258 ? 33.960 7.281 -5.366 1.000 10.903 258 GLU AAA N 1
ATOM 3901 C CA A GLU A 1 258 ? 34.343 5.850 -5.360 0.500 12.445 258 GLU AAA CA 1
ATOM 3902 C CA B GLU A 1 258 ? 34.263 5.843 -5.403 0.500 11.196 258 GLU AAA CA 1
ATOM 3903 C C . GLU A 1 258 ? 33.967 5.176 -4.038 1.000 11.555 258 GLU AAA C 1
ATOM 3904 O O . GLU A 1 258 ? 33.480 4.013 -4.017 1.000 12.666 258 GLU AAA O 1
ATOM 3926 N N . MET A 1 259 ? 34.250 5.823 -2.925 1.000 11.718 259 MET AAA N 1
ATOM 3927 C CA A MET A 1 259 ? 34.004 5.218 -1.598 0.500 12.425 259 MET AAA CA 1
ATOM 3928 C CA B MET A 1 259 ? 33.993 5.228 -1.586 0.500 11.913 259 MET AAA CA 1
ATOM 3929 C C . MET A 1 259 ? 32.497 5.019 -1.401 1.000 13.555 259 MET AAA C 1
ATOM 3930 O O . MET A 1 259 ? 32.137 4.121 -0.608 1.000 14.223 259 MET AAA O 1
ATOM 3956 N N . GLY A 1 260 ? 31.667 5.867 -2.035 1.000 13.589 260 GLY AAA N 1
ATOM 3957 C CA . GLY A 1 260 ? 30.205 5.777 -1.959 1.000 13.815 260 GLY AAA CA 1
ATOM 3958 C C . GLY A 1 260 ? 29.635 4.904 -3.078 1.000 12.212 260 GLY AAA C 1
ATOM 3959 O O . GLY A 1 260 ? 28.424 4.930 -3.282 1.000 14.488 260 GLY AAA O 1
ATOM 3963 N N . SER A 1 261 ? 30.513 4.158 -3.762 1.000 12.748 261 SER AAA N 1
ATOM 3964 C CA . SER A 1 261 ? 30.155 3.343 -4.940 1.000 13.280 261 SER AAA CA 1
ATOM 3965 C C . SER A 1 261 ? 30.630 1.887 -4.735 1.000 14.824 261 SER AAA C 1
ATOM 3966 O O . SER A 1 261 ? 31.019 1.262 -5.683 1.000 14.592 261 SER AAA O 1
ATOM 3974 N N . VAL A 1 262 ? 30.664 1.412 -3.508 1.000 13.592 262 VAL AAA N 1
ATOM 3975 C CA A VAL A 1 262 ? 31.199 0.055 -3.144 0.500 15.193 262 VAL AAA CA 1
ATOM 3976 C CA B VAL A 1 262 ? 31.222 0.097 -3.103 0.500 14.511 262 VAL AAA CA 1
ATOM 3977 C C . VAL A 1 262 ? 32.618 -0.091 -3.707 1.000 15.908 262 VAL AAA C 1
ATOM 3978 O O . VAL A 1 262 ? 33.015 -1.183 -4.111 1.000 18.037 262 VAL AAA O 1
ATOM 4002 N N . ASN A 1 263 ? 33.388 0.953 -3.652 1.000 15.264 263 ASN AAA N 1
ATOM 4003 C CA . ASN A 1 263 ? 34.801 0.919 -4.063 1.000 15.888 263 ASN AAA CA 1
ATOM 4004 C C . ASN A 1 263 ? 34.925 0.485 -5.533 1.000 16.838 263 ASN AAA C 1
ATOM 4005 O O . ASN A 1 263 ? 35.932 -0.092 -5.925 1.000 21.471 263 ASN AAA O 1
ATOM 4016 N N . ASP A 1 264 ? 33.945 0.839 -6.326 1.000 15.192 264 ASP AAA N 1
ATOM 4017 C CA . ASP A 1 264 ? 33.921 0.465 -7.769 1.000 15.813 264 ASP AAA CA 1
ATOM 4018 C C . ASP A 1 264 ? 33.743 1.748 -8.577 1.000 15.076 264 ASP AAA C 1
ATOM 4019 O O . ASP A 1 264 ? 32.640 2.317 -8.643 1.000 14.808 264 ASP AAA O 1
ATOM 4028 N N . MET A 1 265 ? 34.842 2.255 -9.119 1.000 14.784 265 MET AAA N 1
ATOM 4029 C CA . MET A 1 265 ? 34.782 3.559 -9.795 1.000 14.095 265 MET AAA CA 1
ATOM 4030 C C . MET A 1 265 ? 33.839 3.455 -11.008 1.000 13.921 265 MET AAA C 1
ATOM 4031 O O . MET A 1 265 ? 33.273 4.478 -11.400 1.000 14.719 265 MET AAA O 1
ATOM 4045 N N . GLN A 1 266 ? 33.695 2.267 -11.601 1.000 14.249 266 GLN AAA N 1
ATOM 4046 C CA . GLN A 1 266 ? 32.808 2.136 -12.763 1.000 13.249 266 GLN AAA CA 1
ATOM 4047 C C . GLN A 1 266 ? 31.354 2.399 -12.352 1.000 12.781 266 GLN AAA C 1
ATOM 4048 O O . GLN A 1 266 ? 30.561 2.883 -13.179 1.000 14.783 266 GLN AAA O 1
ATOM 4062 N N . VAL A 1 267 ? 30.969 2.049 -11.135 1.000 13.268 267 VAL AAA N 1
ATOM 4063 C CA . VAL A 1 267 ? 29.615 2.366 -10.627 1.000 12.679 267 VAL AAA CA 1
ATOM 4064 C C . VAL A 1 267 ? 29.463 3.878 -10.543 1.000 11.451 267 VAL AAA C 1
ATOM 4065 O O . VAL A 1 267 ? 28.448 4.396 -10.956 1.000 12.742 267 VAL AAA O 1
ATOM 4078 N N . PHE A 1 268 ? 30.473 4.569 -10.030 1.000 11.984 268 PHE AAA N 1
ATOM 4079 C CA . PHE A 1 268 ? 30.439 6.029 -9.961 1.000 12.220 268 PHE AAA CA 1
ATOM 4080 C C . PHE A 1 268 ? 30.266 6.607 -11.373 1.000 12.710 268 PHE AAA C 1
ATOM 4081 O O . PHE A 1 268 ? 29.418 7.499 -11.629 1.000 12.518 268 PHE AAA O 1
ATOM 4098 N N . ILE A 1 269 ? 31.115 6.170 -12.287 1.000 11.681 269 ILE AAA N 1
ATOM 4099 C CA . ILE A 1 269 ? 31.050 6.681 -13.683 1.000 11.838 269 ILE AAA CA 1
ATOM 4100 C C . ILE A 1 269 ? 29.671 6.429 -14.282 1.000 11.551 269 ILE AAA C 1
ATOM 4101 O O . ILE A 1 269 ? 29.002 7.324 -14.784 1.000 12.824 269 ILE AAA O 1
ATOM 4117 N N . ASP A 1 270 ? 29.205 5.186 -14.184 1.000 13.466 270 ASP AAA N 1
ATOM 4118 C CA . ASP A 1 270 ? 27.946 4.783 -14.839 1.000 13.619 270 ASP AAA CA 1
ATOM 4119 C C . ASP A 1 270 ? 26.800 5.578 -14.217 1.000 12.120 270 ASP AAA C 1
ATOM 4120 O O . ASP A 1 270 ? 25.919 6.009 -14.983 1.000 13.495 270 ASP AAA O 1
ATOM 4129 N N . ALA A 1 271 ? 26.758 5.693 -12.892 1.000 11.941 271 ALA AAA N 1
ATOM 4130 C CA . ALA A 1 271 ? 25.638 6.408 -12.264 1.000 12.004 271 ALA AAA CA 1
ATOM 4131 C C . ALA A 1 271 ? 25.584 7.864 -12.738 1.000 11.631 271 ALA AAA C 1
ATOM 4132 O O . ALA A 1 271 ? 24.491 8.423 -12.833 1.000 14.370 271 ALA AAA O 1
ATOM 4139 N N . HIS A 1 272 ? 26.729 8.478 -12.973 1.000 11.423 272 HIS AAA N 1
ATOM 4140 C CA . HIS A 1 272 ? 26.812 9.935 -13.208 1.000 11.451 272 HIS AAA CA 1
ATOM 4141 C C . HIS A 1 272 ? 27.020 10.276 -14.689 1.000 11.860 272 HIS AAA C 1
ATOM 4142 O O . HIS A 1 272 ? 27.120 11.468 -14.984 1.000 12.885 272 HIS AAA O 1
ATOM 4157 N N . ALA A 1 273 ? 26.975 9.296 -15.582 1.000 12.338 273 ALA AAA N 1
ATOM 4158 C CA . ALA A 1 273 ? 27.146 9.525 -17.024 1.000 12.737 273 ALA AAA CA 1
ATOM 4159 C C . ALA A 1 273 ? 25.893 10.049 -17.678 1.000 13.852 273 ALA AAA C 1
ATOM 4160 O O . ALA A 1 273 ? 25.988 10.522 -18.811 1.000 16.530 273 ALA AAA O 1
ATOM 4167 N N . THR A 1 274 ? 24.766 10.011 -17.034 1.000 14.496 274 THR AAA N 1
ATOM 4168 C CA . THR A 1 274 ? 23.506 10.531 -17.567 1.000 15.043 274 THR AAA CA 1
ATOM 4169 C C . THR A 1 274 ? 23.630 12.035 -17.760 1.000 13.403 274 THR AAA C 1
ATOM 4170 O O . THR A 1 274 ? 24.139 12.733 -16.892 1.000 13.432 274 THR AAA O 1
ATOM 4181 N N . PRO A 1 275 ? 23.100 12.612 -18.847 1.000 13.711 275 PRO AAA N 1
ATOM 4182 C CA . PRO A 1 275 ? 23.090 14.063 -19.009 1.000 12.517 275 PRO AAA CA 1
ATOM 4183 C C . PRO A 1 275 ? 22.353 14.771 -17.859 1.000 14.156 275 PRO AAA C 1
ATOM 4184 O O . PRO A 1 275 ? 22.585 15.948 -17.608 1.000 15.967 275 PRO AAA O 1
ATOM 4195 N N . ASP A 1 276 ? 21.387 14.111 -17.259 1.000 12.228 276 ASP AAA N 1
ATOM 4196 C CA . ASP A 1 276 ? 20.557 14.730 -16.205 1.000 12.787 276 ASP AAA CA 1
ATOM 4197 C C . ASP A 1 276 ? 21.341 14.982 -14.904 1.000 12.423 276 ASP AAA C 1
ATOM 4198 O O . ASP A 1 276 ? 20.783 15.635 -14.027 1.000 13.056 276 ASP AAA O 1
ATOM 4207 N N . ILE A 1 277 ? 22.517 14.391 -14.751 1.000 12.188 277 ILE AAA N 1
ATOM 4208 C CA . ILE A 1 277 ? 23.426 14.786 -13.648 1.000 11.707 277 ILE AAA CA 1
ATOM 4209 C C . ILE A 1 277 ? 24.315 15.878 -14.227 1.000 11.320 277 ILE AAA C 1
ATOM 4210 O O . ILE A 1 277 ? 25.120 15.641 -15.116 1.000 12.220 277 ILE AAA O 1
ATOM 4226 N N . ASP A 1 278 ? 24.144 17.103 -13.712 1.000 11.387 278 ASP AAA N 1
ATOM 4227 C CA . ASP A 1 278 ? 24.870 18.253 -14.264 1.000 11.279 278 ASP AAA CA 1
ATOM 4228 C C . ASP A 1 278 ? 26.301 18.346 -13.809 1.000 11.313 278 ASP AAA C 1
ATOM 4229 O O . ASP A 1 278 ? 27.146 18.896 -14.521 1.000 12.148 278 ASP AAA O 1
ATOM 4238 N N . TYR A 1 279 ? 26.582 17.948 -12.567 1.000 10.904 279 TYR AAA N 1
ATOM 4239 C CA . TYR A 1 279 ? 27.949 18.069 -12.070 1.000 10.744 279 TYR AAA CA 1
ATOM 4240 C C . TYR A 1 279 ? 28.175 16.903 -11.087 1.000 10.495 279 TYR AAA C 1
ATOM 4241 O O . TYR A 1 279 ? 27.231 16.263 -10.621 1.000 10.736 279 TYR AAA O 1
ATOM 4259 N N . LEU A 1 280 ? 29.449 16.692 -10.807 1.000 10.420 280 LEU AAA N 1
ATOM 4260 C CA . LEU A 1 280 ? 29.885 15.589 -9.967 1.000 10.334 280 LEU AAA CA 1
ATOM 4261 C C . LEU A 1 280 ? 30.202 16.089 -8.551 1.000 9.917 280 LEU AAA C 1
ATOM 4262 O O . LEU A 1 280 ? 30.698 17.204 -8.371 1.000 10.970 280 LEU AAA O 1
ATOM 4278 N N . THR A 1 281 ? 29.954 15.236 -7.601 1.000 10.671 281 THR AAA N 1
ATOM 4279 C CA . THR A 1 281 ? 30.283 15.406 -6.187 1.000 10.345 281 THR AAA CA 1
ATOM 4280 C C . THR A 1 281 ? 31.291 14.350 -5.798 1.000 9.890 281 THR AAA C 1
ATOM 4281 O O . THR A 1 281 ? 31.221 13.203 -6.260 1.000 11.361 281 THR AAA O 1
ATOM 4292 N N . TYR A 1 282 ? 32.138 14.686 -4.856 1.000 9.958 282 TYR AAA N 1
ATOM 4293 C CA . TYR A 1 282 ? 32.886 13.711 -4.086 1.000 10.284 282 TYR AAA CA 1
ATOM 4294 C C . TYR A 1 282 ? 33.030 14.233 -2.671 1.000 10.110 282 TYR AAA C 1
ATOM 4295 O O . TYR A 1 282 ? 32.920 15.449 -2.462 1.000 10.392 282 TYR AAA O 1
ATOM 4313 N N . HIS A 1 283 ? 33.179 13.328 -1.743 1.000 9.465 283 HIS AAA N 1
ATOM 4314 C CA . HIS A 1 283 ? 33.349 13.618 -0.325 1.000 9.358 283 HIS AAA CA 1
ATOM 4315 C C . HIS A 1 283 ? 34.671 13.001 0.104 1.000 9.597 283 HIS AAA C 1
ATOM 4316 O O . HIS A 1 283 ? 35.078 11.990 -0.476 1.000 12.847 283 HIS AAA O 1
ATOM 4331 N N . MET A 1 284 ? 35.236 13.42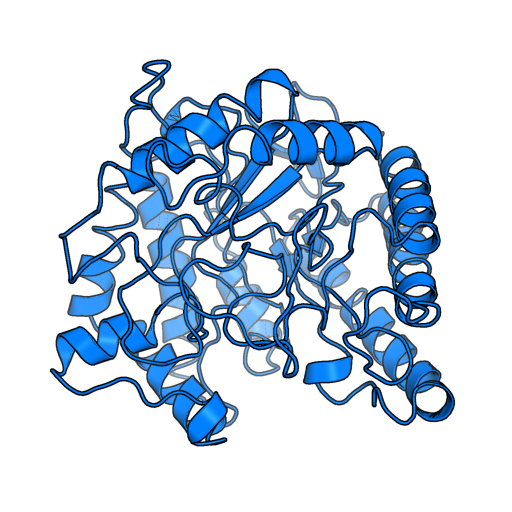4 1.207 1.000 9.985 284 MET AAA N 1
ATOM 4332 C CA A MET A 1 284 ? 36.394 12.704 1.793 0.500 10.781 284 MET AAA CA 1
ATOM 4333 C CA B MET A 1 284 ? 36.390 12.702 1.789 0.500 10.854 284 MET AAA CA 1
ATOM 4334 C C . MET A 1 284 ? 36.256 12.660 3.305 1.000 10.777 284 MET AAA C 1
ATOM 4335 O O . MET A 1 284 ? 36.014 13.726 3.916 1.000 11.221 284 MET AAA O 1
ATOM 4361 N N . TRP A 1 285 ? 36.409 11.473 3.850 1.000 11.387 285 TRP AAA N 1
ATOM 4362 C CA . TRP A 1 285 ? 36.298 11.218 5.310 1.000 10.871 285 TRP AAA CA 1
ATOM 4363 C C . TRP A 1 285 ? 37.506 10.442 5.751 1.000 10.617 285 TRP AAA C 1
ATOM 4364 O O . TRP A 1 285 ? 37.433 9.224 6.006 1.000 12.663 285 TRP AAA O 1
ATOM 4385 N N . ILE A 1 286 ? 38.661 11.069 5.818 1.000 10.708 286 ILE AAA N 1
ATOM 4386 C CA . ILE A 1 286 ? 39.905 10.309 6.017 1.000 11.399 286 ILE AAA CA 1
ATOM 4387 C C . ILE A 1 286 ? 39.898 9.616 7.393 1.000 11.361 286 ILE AAA C 1
ATOM 4388 O O . ILE A 1 286 ? 40.486 8.509 7.492 1.000 12.003 286 ILE AAA O 1
ATOM 4404 N N . ARG A 1 287 ? 39.229 10.150 8.394 1.000 10.779 287 ARG AAA N 1
ATOM 4405 C CA . ARG A 1 287 ? 39.147 9.463 9.704 1.000 11.723 287 ARG AAA CA 1
ATOM 4406 C C . ARG A 1 287 ? 38.109 8.342 9.647 1.000 11.633 287 ARG AAA C 1
ATOM 4407 O O . ARG A 1 287 ? 38.431 7.192 10.011 1.000 13.473 287 ARG AAA O 1
ATOM 4428 N N . ASN A 1 288 ? 36.890 8.595 9.180 1.000 11.968 288 ASN AAA N 1
ATOM 4429 C CA . ASN A 1 288 ? 35.837 7.545 9.182 1.000 12.438 288 ASN AAA CA 1
ATOM 4430 C C . ASN A 1 288 ? 36.258 6.377 8.305 1.000 14.320 288 ASN AAA C 1
ATOM 4431 O O . ASN A 1 288 ? 35.898 5.248 8.621 1.000 16.645 288 ASN AAA O 1
ATOM 4442 N N . TRP A 1 289 ? 37.045 6.624 7.261 1.000 12.796 289 TRP AAA N 1
ATOM 4443 C CA . TRP A 1 289 ? 37.497 5.559 6.341 1.000 13.368 289 TRP AAA CA 1
ATOM 4444 C C . TRP A 1 289 ? 38.738 4.836 6.851 1.000 14.414 289 TRP AAA C 1
ATOM 4445 O O . TRP A 1 289 ? 39.205 3.928 6.177 1.000 17.399 289 TRP AAA O 1
ATOM 4466 N N . SER A 1 290 ? 39.206 5.195 8.043 1.000 14.368 290 SER AAA N 1
ATOM 4467 C CA . SER A 1 290 ? 40.292 4.536 8.802 1.000 15.315 290 SER AAA CA 1
ATOM 4468 C C . SER A 1 290 ? 41.660 4.865 8.188 1.000 14.817 290 SER AAA C 1
ATOM 4469 O O . SER A 1 290 ? 42.623 4.178 8.524 1.000 20.807 290 SER AAA O 1
ATOM 4477 N N . TRP A 1 291 ? 41.754 5.870 7.326 1.000 13.409 291 TRP AAA N 1
ATOM 4478 C CA . TRP A 1 291 ? 43.066 6.308 6.819 1.000 13.580 291 TRP AAA CA 1
ATOM 4479 C C . TRP A 1 291 ? 43.848 7.072 7.903 1.000 13.924 291 TRP AAA C 1
ATOM 4480 O O . TRP A 1 291 ? 45.086 7.064 7.907 1.000 16.518 291 TRP AAA O 1
ATOM 4501 N N . PHE A 1 292 ? 43.123 7.803 8.723 1.000 13.698 292 PHE AAA N 1
ATOM 4502 C CA . PHE A 1 292 ? 43.659 8.680 9.799 1.000 13.146 292 PHE AAA CA 1
ATOM 4503 C C . PHE A 1 292 ? 43.102 8.188 11.112 1.000 13.271 292 PHE AAA C 1
ATOM 4504 O O . PHE A 1 292 ? 41.878 7.917 11.165 1.000 14.118 292 PHE AAA O 1
ATOM 4521 N N . ASP A 1 293 ? 43.972 8.129 12.118 1.000 13.433 293 ASP AAA N 1
ATOM 4522 C CA . ASP A 1 293 ? 43.558 7.789 13.484 1.000 14.211 293 ASP AAA CA 1
ATOM 4523 C C . ASP A 1 293 ? 43.596 9.066 14.325 1.000 13.656 293 ASP AAA C 1
ATOM 4524 O O . ASP A 1 293 ? 44.699 9.637 14.512 1.000 14.445 293 ASP AAA O 1
ATOM 4533 N N . LYS A 1 294 ? 42.449 9.513 14.793 1.000 13.639 294 LYS AAA N 1
ATOM 4534 C CA . LYS A 1 294 ? 42.403 10.813 15.503 1.000 13.208 294 LYS AAA CA 1
ATOM 4535 C C . LYS A 1 294 ? 43.175 10.779 16.822 1.000 13.997 294 LYS AAA C 1
ATOM 4536 O O . LYS A 1 294 ? 43.479 11.857 17.351 1.000 15.733 294 LYS AAA O 1
ATOM 4555 N N . THR A 1 295 ? 43.492 9.613 17.330 1.000 14.882 295 THR AAA N 1
ATOM 4556 C CA . THR A 1 295 ? 44.267 9.472 18.568 1.000 15.691 295 THR AAA CA 1
ATOM 4557 C C . THR A 1 295 ? 45.766 9.301 18.274 1.000 14.808 295 THR AAA C 1
ATOM 4558 O O . THR A 1 295 ? 46.573 9.358 19.214 1.000 18.670 295 THR AAA O 1
ATOM 4569 N N . LYS A 1 296 ? 46.147 9.066 17.015 1.000 15.372 296 LYS AAA N 1
ATOM 4570 C CA . LYS A 1 296 ? 47.553 8.932 16.570 1.000 15.379 296 LYS AAA CA 1
ATOM 4571 C C . LYS A 1 296 ? 47.718 9.749 15.300 1.000 15.691 296 LYS AAA C 1
ATOM 4572 O O . LYS A 1 296 ? 48.093 9.225 14.244 1.000 15.648 296 LYS AAA O 1
ATOM 4591 N N . PRO A 1 297 ? 47.466 11.072 15.387 1.000 14.587 297 PRO AAA N 1
ATOM 4592 C CA . PRO A 1 297 ? 47.487 11.884 14.190 1.000 13.994 297 PRO AAA CA 1
ATOM 4593 C C . PRO A 1 297 ? 48.871 12.009 13.555 1.000 15.030 297 PRO AAA C 1
ATOM 4594 O O . PRO A 1 297 ? 49.002 11.947 12.329 1.000 14.739 297 PRO AAA O 1
ATOM 4605 N N . ALA A 1 298 ? 49.933 12.206 14.326 1.000 15.990 298 ALA AAA N 1
ATOM 4606 C CA . ALA A 1 298 ? 51.272 12.338 13.717 1.000 17.319 298 ALA AAA CA 1
ATOM 4607 C C . ALA A 1 298 ? 51.665 11.069 12.947 1.000 17.183 298 ALA AAA C 1
ATOM 4608 O O . ALA A 1 298 ? 52.315 11.188 11.887 1.000 19.382 298 ALA AAA O 1
ATOM 4615 N N . GLU A 1 299 ? 51.335 9.939 13.512 1.000 16.266 299 GLU AAA N 1
ATOM 4616 C CA . G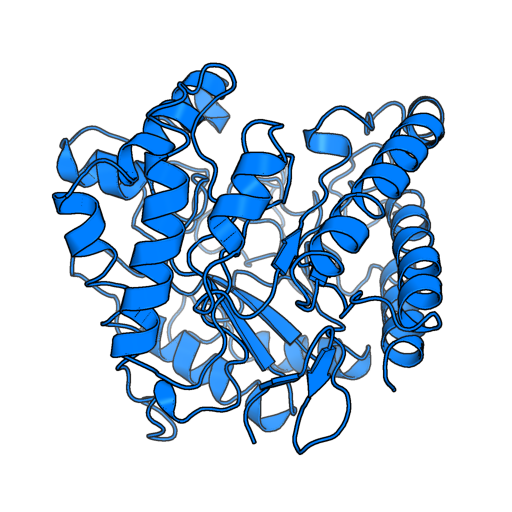LU A 1 299 ? 51.782 8.648 12.980 1.000 18.869 299 GLU AAA CA 1
ATOM 4617 C C . GLU A 1 299 ? 51.012 8.346 11.697 1.000 16.587 299 GLU AAA C 1
ATOM 4618 O O . GLU A 1 299 ? 51.578 7.736 10.769 1.000 19.713 299 GLU AAA O 1
ATOM 4630 N N . THR A 1 300 ? 49.735 8.730 11.624 1.000 15.429 300 THR AAA N 1
ATOM 4631 C CA . THR A 1 300 ? 48.847 8.293 10.517 1.000 14.062 300 THR AAA CA 1
ATOM 4632 C C . THR A 1 300 ? 48.636 9.371 9.464 1.000 12.876 300 THR AAA C 1
ATOM 4633 O O . THR A 1 300 ? 48.214 9.023 8.350 1.000 14.497 300 THR AAA O 1
ATOM 4644 N N . TRP A 1 301 ? 48.901 10.644 9.738 1.000 13.524 301 TRP AAA N 1
ATOM 4645 C CA . TRP A 1 301 ? 48.661 11.718 8.772 1.000 13.312 301 TRP AAA CA 1
ATOM 4646 C C . TRP A 1 301 ? 49.409 11.475 7.456 1.000 13.144 301 TRP AAA C 1
ATOM 4647 O O . TRP A 1 301 ? 48.814 11.709 6.397 1.000 13.989 301 TRP AAA O 1
ATOM 4668 N N . PRO A 1 302 ? 50.703 11.107 7.450 1.000 13.554 302 PRO AAA N 1
ATOM 4669 C CA . PRO A 1 302 ? 51.388 11.018 6.156 1.000 13.985 302 PRO AAA CA 1
ATOM 4670 C C . PRO A 1 302 ? 50.676 10.066 5.199 1.000 14.051 302 PRO AAA C 1
ATOM 4671 O O . PRO A 1 302 ? 50.459 10.368 4.014 1.000 14.374 302 PRO AAA O 1
ATOM 4682 N N . SER A 1 303 ? 50.312 8.906 5.728 1.000 13.856 303 SER AAA N 1
ATOM 4683 C CA . SER A 1 303 ? 49.640 7.879 4.911 1.000 14.419 303 SER AAA CA 1
ATOM 4684 C C . SER A 1 303 ? 48.251 8.399 4.506 1.000 13.560 303 SER AAA C 1
ATOM 4685 O O . SER A 1 303 ? 47.807 8.216 3.346 1.000 14.190 303 SER AAA O 1
ATOM 4693 N N . ALA A 1 304 ? 47.524 8.989 5.451 1.000 13.419 304 ALA AAA N 1
ATOM 4694 C CA . ALA A 1 304 ? 46.158 9.476 5.157 1.000 13.351 304 ALA AAA CA 1
ATOM 4695 C C . ALA A 1 304 ? 46.225 10.555 4.044 1.000 12.199 304 ALA AAA C 1
ATOM 4696 O O . ALA A 1 304 ? 45.379 10.574 3.157 1.000 12.954 304 ALA AAA O 1
ATOM 4703 N N . TRP A 1 305 ? 47.230 11.409 4.070 1.000 12.577 305 TRP AAA N 1
ATOM 4704 C CA . TRP A 1 305 ? 47.364 12.496 3.086 1.000 12.586 305 TRP AAA CA 1
ATOM 4705 C C . TRP A 1 305 ? 47.695 11.882 1.717 1.000 11.809 305 TRP AAA C 1
ATOM 4706 O O . TRP A 1 305 ? 47.163 12.339 0.691 1.000 13.213 305 TRP AAA O 1
ATOM 4727 N N . GLU A 1 306 ? 48.550 10.852 1.678 1.000 12.437 306 GLU AAA N 1
ATOM 4728 C CA . GLU A 1 306 ? 48.810 10.156 0.407 1.000 13.323 306 GLU AAA CA 1
ATOM 4729 C C . GLU A 1 306 ? 47.507 9.610 -0.176 1.000 13.328 306 GLU AAA C 1
ATOM 4730 O O . GLU A 1 306 ? 47.222 9.790 -1.386 1.000 12.890 306 GLU AAA O 1
ATOM 4742 N N . LYS A 1 307 ? 46.665 8.992 0.626 1.000 11.656 307 LYS AAA N 1
ATOM 4743 C CA . LYS A 1 307 ? 45.389 8.432 0.142 1.000 12.985 307 LYS AAA CA 1
ATOM 4744 C C . LYS A 1 307 ? 44.419 9.541 -0.276 1.000 13.004 307 LYS AAA C 1
ATOM 4745 O O . LYS A 1 307 ? 43.737 9.429 -1.293 1.000 13.537 307 LYS AAA O 1
ATOM 4764 N N . ALA A 1 308 ? 44.401 10.653 0.461 1.000 12.239 308 ALA AAA N 1
ATOM 4765 C CA . ALA A 1 308 ? 43.529 11.788 0.106 1.000 12.424 308 ALA AAA CA 1
ATOM 4766 C C . ALA A 1 308 ? 43.931 12.414 -1.240 1.000 11.742 308 ALA AAA C 1
ATOM 4767 O O . ALA A 1 308 ? 43.063 12.657 -2.063 1.000 12.977 308 ALA AAA O 1
ATOM 4774 N N . GLN A 1 309 ? 45.202 12.659 -1.427 1.000 13.158 309 GLN AAA N 1
ATOM 4775 C CA . GLN A 1 309 ? 45.634 13.283 -2.679 1.000 16.586 309 GLN AAA CA 1
ATOM 4776 C C . GLN A 1 309 ? 45.332 12.330 -3.844 1.000 14.450 309 GLN AAA C 1
ATOM 4777 O O . GLN A 1 309 ? 44.886 12.791 -4.891 1.000 14.801 309 GLN AAA O 1
ATOM 4791 N N . ASN A 1 310 ? 45.489 11.026 -3.655 1.000 12.881 310 ASN AAA N 1
ATOM 4792 C CA . ASN A 1 310 ? 45.148 10.048 -4.698 1.000 14.961 310 ASN AAA CA 1
ATOM 4793 C C . ASN A 1 310 ? 43.633 10.060 -4.944 1.000 12.420 310 ASN AAA C 1
ATOM 4794 O O . ASN A 1 310 ? 43.204 9.963 -6.094 1.000 14.191 310 ASN AAA O 1
ATOM 4805 N N . TYR A 1 311 ? 42.816 10.189 -3.918 1.000 12.982 311 TYR AAA N 1
ATOM 4806 C CA . TYR A 1 311 ? 41.345 10.196 -4.089 1.000 12.038 311 TYR AAA CA 1
ATOM 4807 C C . TYR A 1 311 ? 40.968 11.442 -4.908 1.000 12.928 311 TYR AAA C 1
ATOM 4808 O O . TYR A 1 311 ? 40.142 11.401 -5.798 1.000 12.715 311 TYR AAA O 1
ATOM 4826 N N . MET A 1 312 ? 41.568 12.548 -4.579 1.000 12.758 312 MET AAA N 1
ATOM 4827 C CA . MET A 1 312 ? 41.284 13.793 -5.328 1.000 12.068 312 MET AAA CA 1
ATOM 4828 C C . MET A 1 312 ? 41.654 13.595 -6.806 1.000 13.789 312 MET AAA C 1
ATOM 4829 O O . MET A 1 312 ? 40.833 13.879 -7.704 1.000 13.010 312 MET AAA O 1
ATOM 4843 N N . ARG A 1 313 ? 42.861 13.100 -7.088 1.000 13.823 313 ARG AAA N 1
ATOM 4844 C CA A ARG A 1 313 ? 43.238 12.918 -8.498 0.500 14.290 313 ARG AAA CA 1
ATOM 4845 C CA B ARG A 1 313 ? 43.289 12.867 -8.479 0.500 15.326 313 ARG AAA CA 1
ATOM 4846 C C . ARG A 1 313 ? 42.293 11.934 -9.190 1.000 14.216 313 ARG AAA C 1
ATOM 4847 O O . ARG A 1 313 ? 41.977 12.160 -10.356 1.000 14.718 313 ARG AAA O 1
ATOM 4887 N N . ALA A 1 314 ? 41.895 10.868 -8.529 1.000 14.715 314 ALA AAA N 1
ATOM 4888 C CA . ALA A 1 314 ? 41.064 9.856 -9.196 1.000 14.273 314 ALA AAA CA 1
ATOM 4889 C C . ALA A 1 314 ? 39.741 10.498 -9.625 1.000 12.989 314 ALA AAA C 1
ATOM 4890 O O . ALA A 1 314 ? 39.198 10.160 -10.673 1.000 13.994 314 ALA AAA O 1
ATOM 4897 N N . HIS A 1 315 ? 39.194 11.378 -8.788 1.000 12.010 315 HIS AAA N 1
ATOM 4898 C CA . HIS A 1 315 ? 37.876 11.970 -9.099 1.000 11.535 315 HIS AAA CA 1
ATOM 4899 C C . HIS A 1 315 ? 38.009 13.148 -10.090 1.000 11.907 315 HIS AAA C 1
ATOM 4900 O O . HIS A 1 315 ? 37.133 13.290 -10.961 1.000 12.935 315 HIS AAA O 1
ATOM 4915 N N . ILE A 1 316 ? 39.106 13.886 -10.028 1.000 12.280 316 ILE AAA N 1
ATOM 4916 C CA . ILE A 1 316 ? 39.369 14.907 -11.066 1.000 13.140 316 ILE AAA CA 1
ATOM 4917 C C . ILE A 1 316 ? 39.493 14.196 -12.419 1.000 13.553 316 ILE AAA C 1
ATOM 4918 O O . ILE A 1 316 ? 38.965 14.697 -13.418 1.000 14.181 316 ILE AAA O 1
ATOM 4934 N N . ASP A 1 317 ? 40.131 13.026 -12.437 1.000 14.287 317 ASP AAA N 1
ATOM 4935 C CA . ASP A 1 317 ? 40.310 12.318 -13.728 1.000 16.119 317 ASP AAA CA 1
ATOM 4936 C C . ASP A 1 317 ? 38.948 11.855 -14.275 1.000 14.208 317 ASP AAA C 1
ATOM 4937 O O . ASP A 1 317 ? 38.677 11.954 -15.461 1.000 15.006 317 ASP AAA O 1
ATOM 4946 N N . VAL A 1 318 ? 38.066 11.382 -13.440 1.000 13.513 318 VAL AAA N 1
ATOM 4947 C CA . VAL A 1 318 ? 36.693 10.970 -13.858 1.000 13.791 318 VAL AAA CA 1
ATOM 4948 C C . VAL A 1 318 ? 35.952 12.212 -14.323 1.000 13.335 318 VAL AAA C 1
ATOM 4949 O O . VAL A 1 318 ? 35.221 12.101 -15.323 1.000 13.497 318 VAL AAA O 1
ATOM 4962 N N . ALA A 1 319 ? 36.104 13.353 -13.649 1.000 12.419 319 ALA AAA N 1
ATOM 4963 C CA . ALA A 1 319 ? 35.445 14.578 -14.101 1.000 12.290 319 ALA AAA CA 1
ATOM 4964 C C . ALA A 1 319 ? 35.916 14.950 -15.515 1.000 12.744 319 ALA AAA C 1
ATOM 4965 O O . ALA A 1 319 ? 35.103 15.444 -16.292 1.000 12.842 319 ALA AAA O 1
ATOM 4972 N N . LYS A 1 320 ? 37.196 14.813 -15.779 1.000 12.344 320 LYS AAA N 1
ATOM 4973 C CA . LYS A 1 320 ? 37.691 15.072 -17.146 1.000 14.399 320 LYS AAA CA 1
ATOM 4974 C C . LYS A 1 320 ? 37.056 14.100 -18.136 1.000 14.911 320 LYS AAA C 1
ATOM 4975 O O . LYS A 1 320 ? 36.656 14.530 -19.217 1.000 15.941 320 LYS AAA O 1
ATOM 4994 N N . GLN A 1 321 ? 36.951 12.821 -17.783 1.000 13.772 321 GLN AAA N 1
ATOM 4995 C CA A GLN A 1 321 ? 36.365 11.798 -18.692 0.500 14.886 321 GLN AAA CA 1
ATOM 4996 C CA B GLN A 1 321 ? 36.356 11.766 -18.661 0.500 15.688 321 GLN AAA CA 1
ATOM 4997 C C . GLN A 1 321 ? 34.905 12.127 -19.004 1.000 14.248 321 GLN AAA C 1
ATOM 4998 O O . GLN A 1 321 ? 34.481 11.992 -20.147 1.000 16.871 321 GLN AAA O 1
ATOM 5024 N N . LEU A 1 322 ? 34.145 12.538 -17.998 1.000 13.424 322 LEU AAA N 1
ATOM 5025 C CA . LEU A 1 322 ? 32.702 12.830 -18.180 1.000 12.556 322 LEU AAA CA 1
ATOM 5026 C C . LEU A 1 322 ? 32.459 14.278 -18.615 1.000 12.278 322 LEU AAA C 1
ATOM 5027 O O . LEU A 1 322 ? 31.339 14.586 -18.987 1.000 12.953 322 LEU AAA O 1
ATOM 5043 N N . ASN A 1 323 ? 33.499 15.105 -18.563 1.000 11.930 323 ASN AAA N 1
ATOM 5044 C CA . ASN A 1 323 ? 33.394 16.539 -18.918 1.000 11.683 323 ASN AAA CA 1
ATOM 5045 C C . ASN A 1 323 ? 32.341 17.236 -18.074 1.000 11.704 323 ASN AAA C 1
ATOM 5046 O O . ASN A 1 323 ? 31.415 17.834 -18.627 1.000 12.586 323 ASN AAA O 1
ATOM 5057 N N . LYS A 1 324 ? 32.513 17.168 -16.754 1.000 11.629 324 LYS AAA N 1
ATOM 5058 C CA . LYS A 1 324 ? 31.582 17.821 -15.802 1.000 10.958 324 LYS AAA CA 1
ATOM 5059 C C . LYS A 1 324 ? 32.397 18.446 -14.694 1.000 10.676 324 LYS AAA C 1
ATOM 5060 O O . LYS A 1 324 ? 33.454 17.931 -14.308 1.000 11.275 324 LYS AAA O 1
ATOM 5079 N N . PRO A 1 325 ? 31.871 19.520 -14.087 1.000 10.915 325 PRO AAA N 1
ATOM 5080 C CA . PRO A 1 325 ? 32.516 20.093 -12.900 1.000 11.035 325 PRO AAA CA 1
ATOM 5081 C C . PRO A 1 325 ? 32.497 19.082 -11.734 1.000 10.993 325 PRO AAA C 1
ATOM 5082 O O . PRO A 1 325 ? 31.568 18.269 -11.648 1.000 11.597 325 PRO AAA O 1
ATOM 5093 N N . LEU A 1 326 ? 33.455 19.235 -10.833 1.000 11.062 326 LEU AAA N 1
ATOM 5094 C CA . LEU A 1 326 ? 33.606 18.393 -9.633 1.000 10.409 326 LEU AAA CA 1
ATOM 5095 C C . LEU A 1 326 ? 33.657 19.272 -8.386 1.000 9.947 326 LEU AAA C 1
ATOM 5096 O O . LEU A 1 326 ? 34.540 20.156 -8.302 1.000 10.315 326 LEU AAA O 1
ATOM 5112 N N . VAL A 1 327 ? 32.764 18.980 -7.433 1.000 9.865 327 VAL AAA N 1
ATOM 5113 C CA . VAL A 1 327 ? 32.735 19.737 -6.162 1.000 9.100 327 VAL AAA CA 1
ATOM 5114 C C . VAL A 1 327 ? 33.052 18.806 -5.000 1.000 9.254 327 VAL AAA C 1
ATOM 5115 O O . VAL A 1 327 ? 32.380 17.752 -4.850 1.000 9.977 327 VAL AAA O 1
ATOM 5128 N N . LEU A 1 328 ? 34.051 19.131 -4.184 1.000 9.465 328 LEU AAA N 1
ATOM 5129 C CA . LEU A 1 328 ? 34.377 18.430 -2.939 1.000 9.168 328 LEU AAA CA 1
ATOM 5130 C C . LEU A 1 328 ? 33.410 18.984 -1.900 1.000 9.248 328 LEU AAA C 1
ATOM 5131 O O . LEU A 1 328 ? 33.740 19.842 -1.088 1.000 10.060 328 LEU AAA O 1
ATOM 5147 N N . GLU A 1 329 ? 32.154 18.499 -1.952 1.000 9.164 329 GLU AAA N 1
ATOM 5148 C CA . GLU A 1 329 ? 31.057 19.184 -1.277 1.000 9.577 329 GLU AAA CA 1
ATOM 5149 C C . GLU A 1 329 ? 30.908 18.772 0.196 1.000 9.131 329 GLU AAA C 1
ATOM 5150 O O . GLU A 1 329 ? 29.993 19.255 0.851 1.000 9.516 329 GLU AAA O 1
ATOM 5162 N N . GLU A 1 330 ? 31.720 17.849 0.672 1.000 9.575 330 GLU AAA N 1
ATOM 5163 C CA . GLU A 1 330 ? 31.646 17.412 2.083 1.000 9.673 330 GLU AAA CA 1
ATOM 5164 C C . GLU A 1 330 ? 33.002 16.817 2.402 1.000 10.123 330 GLU AAA C 1
ATOM 5165 O O . GLU A 1 330 ? 33.307 15.732 1.871 1.000 11.124 330 GLU AAA O 1
ATOM 5177 N N . PHE A 1 331 ? 33.743 17.401 3.330 1.000 9.886 331 PHE AAA N 1
ATOM 5178 C CA . PHE A 1 331 ? 35.022 16.854 3.804 1.000 10.891 331 PHE AAA CA 1
ATOM 5179 C C . PHE A 1 331 ? 35.325 17.494 5.125 1.000 10.797 331 PHE AAA C 1
ATOM 5180 O O . PHE A 1 331 ? 35.071 18.684 5.299 1.000 10.742 331 PHE AAA O 1
ATOM 5197 N N . GLY A 1 332 ? 35.948 16.786 6.038 1.000 11.029 332 GLY AAA N 1
ATOM 5198 C CA . GLY A 1 332 ? 36.251 17.323 7.368 1.000 10.963 332 GLY AAA CA 1
ATOM 5199 C C . GLY A 1 332 ? 37.279 16.520 8.090 1.000 9.950 332 GLY AAA C 1
ATOM 5200 O O . GLY A 1 332 ? 37.659 15.408 7.655 1.000 10.789 332 GLY AAA O 1
ATOM 5204 N N . LEU A 1 333 ? 37.683 17.005 9.246 1.000 10.406 333 LEU AAA N 1
ATOM 5205 C CA . LEU A 1 333 ? 38.658 16.305 10.069 1.000 10.153 333 LEU AAA CA 1
ATOM 5206 C C . LEU A 1 333 ? 38.431 16.666 11.521 1.000 10.743 333 LEU AAA C 1
ATOM 5207 O O . LEU A 1 333 ? 38.006 17.805 11.826 1.000 11.152 333 LEU AAA O 1
ATOM 5223 N N . ASP A 1 334 ? 38.720 15.743 12.424 1.000 10.966 334 ASP AAA N 1
ATOM 5224 C CA . ASP A 1 334 ? 38.527 15.957 13.866 1.000 10.853 334 ASP AAA CA 1
ATOM 5225 C C . ASP A 1 334 ? 39.394 17.110 14.353 1.000 11.048 334 ASP AAA C 1
ATOM 5226 O O . ASP A 1 334 ? 40.425 17.404 13.753 1.000 11.910 334 ASP AAA O 1
ATOM 5235 N N . ARG A 1 335 ? 39.022 17.626 15.521 1.000 10.402 335 ARG AAA N 1
ATOM 5236 C CA . ARG A 1 335 ? 39.907 18.545 16.242 1.000 10.794 335 ARG AAA CA 1
ATOM 5237 C C . ARG A 1 335 ? 41.111 17.735 16.727 1.000 11.238 335 ARG AAA C 1
ATOM 5238 O O . ARG A 1 335 ? 41.137 16.504 16.655 1.000 11.662 335 ARG AAA O 1
ATOM 5259 N N . ASP A 1 336 ? 42.134 18.401 17.190 1.000 11.892 336 ASP AAA N 1
ATOM 5260 C CA . ASP A 1 336 ? 43.343 17.706 17.628 1.000 12.190 336 ASP AAA CA 1
ATOM 5261 C C . ASP A 1 336 ? 43.033 16.725 18.745 1.000 11.459 336 ASP AAA C 1
ATOM 5262 O O . ASP A 1 336 ? 42.338 17.048 19.723 1.000 13.249 336 ASP AAA O 1
ATOM 5271 N N . MET A 1 337 ? 43.539 15.490 18.556 1.000 12.721 337 MET AAA N 1
ATOM 5272 C CA . MET A 1 337 ? 43.366 14.346 19.486 1.000 13.125 337 MET AAA CA 1
ATOM 5273 C C . MET A 1 337 ? 41.881 13.996 19.645 1.000 12.911 337 MET AAA C 1
ATOM 5274 O O . MET A 1 337 ? 41.494 13.345 20.633 1.000 15.543 337 MET AAA O 1
ATOM 5288 N N . GLY A 1 338 ? 41.052 14.439 18.692 1.000 12.538 338 GLY AAA N 1
ATOM 5289 C CA . GLY A 1 338 ? 39.638 14.062 18.732 1.000 12.319 338 GLY AAA CA 1
ATOM 5290 C C . GLY A 1 338 ? 38.816 14.768 19.800 1.000 12.564 338 GLY AAA C 1
ATOM 5291 O O . GLY A 1 338 ? 37.703 14.338 20.071 1.000 13.571 338 GLY AAA O 1
ATOM 5295 N N . SER A 1 339 ? 39.287 15.898 20.305 1.000 11.714 339 SER AAA N 1
ATOM 5296 C CA . SER A 1 339 ? 38.550 16.649 21.312 1.000 12.643 339 SER AAA CA 1
ATOM 5297 C C . SER A 1 339 ? 37.259 17.204 20.690 1.000 11.919 339 SER AAA C 1
ATOM 5298 O O . SER A 1 339 ? 37.250 17.551 19.494 1.000 12.071 339 SER AAA O 1
ATOM 5306 N N . TYR A 1 340 ? 36.234 17.377 21.512 1.000 12.763 340 TYR AAA N 1
ATOM 5307 C CA . TYR A 1 340 ? 34.998 18.073 21.124 1.000 12.546 340 TYR AAA CA 1
ATOM 5308 C C . TYR A 1 340 ? 34.973 19.475 21.723 1.000 12.059 340 TYR AAA C 1
ATOM 5309 O O . TYR A 1 340 ? 34.015 20.196 21.415 1.000 14.907 340 TYR AAA O 1
ATOM 5327 N N . ALA A 1 341 ? 35.926 19.777 22.591 1.000 13.234 341 ALA AAA N 1
ATOM 5328 C CA . ALA A 1 341 ? 35.913 21.093 23.273 1.000 14.615 341 ALA AAA CA 1
ATOM 5329 C C . ALA A 1 341 ? 36.213 22.230 22.310 1.000 15.014 341 ALA AAA C 1
ATOM 5330 O O . ALA A 1 341 ? 37.134 22.150 21.515 1.000 14.896 341 ALA AAA O 1
ATOM 5337 N N . MET A 1 342 ? 35.521 23.335 22.499 1.000 15.833 342 MET AAA N 1
ATOM 5338 C CA A MET A 1 342 ? 35.762 24.535 21.658 0.700 15.156 342 MET AAA CA 1
ATOM 5339 C CA B MET A 1 342 ? 35.739 24.545 21.661 0.300 16.725 342 MET AAA CA 1
ATOM 5340 C C . MET A 1 342 ? 37.158 25.119 21.813 1.000 16.443 342 MET AAA C 1
ATOM 5341 O O . MET A 1 342 ? 37.605 25.842 20.896 1.000 18.073 342 MET AAA O 1
ATOM 5367 N N . ASP A 1 343 ? 37.818 24.910 22.938 1.000 16.001 343 ASP AAA N 1
ATOM 5368 C CA . ASP A 1 343 ? 39.133 25.555 23.148 1.000 19.115 343 ASP AAA CA 1
ATOM 5369 C C . ASP A 1 343 ? 40.244 24.604 22.720 1.000 15.566 343 ASP AAA C 1
ATOM 5370 O O . ASP A 1 343 ? 41.415 24.942 22.873 1.000 21.425 343 ASP AAA O 1
ATOM 5379 N N . SER A 1 344 ? 39.900 23.418 22.195 1.000 14.562 344 SER AAA N 1
ATOM 5380 C CA . SER A 1 344 ? 40.933 22.545 21.645 1.000 15.019 344 SER AAA CA 1
ATOM 5381 C C . SER A 1 344 ? 41.461 23.102 20.333 1.000 13.176 344 SER AAA C 1
ATOM 5382 O O . SER A 1 344 ? 40.716 23.792 19.596 1.000 14.112 344 SER AAA O 1
ATOM 5390 N N . THR A 1 345 ? 42.722 22.820 20.048 1.000 13.852 345 THR AAA N 1
ATOM 5391 C CA . THR A 1 345 ? 43.354 23.227 18.781 1.000 13.453 345 THR AAA CA 1
ATOM 5392 C C . THR A 1 345 ? 42.873 22.357 17.612 1.000 13.466 345 THR AAA C 1
ATOM 5393 O O . THR A 1 345 ? 42.334 21.249 17.792 1.000 13.322 345 THR AAA O 1
ATOM 5404 N N . THR A 1 346 ? 43.095 22.911 16.428 1.000 13.197 346 THR AAA N 1
ATOM 5405 C CA . THR A 1 346 ? 42.649 22.326 15.162 1.000 12.641 346 THR AAA CA 1
ATOM 5406 C C . THR A 1 346 ? 43.810 22.338 14.192 1.000 11.725 346 THR AAA C 1
ATOM 5407 O O . THR A 1 346 ? 43.552 22.473 12.998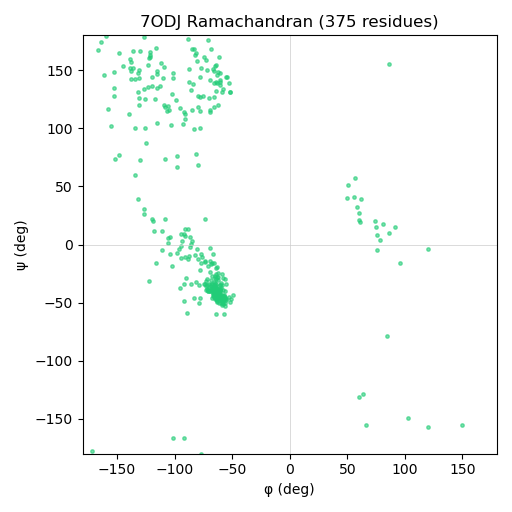 1.000 12.659 346 THR AAA O 1
ATOM 5418 N N . GLU A 1 347 ? 45.037 22.073 14.613 1.000 12.781 347 GLU AAA N 1
ATOM 5419 C CA A GLU A 1 347 ? 46.185 22.095 13.690 0.500 13.324 347 GLU AAA CA 1
ATOM 5420 C CA B GLU A 1 347 ? 46.178 22.097 13.693 0.500 13.408 347 GLU AAA CA 1
ATOM 5421 C C . GLU A 1 347 ? 46.058 21.039 12.583 1.000 11.413 347 GLU AAA C 1
ATOM 5422 O O . GLU A 1 347 ? 46.375 21.354 11.410 1.000 12.910 347 GLU AAA O 1
ATOM 5444 N N . TYR A 1 348 ? 45.681 19.820 12.905 1.000 11.814 348 TYR AAA N 1
ATOM 5445 C CA . TYR A 1 348 ? 45.575 18.765 11.903 1.000 12.502 348 TYR AAA CA 1
ATOM 5446 C C . TYR A 1 348 ? 44.494 19.115 10.893 1.000 11.066 348 TYR AAA C 1
ATOM 5447 O O . TYR A 1 348 ? 44.738 19.018 9.662 1.000 11.126 348 TYR AAA O 1
ATOM 5465 N N . ARG A 1 349 ? 43.329 19.557 11.337 1.000 10.338 349 ARG AAA N 1
ATOM 5466 C CA . ARG A 1 349 ? 42.242 19.990 10.436 1.000 10.768 349 ARG AAA CA 1
ATOM 5467 C C . ARG A 1 349 ? 42.762 21.128 9.542 1.000 11.029 349 ARG AAA C 1
ATOM 5468 O O . ARG A 1 349 ? 42.543 21.112 8.317 1.000 11.315 349 ARG AAA O 1
ATOM 5489 N N . ASP A 1 350 ? 43.367 22.133 10.166 1.000 11.366 350 ASP AAA N 1
ATOM 5490 C CA . ASP A 1 350 ? 43.802 23.340 9.419 1.000 11.298 350 ASP AAA CA 1
ATOM 5491 C C . ASP A 1 350 ? 44.823 22.956 8.351 1.000 11.006 350 ASP AAA C 1
ATOM 5492 O O . ASP A 1 350 ? 44.759 23.418 7.204 1.000 11.645 350 ASP AAA O 1
ATOM 5501 N N . ASN A 1 351 ? 45.782 22.086 8.687 1.000 11.336 351 ASN AAA N 1
ATOM 5502 C CA . ASN A 1 351 ? 46.788 21.691 7.698 1.000 12.157 351 ASN AAA CA 1
ATOM 5503 C C . ASN A 1 351 ? 46.185 20.818 6.598 1.000 11.161 351 ASN AAA C 1
ATOM 5504 O O . ASN A 1 351 ? 46.631 20.923 5.437 1.000 12.005 351 ASN AAA O 1
ATOM 5515 N N . TYR A 1 352 ? 45.194 19.997 6.951 1.000 10.989 352 TYR AAA N 1
ATOM 5516 C CA . TYR A 1 352 ? 44.488 19.189 5.945 1.000 11.592 352 TYR AAA CA 1
ATOM 5517 C C . TYR A 1 352 ? 43.783 20.119 4.972 1.000 10.868 352 TYR AAA C 1
ATOM 5518 O O . TYR A 1 352 ? 43.836 19.957 3.746 1.000 11.218 352 TYR AAA O 1
ATOM 5536 N N . PHE A 1 353 ? 43.038 21.082 5.497 1.000 11.489 353 PHE AAA N 1
ATOM 5537 C CA . PHE A 1 353 ? 42.335 22.055 4.661 1.000 11.573 353 PHE AAA CA 1
ATOM 5538 C C . PHE A 1 353 ? 43.339 22.778 3.783 1.000 11.022 353 PHE AAA C 1
ATOM 5539 O O . PHE A 1 353 ? 43.104 22.972 2.548 1.000 11.528 353 PHE AAA O 1
ATOM 5556 N N . ARG A 1 354 ? 44.468 23.210 4.314 1.000 11.963 354 ARG AAA N 1
ATOM 5557 C CA A ARG A 1 354 ? 45.497 23.875 3.496 0.500 12.387 354 ARG AAA CA 1
ATOM 5558 C CA B ARG A 1 354 ? 45.493 23.887 3.491 0.500 12.851 354 ARG AAA CA 1
ATOM 5559 C C . ARG A 1 354 ? 45.964 22.960 2.363 1.000 12.678 354 ARG AAA C 1
ATOM 5560 O O . ARG A 1 354 ? 46.111 23.427 1.235 1.000 12.229 354 ARG AAA O 1
ATOM 5600 N N . GLY A 1 355 ? 46.215 21.699 2.686 1.000 11.576 355 GLY AAA N 1
ATOM 5601 C CA . GLY A 1 355 ? 46.689 20.823 1.616 1.000 12.136 355 GLY AAA CA 1
ATOM 5602 C C . GLY A 1 355 ? 45.669 20.601 0.537 1.000 10.848 355 GLY AAA C 1
ATOM 5603 O O . GLY A 1 355 ? 46.005 20.656 -0.692 1.000 12.314 355 GLY AAA O 1
ATOM 5607 N N . VAL A 1 356 ? 44.429 20.366 0.917 1.000 10.439 356 VAL AAA N 1
ATOM 5608 C CA . VAL A 1 356 ? 43.343 20.218 -0.060 1.000 11.054 356 VAL AAA CA 1
ATOM 5609 C C . VAL A 1 356 ? 43.216 21.483 -0.888 1.000 10.663 356 VAL AAA C 1
ATOM 5610 O O . VAL A 1 356 ? 43.087 21.403 -2.144 1.000 11.366 356 VAL AAA O 1
ATOM 5623 N N . PHE A 1 357 ? 43.201 22.632 -0.261 1.000 11.029 357 PHE AAA N 1
ATOM 5624 C CA . PHE A 1 357 ? 43.005 23.903 -0.994 1.000 10.820 357 PHE AAA CA 1
ATOM 5625 C C . PHE A 1 357 ? 44.184 24.182 -1.919 1.000 12.049 357 PHE AAA C 1
ATOM 5626 O O . PHE A 1 357 ? 43.964 24.618 -3.054 1.000 12.181 357 PHE AAA O 1
ATOM 5643 N N . GLU A 1 358 ? 45.409 23.940 -1.473 1.000 12.052 358 GLU AAA N 1
ATOM 5644 C CA . GLU A 1 358 ? 46.571 24.089 -2.362 1.000 12.423 358 GLU AAA CA 1
ATOM 5645 C C . GLU A 1 358 ? 46.411 23.216 -3.601 1.000 11.891 358 GLU AAA C 1
ATOM 5646 O O . GLU A 1 358 ? 46.599 23.732 -4.722 1.000 13.307 358 GLU AAA O 1
ATOM 5658 N N . LEU A 1 359 ? 46.143 21.933 -3.418 1.000 12.418 359 LEU AAA N 1
ATOM 5659 C CA . LEU A 1 359 ? 46.027 21.032 -4.578 1.000 13.689 359 LEU AAA CA 1
ATOM 5660 C C . LEU A 1 359 ? 44.864 21.451 -5.470 1.000 12.821 359 LEU AAA C 1
ATOM 5661 O O . LEU A 1 359 ? 44.958 21.433 -6.722 1.000 14.102 359 LEU AAA O 1
ATOM 5677 N N . MET A 1 360 ? 43.746 21.802 -4.892 1.000 13.795 360 MET AAA N 1
ATOM 5678 C CA . MET A 1 360 ? 42.567 22.165 -5.678 1.000 13.829 360 MET AAA CA 1
ATOM 5679 C C . MET A 1 360 ? 42.778 23.482 -6.431 1.000 13.727 360 MET AAA C 1
ATOM 5680 O O . MET A 1 360 ? 42.333 23.595 -7.582 1.000 13.996 360 MET AAA O 1
ATOM 5694 N N . LEU A 1 361 ? 43.513 24.402 -5.832 1.000 14.226 361 LEU AAA N 1
ATOM 5695 C CA . LEU A 1 361 ? 43.767 25.677 -6.492 1.000 13.886 361 LEU AAA CA 1
ATOM 5696 C C . LEU A 1 361 ? 44.721 25.453 -7.674 1.000 13.654 361 LEU AAA C 1
ATOM 5697 O O . LEU A 1 361 ? 44.516 25.995 -8.761 1.000 14.382 361 LEU AAA O 1
ATOM 5713 N N . ALA A 1 362 ? 45.727 24.615 -7.524 1.000 12.636 362 ALA AAA N 1
ATOM 5714 C CA . ALA A 1 362 ? 46.616 24.253 -8.621 1.000 13.050 362 ALA AAA CA 1
ATOM 5715 C C . ALA A 1 362 ? 45.788 23.610 -9.741 1.000 13.157 362 ALA AAA C 1
ATOM 5716 O O . ALA A 1 362 ? 45.992 23.889 -10.951 1.000 15.273 362 ALA AAA O 1
ATOM 5723 N N . SER A 1 363 ? 44.883 22.700 -9.375 1.000 12.569 363 SER AAA N 1
ATOM 5724 C CA . SER A 1 363 ? 44.018 22.003 -10.360 1.000 12.928 363 SER AAA CA 1
ATOM 5725 C C . SER A 1 363 ? 43.185 23.026 -11.155 1.000 13.323 363 SER AAA C 1
ATOM 5726 O O . SER A 1 363 ? 43.145 22.967 -12.391 1.000 14.404 363 SER AAA O 1
ATOM 5734 N N . LEU A 1 364 ? 42.591 23.983 -10.486 1.000 14.341 364 LEU AAA N 1
ATOM 5735 C CA . LEU A 1 364 ? 41.790 25.060 -11.113 1.000 17.459 364 LEU AAA CA 1
ATOM 5736 C C . LEU A 1 364 ? 42.704 25.896 -12.008 1.000 16.714 364 LEU AAA C 1
ATOM 5737 O O . LEU A 1 364 ? 42.331 26.186 -13.156 1.000 19.817 364 LEU AAA O 1
ATOM 5753 N N . GLU A 1 365 ? 43.911 26.211 -11.548 1.000 17.190 365 GLU AAA N 1
ATOM 5754 C CA . GLU A 1 365 ? 44.866 27.015 -12.355 1.000 20.175 365 GLU AAA CA 1
ATOM 5755 C C . GLU A 1 365 ? 45.185 26.284 -13.658 1.000 18.789 365 GLU AAA C 1
ATOM 5756 O O . GLU A 1 365 ? 45.408 26.955 -14.675 1.000 24.346 365 GLU AAA O 1
ATOM 5768 N N . GLN A 1 366 ? 45.232 24.962 -13.609 1.000 17.659 366 GLN AAA N 1
ATOM 5769 C CA A GLN A 1 366 ? 45.621 24.127 -14.778 0.500 18.183 366 GLN AAA CA 1
ATOM 5770 C CA B GLN A 1 366 ? 45.593 24.102 -14.768 0.500 19.767 366 GLN AAA CA 1
ATOM 5771 C C . GLN A 1 366 ? 44.373 23.856 -15.662 1.000 18.632 366 GLN AAA C 1
ATOM 5772 O O . GLN A 1 366 ? 44.486 23.083 -16.609 1.000 23.495 366 GLN AAA O 1
ATOM 5798 N N . GLY A 1 367 ? 43.225 24.424 -15.329 1.000 16.859 367 GLY AAA N 1
ATOM 5799 C CA . GLY A 1 367 ? 42.004 24.340 -16.160 1.000 16.766 367 GLY AAA CA 1
ATOM 5800 C C . GLY A 1 367 ? 41.253 23.039 -15.961 1.000 15.468 367 GLY AAA C 1
ATOM 5801 O O . GLY A 1 367 ? 40.352 22.721 -16.756 1.000 16.481 367 GLY AAA O 1
ATOM 5805 N N . GLU A 1 368 ? 41.524 22.326 -14.885 1.000 14.236 368 GLU AAA N 1
ATOM 5806 C CA . GLU A 1 368 ? 40.865 21.033 -14.625 1.000 13.681 368 GLU AAA CA 1
ATOM 5807 C C . GLU A 1 368 ? 39.487 21.311 -14.018 1.000 12.791 368 GLU AAA C 1
ATOM 5808 O O . GLU A 1 368 ? 39.225 22.437 -13.580 1.000 14.558 368 GLU AAA O 1
ATOM 5820 N N . PRO A 1 369 ? 38.585 20.304 -13.984 1.000 12.005 369 PRO AAA N 1
ATOM 5821 C CA . PRO A 1 369 ? 37.209 20.520 -13.511 1.000 12.988 369 PRO AAA CA 1
ATOM 5822 C C . PRO A 1 369 ? 37.025 20.689 -12.000 1.000 11.830 369 PRO AAA C 1
ATOM 5823 O O . PRO A 1 369 ? 35.961 20.509 -11.548 1.000 15.332 369 PRO AAA O 1
ATOM 5834 N N . SER A 1 370 ? 38.065 21.072 -11.279 1.000 13.962 370 SER AAA N 1
ATOM 5835 C CA . SER A 1 370 ? 37.929 21.366 -9.853 1.000 14.078 370 SER AAA CA 1
ATOM 5836 C C . SER A 1 370 ? 37.115 22.633 -9.746 1.000 14.218 370 SER AAA C 1
ATOM 5837 O O . SER A 1 370 ? 37.597 23.683 -10.123 1.000 20.345 370 SER AAA O 1
ATOM 5845 N N . ALA A 1 371 ? 35.922 22.546 -9.202 1.000 11.725 371 ALA AAA N 1
ATOM 5846 C CA . ALA A 1 371 ? 34.951 23.651 -9.225 1.000 12.121 371 ALA AAA CA 1
ATOM 5847 C C . ALA A 1 371 ? 34.586 24.139 -7.828 1.000 12.032 371 ALA AAA C 1
ATOM 5848 O O . ALA A 1 371 ? 33.670 24.938 -7.690 1.000 14.069 371 ALA AAA O 1
ATOM 5855 N N . GLY A 1 372 ? 35.326 23.696 -6.823 1.000 11.248 372 GLY AAA N 1
ATOM 5856 C CA . GLY A 1 372 ? 35.222 24.201 -5.467 1.000 12.052 372 GLY AAA CA 1
ATOM 5857 C C . GLY A 1 372 ? 34.854 23.149 -4.442 1.000 9.971 372 GLY AAA C 1
ATOM 5858 O O . GLY A 1 372 ? 35.092 21.931 -4.612 1.000 10.332 372 GLY AAA O 1
ATOM 5862 N N . TYR A 1 373 ? 34.291 23.580 -3.331 1.000 10.272 373 TYR AAA N 1
ATOM 5863 C CA A TYR A 1 373 ? 34.252 22.781 -2.102 0.700 10.257 373 TYR AAA CA 1
ATOM 5864 C CA B TYR A 1 373 ? 34.245 22.761 -2.107 0.300 10.477 373 TYR AAA CA 1
ATOM 5865 C C . TYR A 1 373 ? 33.186 23.265 -1.155 1.000 10.018 373 TYR AAA C 1
ATOM 5866 O O . TYR A 1 373 ? 32.812 24.474 -1.168 1.000 10.667 373 TYR AAA O 1
ATOM 5900 N N . ASN A 1 374 ? 32.828 22.426 -0.208 1.000 9.869 374 ASN AAA N 1
ATOM 5901 C CA . ASN A 1 374 ? 32.054 22.811 0.990 1.000 10.266 374 ASN AAA CA 1
ATOM 5902 C C . ASN A 1 374 ? 32.639 22.078 2.179 1.000 9.808 374 ASN AAA C 1
ATOM 5903 O O . ASN A 1 374 ? 32.516 20.850 2.246 1.000 10.387 374 ASN AAA O 1
ATOM 5914 N N . ILE A 1 375 ? 33.255 22.805 3.102 1.000 10.025 375 ILE AAA N 1
ATOM 5915 C CA . ILE A 1 375 ? 33.747 22.170 4.347 1.000 10.719 375 ILE AAA CA 1
ATOM 5916 C C . ILE A 1 375 ? 32.582 21.545 5.110 1.000 10.576 375 ILE AAA C 1
ATOM 5917 O O . ILE A 1 375 ? 31.483 22.113 5.188 1.000 10.930 375 ILE AAA O 1
ATOM 5933 N N . TRP A 1 376 ? 32.841 20.369 5.663 1.000 10.026 376 TRP AAA N 1
ATOM 5934 C CA . TRP A 1 376 ? 31.929 19.743 6.645 1.000 10.438 376 TRP AAA CA 1
ATOM 5935 C C . TRP A 1 376 ? 32.535 19.944 8.022 1.000 10.697 376 TRP AAA C 1
ATOM 5936 O O . TRP A 1 376 ? 33.578 19.342 8.307 1.000 11.338 376 TRP AAA O 1
ATOM 5957 N N . ALA A 1 377 ? 32.038 20.894 8.838 1.000 10.440 377 ALA AAA N 1
ATOM 5958 C CA . ALA A 1 377 ? 30.774 21.608 8.660 1.000 10.239 377 ALA AAA CA 1
ATOM 5959 C C . ALA A 1 377 ? 30.829 22.916 9.472 1.000 9.964 377 ALA AAA C 1
ATOM 5960 O O . ALA A 1 377 ? 31.831 23.169 10.128 1.000 11.278 377 ALA AAA O 1
ATOM 5967 N N . TRP A 1 378 ? 29.778 23.679 9.416 1.000 10.341 378 TRP AAA N 1
ATOM 5968 C CA . TRP A 1 378 ? 29.749 24.995 10.066 1.000 9.975 378 TRP AAA CA 1
ATOM 5969 C C . TRP A 1 378 ? 28.925 24.992 11.338 1.000 9.898 378 TRP AAA C 1
ATOM 5970 O O . TRP A 1 378 ? 27.699 24.786 11.279 1.000 10.402 378 TRP AAA O 1
ATOM 5991 N N . ASN A 1 379 ? 29.580 25.231 12.469 1.000 10.292 379 ASN AAA N 1
ATOM 5992 C CA . ASN A 1 379 ? 28.889 25.374 13.772 1.000 10.940 379 ASN AAA CA 1
ATOM 5993 C C . ASN A 1 379 ? 28.616 26.837 14.095 1.000 10.550 379 ASN AAA C 1
ATOM 5994 O O . ASN A 1 379 ? 27.574 27.092 14.725 1.000 11.715 379 ASN AAA O 1
ATOM 6005 N N . GLY A 1 380 ? 29.510 27.735 13.758 1.000 10.669 380 GLY AAA N 1
ATOM 6006 C CA . GLY A 1 380 ? 29.255 29.171 13.960 1.000 10.719 380 GLY AAA CA 1
ATOM 6007 C C . GLY A 1 380 ? 29.016 29.482 15.421 1.000 11.291 380 GLY AAA C 1
ATOM 6008 O O . GLY A 1 380 ? 29.831 29.122 16.292 1.000 11.686 380 GLY AAA O 1
ATOM 6012 N N . TYR A 1 381 ? 27.942 30.212 15.663 1.000 11.124 381 TYR AAA N 1
ATOM 6013 C CA . TYR A 1 381 ? 27.567 30.660 17.010 1.000 12.016 381 TYR AAA CA 1
ATOM 6014 C C . TYR A 1 381 ? 26.871 29.587 17.802 1.000 12.299 381 TYR AAA C 1
ATOM 6015 O O . TYR A 1 381 ? 26.550 29.798 18.976 1.000 13.224 381 TYR AAA O 1
ATOM 6033 N N . GLY A 1 382 ? 26.596 28.425 17.227 1.000 12.113 382 GLY AAA N 1
ATOM 6034 C CA . GLY A 1 382 ? 25.933 27.350 17.971 1.000 12.210 382 GLY AAA CA 1
ATOM 6035 C C . GLY A 1 382 ? 26.794 26.883 19.131 1.000 11.667 382 GLY AAA C 1
ATOM 6036 O O . GLY A 1 382 ? 28.031 26.838 19.026 1.000 12.375 382 GLY AAA O 1
ATOM 6040 N N . ARG A 1 383 ? 26.138 26.500 20.219 1.000 12.341 383 ARG AAA N 1
ATOM 6041 C CA . ARG A 1 383 ? 26.796 26.046 21.465 1.000 12.856 383 ARG AAA CA 1
ATOM 6042 C C . ARG A 1 383 ? 26.081 24.831 22.034 1.000 13.851 383 ARG AAA C 1
ATOM 6043 O O . ARG A 1 383 ? 24.868 24.717 21.899 1.000 13.841 383 ARG AAA O 1
ATOM 6064 N N . THR A 1 384 ? 26.872 24.001 22.695 1.000 15.157 384 THR AAA N 1
ATOM 6065 C CA . THR A 1 384 ? 26.310 22.917 23.532 1.000 14.877 384 THR AAA CA 1
ATOM 6066 C C . THR A 1 384 ? 26.796 23.164 24.959 1.000 13.341 384 THR AAA C 1
ATOM 6067 O O . THR A 1 384 ? 27.978 23.448 25.167 1.000 15.169 384 THR AAA O 1
ATOM 6078 N N . THR A 1 385 ? 25.940 22.857 25.897 1.000 15.114 385 THR AAA N 1
ATOM 6079 C CA . THR A 1 385 ? 26.372 22.730 27.291 1.000 16.350 385 THR AAA CA 1
ATOM 6080 C C . THR A 1 385 ? 26.136 21.331 27.809 1.000 13.204 385 THR AAA C 1
ATOM 6081 O O . THR A 1 385 ? 26.115 21.133 29.013 1.000 15.142 385 THR AAA O 1
ATOM 6092 N N . ARG A 1 386 ? 26.002 20.364 26.934 1.000 12.752 386 ARG AAA N 1
ATOM 6093 C CA . ARG A 1 386 ? 25.889 18.978 27.334 1.000 11.138 386 ARG AAA CA 1
ATOM 6094 C C . ARG A 1 386 ? 27.286 18.410 27.655 1.000 11.879 386 ARG AAA C 1
ATOM 6095 O O . ARG A 1 386 ? 28.214 18.487 26.883 1.000 12.753 386 ARG AAA O 1
ATOM 6116 N N . ALA A 1 387 ? 27.416 17.815 28.815 1.000 13.020 387 ALA AAA N 1
ATOM 6117 C CA . ALA A 1 387 ? 28.695 17.255 29.291 1.000 12.515 387 ALA AAA CA 1
ATOM 6118 C C . ALA A 1 387 ? 29.246 16.198 28.314 1.000 12.235 387 ALA AAA C 1
ATOM 6119 O O . ALA A 1 387 ? 30.441 16.180 28.104 1.000 12.479 387 ALA AAA O 1
ATOM 6126 N N . ASN A 1 388 ? 28.342 15.389 27.768 1.000 12.103 388 ASN AAA N 1
ATOM 6127 C CA . ASN A 1 388 ? 28.701 14.338 26.792 1.000 12.459 388 ASN AAA CA 1
ATOM 6128 C C . ASN A 1 388 ? 28.633 14.820 25.329 1.000 12.793 388 ASN AAA C 1
ATOM 6129 O O . ASN A 1 388 ? 28.825 14.017 24.427 1.000 14.077 388 ASN AAA O 1
ATOM 6140 N N . TYR A 1 389 ? 28.412 16.111 25.108 1.000 11.306 389 TYR AAA N 1
ATOM 6141 C CA . TYR A 1 389 ? 28.385 16.703 23.773 1.000 11.468 389 TYR AAA CA 1
ATOM 6142 C C . TYR A 1 389 ? 27.311 16.078 22.908 1.000 11.347 389 TYR AAA C 1
ATOM 6143 O O . TYR A 1 389 ? 27.383 16.236 21.671 1.000 12.435 389 TYR AAA O 1
ATOM 6161 N N . TRP A 1 390 ? 26.310 15.449 23.454 1.000 12.413 390 TRP AAA N 1
ATOM 6162 C CA . TRP A 1 390 ? 25.267 14.801 22.646 1.000 12.201 390 TRP AAA CA 1
ATOM 6163 C C . TRP A 1 390 ? 24.016 15.672 22.529 1.000 12.195 390 TRP AAA C 1
ATOM 6164 O O . TRP A 1 390 ? 23.424 16.057 23.540 1.000 13.957 390 TRP AAA O 1
ATOM 6185 N N . TRP A 1 391 ? 23.617 15.956 21.296 1.000 12.050 391 TRP AAA N 1
ATOM 6186 C CA . TRP A 1 391 ? 22.461 16.825 21.040 1.000 13.013 391 TRP AAA CA 1
ATOM 6187 C C . TRP A 1 391 ? 21.193 16.253 21.636 1.000 13.176 391 TRP AAA C 1
ATOM 6188 O O . TRP A 1 391 ? 20.933 15.053 21.467 1.000 13.521 391 TRP AAA O 1
ATOM 6209 N N . GLN A 1 392 ? 20.393 17.102 22.252 1.000 14.586 392 GLN AAA N 1
ATOM 6210 C CA . GLN A 1 392 ? 19.015 16.786 22.671 1.000 16.059 392 GLN AAA CA 1
ATOM 6211 C C . GLN A 1 392 ? 18.067 17.796 22.036 1.000 15.601 392 GLN AAA C 1
ATOM 6212 O O . GLN A 1 392 ? 18.465 18.913 21.771 1.000 15.361 392 GLN AAA O 1
ATOM 6226 N N . GLU A 1 393 ? 16.834 17.385 21.857 1.000 16.872 393 GLU AAA N 1
ATOM 6227 C CA . GLU A 1 393 ? 15.794 18.208 21.256 1.000 17.141 393 GLU AAA CA 1
ATOM 6228 C C . GLU A 1 393 ? 15.748 19.577 21.990 1.000 16.448 393 GLU AAA C 1
ATOM 6229 O O . GLU A 1 393 ? 15.780 19.636 23.228 1.000 17.311 393 GLU AAA O 1
ATOM 6241 N N . GLY A 1 394 ? 15.745 20.654 21.199 1.000 16.723 394 GLY AAA N 1
ATOM 6242 C CA . GLY A 1 394 ? 15.745 22.025 21.732 1.000 18.350 394 GLY AAA CA 1
ATOM 6243 C C . GLY A 1 394 ? 17.132 22.636 21.822 1.000 14.239 394 GLY AAA C 1
ATOM 6244 O O . GLY A 1 394 ? 17.262 23.850 21.887 1.000 17.539 394 GLY AAA O 1
ATOM 6248 N N . ASP A 1 395 ? 18.169 21.819 21.738 1.000 15.235 395 ASP AAA N 1
ATOM 6249 C CA . ASP A 1 395 ? 19.549 22.369 21.815 1.000 14.643 395 ASP AAA CA 1
ATOM 6250 C C . ASP A 1 395 ? 19.843 23.092 20.502 1.000 12.567 395 ASP AAA C 1
ATOM 6251 O O . ASP A 1 395 ? 19.264 22.818 19.440 1.000 13.414 395 ASP AAA O 1
ATOM 6260 N N . ASP A 1 396 ? 20.824 24.005 20.536 1.000 12.214 396 ASP AAA N 1
ATOM 6261 C CA . ASP A 1 396 ? 21.262 24.677 19.297 1.000 12.462 396 ASP AAA CA 1
ATOM 6262 C C . ASP A 1 396 ? 21.613 23.636 18.238 1.000 12.258 396 ASP AAA C 1
ATOM 6263 O O . ASP A 1 396 ? 22.315 22.634 18.485 1.000 13.256 396 ASP AAA O 1
ATOM 6272 N N . PHE A 1 397 ? 21.218 23.907 17.013 1.000 12.537 397 PHE AAA N 1
ATOM 6273 C CA . PHE A 1 397 ? 21.707 23.086 15.890 1.000 11.590 397 PHE AAA CA 1
ATOM 6274 C C . PHE A 1 397 ? 23.139 23.515 15.536 1.000 11.261 397 PHE AAA C 1
ATOM 6275 O O . PHE A 1 397 ? 23.470 24.716 15.561 1.000 13.098 397 PHE AAA O 1
ATOM 6292 N N . MET A 1 398 ? 23.951 22.531 15.160 1.000 12.206 398 MET AAA N 1
ATOM 6293 C CA . MET A 1 398 ? 25.332 22.696 14.756 1.000 13.823 398 MET AAA CA 1
ATOM 6294 C C . MET A 1 398 ? 25.535 21.968 13.427 1.000 10.742 398 MET AAA C 1
ATOM 6295 O O . MET A 1 398 ? 24.707 21.121 13.039 1.000 11.258 398 MET AAA O 1
ATOM 6309 N N . GLY A 1 399 ? 26.639 22.237 12.789 1.000 10.305 399 GLY AAA N 1
ATOM 6310 C CA . GLY A 1 399 ? 27.021 21.528 11.578 1.000 10.736 399 GLY AAA CA 1
ATOM 6311 C C . GLY A 1 399 ? 27.184 20.036 11.784 1.000 10.423 399 GLY AAA C 1
ATOM 6312 O O . GLY A 1 399 ? 26.947 19.271 10.863 1.000 11.242 399 GLY AAA O 1
ATOM 6316 N N . ASP A 1 400 ? 27.638 19.678 13.000 1.000 10.151 400 ASP AAA N 1
ATOM 6317 C CA . ASP A 1 400 ? 27.581 18.282 13.490 1.000 9.624 400 ASP AAA CA 1
ATOM 6318 C C . ASP A 1 400 ? 26.111 17.961 13.715 1.000 10.262 400 ASP AAA C 1
ATOM 6319 O O . ASP A 1 400 ? 25.464 18.575 14.594 1.000 10.672 400 ASP AAA O 1
ATOM 6328 N N . PRO A 1 401 ? 25.529 17.002 12.977 1.000 10.347 401 PRO AAA N 1
ATOM 6329 C CA . PRO A 1 401 ? 24.147 16.649 13.206 1.000 10.488 401 PRO AAA CA 1
ATOM 6330 C C . PRO A 1 401 ? 23.997 15.782 14.459 1.000 10.539 401 PRO AAA C 1
ATOM 6331 O O . PRO A 1 401 ? 24.977 15.466 15.117 1.000 10.940 401 PRO AAA O 1
ATOM 6342 N N . PRO A 1 402 ? 22.748 15.393 14.768 1.000 11.888 402 PRO AAA N 1
ATOM 6343 C CA . PRO A 1 402 ? 22.491 14.725 16.046 1.000 12.254 402 PRO AAA CA 1
ATOM 6344 C C . PRO A 1 402 ? 23.051 13.323 16.230 1.000 10.959 402 PRO AAA C 1
ATOM 6345 O O . PRO A 1 402 ? 22.955 12.828 17.333 1.000 13.995 402 PRO AAA O 1
ATOM 6356 N N . GLN A 1 403 ? 23.691 12.767 15.204 1.000 11.761 403 GLN AAA N 1
ATOM 6357 C CA . GLN A 1 403 ? 24.277 11.424 15.267 1.000 12.020 403 GLN AAA CA 1
ATOM 6358 C C . GLN A 1 403 ? 25.742 11.497 15.648 1.000 12.261 403 GLN AAA C 1
ATOM 6359 O O . GLN A 1 403 ? 26.357 10.430 15.786 1.000 13.820 403 GLN AAA O 1
ATOM 6373 N N . GLU A 1 404 ? 26.279 12.693 15.845 1.000 11.890 404 GLU AAA N 1
ATOM 6374 C CA . GLU A 1 404 ? 27.692 12.893 16.170 1.000 12.199 404 GLU AAA CA 1
ATOM 6375 C C . GLU A 1 404 ? 27.807 13.922 17.279 1.000 11.921 404 GLU AAA C 1
ATOM 6376 O O . GLU A 1 404 ? 26.973 14.808 17.401 1.000 11.811 404 GLU AAA O 1
ATOM 6388 N N . GLU A 1 405 ? 28.859 13.803 18.062 1.000 11.594 405 GLU AAA N 1
ATOM 6389 C CA . GLU A 1 405 ? 29.076 14.812 19.111 1.000 10.633 405 GLU AAA CA 1
ATOM 6390 C C . GLU A 1 405 ? 29.113 16.205 18.507 1.000 11.554 405 GLU AAA C 1
ATOM 6391 O O . GLU A 1 405 ? 29.717 16.454 17.429 1.000 11.792 405 GLU AAA O 1
ATOM 6403 N N . GLN A 1 406 ? 28.573 17.130 19.287 1.000 10.772 406 GLN AAA N 1
ATOM 6404 C CA . GLN A 1 406 ? 28.476 18.550 18.976 1.000 10.955 406 GLN AAA CA 1
ATOM 6405 C C . GLN A 1 406 ? 29.854 19.154 19.230 1.000 11.083 406 GLN AAA C 1
ATOM 6406 O O . GLN A 1 406 ? 30.211 19.321 20.409 1.000 12.938 406 GLN AAA O 1
ATOM 6420 N N . GLY A 1 407 ? 30.627 19.366 18.192 1.000 10.522 407 GLY AAA N 1
ATOM 6421 C CA . GLY A 1 407 ? 32.045 19.669 18.271 1.000 10.806 407 GLY AAA CA 1
ATOM 6422 C C . GLY A 1 407 ? 32.950 18.683 17.563 1.000 10.312 407 GLY AAA C 1
ATOM 6423 O O . GLY A 1 407 ? 34.147 18.944 17.523 1.000 11.347 407 GLY AAA O 1
ATOM 6427 N N . MET A 1 408 ? 32.427 17.593 16.996 1.000 10.452 408 MET AAA N 1
ATOM 6428 C CA . MET A 1 408 ? 33.312 16.627 16.336 1.000 11.109 408 MET AAA CA 1
ATOM 6429 C C . MET A 1 408 ? 34.031 17.226 15.118 1.000 10.476 408 MET AAA C 1
ATOM 6430 O O . MET A 1 408 ? 35.257 17.205 15.043 1.000 11.073 408 MET AAA O 1
ATOM 6444 N N . TYR A 1 409 ? 33.251 17.668 14.150 1.000 10.348 409 TYR AAA N 1
ATOM 6445 C CA . TYR A 1 409 ? 33.774 18.178 12.873 1.000 10.369 409 TYR AAA CA 1
ATOM 6446 C C . TYR A 1 409 ? 33.489 19.657 12.618 1.000 10.579 409 TYR AAA C 1
ATOM 6447 O O . TYR A 1 409 ? 34.068 20.223 11.694 1.000 11.404 409 TYR AAA O 1
ATOM 6465 N N . GLY A 1 410 ? 32.556 20.267 13.358 1.000 10.441 410 GLY AAA N 1
ATOM 6466 C CA . GLY A 1 410 ? 32.140 21.610 12.965 1.000 10.804 410 GLY AAA CA 1
ATOM 6467 C C . GLY A 1 410 ? 33.119 22.720 13.341 1.000 10.382 410 GLY AAA C 1
ATOM 6468 O O . GLY A 1 410 ? 33.846 22.620 14.354 1.000 11.702 410 GLY AAA O 1
ATOM 6472 N N . VAL A 1 411 ? 33.086 23.772 12.549 1.000 11.026 411 VAL AAA N 1
ATOM 6473 C CA . VAL A 1 411 ? 33.928 24.950 12.760 1.000 11.139 411 VAL AAA CA 1
ATOM 6474 C C . VAL A 1 411 ? 33.122 25.969 13.531 1.000 10.442 411 VAL AAA C 1
ATOM 6475 O O . VAL A 1 411 ? 32.051 26.406 13.050 1.000 11.369 411 VAL AAA O 1
ATOM 6488 N N . PHE A 1 412 ? 33.583 26.298 14.733 1.000 10.679 412 PHE AAA N 1
ATOM 6489 C CA . PHE A 1 412 ? 32.942 27.330 15.548 1.000 11.155 412 PHE AAA CA 1
ATOM 6490 C C . PHE A 1 412 ? 33.376 28.715 15.091 1.000 11.097 412 PHE AAA C 1
ATOM 6491 O O . PHE A 1 412 ? 34.477 28.916 14.541 1.000 11.862 412 PHE AAA O 1
ATOM 6508 N N . ASP A 1 413 ? 32.571 29.740 15.402 1.000 11.567 413 ASP AAA N 1
ATOM 6509 C CA . ASP A 1 413 ? 32.952 31.137 15.120 1.000 12.574 413 ASP AAA CA 1
ATOM 6510 C C . ASP A 1 413 ? 34.285 31.523 15.751 1.000 13.132 413 ASP AAA C 1
ATOM 6511 O O . ASP A 1 413 ? 34.982 32.376 15.226 1.000 13.655 413 ASP AAA O 1
ATOM 6520 N N . THR A 1 414 ? 34.597 30.903 16.868 1.000 12.934 414 THR AAA N 1
ATOM 6521 C CA . THR A 1 414 ? 35.840 31.176 17.625 1.000 13.232 414 THR AAA CA 1
ATOM 6522 C C . THR A 1 414 ? 37.043 30.370 17.129 1.000 13.406 414 THR AAA C 1
ATOM 6523 O O . THR A 1 414 ? 38.135 30.549 17.704 1.000 14.123 414 THR AAA O 1
ATOM 6534 N N . ASP A 1 415 ? 36.872 29.535 16.097 1.000 12.682 415 ASP AAA N 1
ATOM 6535 C CA . ASP A 1 415 ? 38.009 28.783 15.519 1.000 13.009 415 ASP AAA CA 1
ATOM 6536 C C . ASP A 1 415 ? 38.835 29.664 14.586 1.000 13.972 415 ASP AAA C 1
ATOM 6537 O O . ASP A 1 415 ? 38.778 29.515 13.347 1.000 13.389 415 ASP AAA O 1
ATOM 6546 N N . THR A 1 416 ? 39.509 30.630 15.195 1.000 14.044 416 THR AAA N 1
ATOM 6547 C CA . THR A 1 416 ? 40.178 31.719 14.479 1.000 14.775 416 THR AAA CA 1
ATOM 6548 C C . THR A 1 416 ? 41.118 31.197 13.401 1.000 13.896 416 THR AAA C 1
ATOM 6549 O O . THR A 1 416 ? 41.115 31.696 12.257 1.000 14.265 416 THR AAA O 1
ATOM 6560 N N . SER A 1 417 ? 41.903 30.203 13.701 1.000 13.664 417 SER AAA N 1
ATOM 6561 C CA . SER A 1 417 ? 42.906 29.713 12.756 1.000 13.777 417 SER AAA CA 1
ATOM 6562 C C . SER A 1 417 ? 42.230 29.126 11.523 1.000 13.470 417 SER AAA C 1
ATOM 6563 O O . SER A 1 417 ? 42.645 29.383 10.372 1.000 14.274 417 SER AAA O 1
ATOM 6571 N N . THR A 1 418 ? 41.204 28.328 11.701 1.000 12.748 418 THR AAA N 1
ATOM 6572 C CA . THR A 1 418 ? 40.500 27.681 10.590 1.000 12.019 418 THR AAA CA 1
ATOM 6573 C C . THR A 1 418 ? 39.805 28.708 9.713 1.000 12.413 418 THR AAA C 1
ATOM 6574 O O . THR A 1 418 ? 39.859 28.638 8.498 1.000 12.959 418 THR AAA O 1
ATOM 6585 N N . ILE A 1 419 ? 39.158 29.675 10.353 1.000 12.449 419 ILE AAA N 1
ATOM 6586 C CA . ILE A 1 419 ? 38.415 30.727 9.630 1.000 13.677 419 ILE AAA CA 1
ATOM 6587 C C . ILE A 1 419 ? 39.381 31.567 8.796 1.000 13.195 419 ILE AAA C 1
ATOM 6588 O O . ILE A 1 419 ? 39.059 31.894 7.668 1.000 13.582 419 ILE AAA O 1
ATOM 6604 N N . ALA A 1 420 ? 40.586 31.812 9.288 1.000 13.541 420 ALA AAA N 1
ATOM 6605 C CA . ALA A 1 420 ? 41.557 32.607 8.505 1.000 14.392 420 ALA AAA CA 1
ATOM 6606 C C . ALA A 1 420 ? 41.912 31.843 7.229 1.000 13.313 420 ALA AAA C 1
ATOM 6607 O O . ALA A 1 420 ? 42.065 32.449 6.166 1.000 14.707 420 ALA AAA O 1
ATOM 6614 N N . ILE A 1 421 ? 42.079 30.527 7.317 1.000 13.467 421 ILE AAA N 1
ATOM 6615 C CA . ILE A 1 421 ? 42.405 29.685 6.133 1.000 13.564 421 ILE AAA CA 1
ATOM 6616 C C . ILE A 1 421 ? 41.210 29.735 5.185 1.000 13.730 421 ILE AAA C 1
ATOM 6617 O O . ILE A 1 421 ? 41.413 29.849 3.994 1.000 14.558 421 ILE AAA O 1
ATOM 6633 N N . MET A 1 422 ? 40.003 29.593 5.689 1.000 13.603 422 MET AAA N 1
ATOM 6634 C CA . MET A 1 422 ? 38.802 29.649 4.829 1.000 14.320 422 MET AAA CA 1
ATOM 6635 C C . MET A 1 422 ? 38.766 31.000 4.116 1.000 13.661 422 MET AAA C 1
ATOM 6636 O O . MET A 1 422 ? 38.542 31.034 2.892 1.000 14.821 422 MET AAA O 1
ATOM 6650 N N . LYS A 1 423 ? 38.948 32.094 4.847 1.000 13.519 423 LYS AAA N 1
ATOM 6651 C CA . LYS A 1 423 ? 38.863 33.433 4.240 1.000 14.153 423 LYS AAA CA 1
ATOM 6652 C C . LYS A 1 423 ? 39.936 33.587 3.163 1.000 14.593 423 LYS AAA C 1
ATOM 6653 O O . LYS A 1 423 ? 39.636 34.120 2.060 1.000 15.324 423 LYS AAA O 1
ATOM 6672 N N . GLU A 1 424 ? 41.147 33.166 3.449 1.000 14.376 424 GLU AAA N 1
ATOM 6673 C CA . GLU A 1 424 ? 42.264 33.251 2.504 1.000 16.480 424 GLU AAA CA 1
ATOM 6674 C C . GLU A 1 424 ? 41.867 32.497 1.243 1.000 15.633 424 GLU AAA C 1
ATOM 6675 O O . GLU A 1 424 ? 42.005 33.039 0.156 1.000 16.393 424 GLU AAA O 1
ATOM 6687 N N . PHE A 1 425 ? 41.567 31.211 1.331 1.000 15.056 425 PHE AAA N 1
ATOM 6688 C CA . PHE A 1 425 ? 41.344 30.427 0.102 1.000 15.762 425 PHE AAA CA 1
ATOM 6689 C C . PHE A 1 425 ? 40.025 30.762 -0.579 1.000 15.795 425 PHE AAA C 1
ATOM 6690 O O . PHE A 1 425 ? 39.980 30.728 -1.796 1.000 19.235 425 PHE AAA O 1
ATOM 6707 N N . ASN A 1 426 ? 38.994 31.132 0.154 1.000 15.468 426 ASN AAA N 1
ATOM 6708 C CA . ASN A 1 426 ? 37.765 31.585 -0.494 1.000 16.328 426 ASN AAA CA 1
ATOM 6709 C C . ASN A 1 426 ? 38.081 32.736 -1.426 1.000 17.336 426 ASN AAA C 1
ATOM 6710 O O . ASN A 1 426 ? 37.458 32.794 -2.529 1.000 20.519 426 ASN AAA O 1
ATOM 6721 N N . ALA A 1 427 ? 38.967 33.662 -1.054 1.000 19.118 427 ALA AAA N 1
ATOM 6722 C CA . ALA A 1 427 ? 39.367 34.785 -1.928 1.000 21.695 427 ALA AAA CA 1
ATOM 6723 C C . ALA A 1 427 ? 40.214 34.276 -3.085 1.000 21.745 427 ALA AAA C 1
ATOM 6724 O O . ALA A 1 427 ? 40.002 34.748 -4.192 1.000 26.755 427 ALA AAA O 1
ATOM 6731 N N . ARG A 1 428 ? 41.109 33.323 -2.856 1.000 19.408 428 ARG AAA N 1
ATOM 6732 C CA . ARG A 1 428 ? 42.024 32.832 -3.922 1.000 22.526 428 ARG AAA CA 1
ATOM 6733 C C . ARG A 1 428 ? 41.214 32.079 -4.990 1.000 19.632 428 ARG AAA C 1
ATOM 6734 O O . ARG A 1 428 ? 41.575 32.146 -6.174 1.000 26.650 428 ARG AAA O 1
ATOM 6743 N N . PHE A 1 429 ? 40.150 31.380 -4.609 1.000 18.871 429 PHE AAA N 1
ATOM 6744 C CA . PHE A 1 429 ? 39.331 30.549 -5.525 1.000 21.448 429 PHE AAA CA 1
ATOM 6745 C C . PHE A 1 429 ? 38.410 31.418 -6.341 1.000 22.043 429 PHE AAA C 1
ATOM 6746 O O . PHE A 1 429 ? 38.001 30.977 -7.420 1.000 25.700 429 PHE AAA O 1
ATOM 6763 N N . GLN A 1 430 ? 38.101 32.625 -5.876 1.000 27.476 430 GLN AAA N 1
ATOM 6764 C CA . GLN A 1 430 ? 37.221 33.526 -6.651 1.000 32.112 430 GLN AAA CA 1
ATOM 6765 C C . GLN A 1 430 ? 37.934 34.039 -7.905 1.000 34.163 430 GLN AAA C 1
ATOM 6766 O O . GLN A 1 430 ? 39.074 34.420 -7.817 1.000 42.965 430 GLN AAA O 1
ATOM 6780 N N . PRO A 1 431 ? 37.329 33.871 -9.102 1.000 38.059 431 PRO AAA N 1
ATOM 6781 C CA . PRO A 1 431 ? 37.992 34.183 -10.382 1.000 56.589 431 PRO AAA CA 1
ATOM 6782 C C . PRO A 1 431 ? 38.832 35.468 -10.425 1.000 66.689 431 PRO AAA C 1
ATOM 6783 O O . PRO A 1 431 ? 38.113 36.432 -9.954 1.000 58.736 431 PRO AAA O 1
#

Sequence (409 aa):
HFFVRVNGGHFELQGKPYVITGVNMWYAAYLLGAPNEVGDRDDRLAKELDNLKAIGVNNLRVLAVVSEKSEINNSAVVKPAVTNGFGNYDEETLLQGLDYLLVEELAKRDMTVVLYFNNFWQWSGGMTQYMAWIEGEPPVQDPNVTNEWEAFMAKSASFYRRSEKAQQEYRRKKTLEEKIITRVNSINGKKAYVDDATIMSSWQLANEPRPGNSSQTTTAEEKKQIYIDWVHAAAAYIKTLDAHHLVSSGSEGEEMMGSVVNDMQVFIDAHATPDIDYLTYHMMWIRNWSWFDKTKPAETWPSAWEKAQNYMRRAHIDVAKQQLNKPLVLEEFGLDRDMGSYAMMDSTTEEYRDNYFRRGVFELMLASLEQQGEPSAGYYNIWAWNGYGRTTRANYWWQEGDDFMGDPPQEEQGMYGVFDTDTSTIAIMKEFNARFQP

Secondary structure (P-SEA, 3-state):
cccccccccccccccbbbbbccccccccccccccccccaaaaaaaaaaaaaaccccccccccccccccccccccccccccccccaaaaaaaaaaaaaaaaacbbbbbbccccccccccaaaaaaaaacccccccccccaaaaaaaaaacccccaaaaaaaaaaaaaccccccccccccccccccccbbbcccccccccccccaaaaaaaaaaaaaaaaaaaaacccccccccccccccccccaaaaaaaaccccccbbbbbbccccccccccccccccaaaaaaaaaaaaaaaaaaaaaacbbbbcccccccccccccccccccaaaaaaaaaaaaaaaaaaaaccccccccccccccccccccccccccccccccccccccccccccccccaaaaaaaaaaaaaaacc

B-factor: mean 17.0, std 7.42, range [0.5, 83.89]

Foldseek 3Di:
DAFAWDFLFIDDPNHTAFALAAEDACLLQQQQPDLSHVVVVSLVVVVVCVVLQGQEYEYEQFFEPAPDQQADPPTQHDDQPRGDVSSNLSVLRSLVSSVVSNHAYEYEQFALAPHRDGQLVLVCSVVVHHDDHCLVVVPVQVSQQSSLVLLVDPSSVVSSLVSLCPQQQDQSPPPRHGNLRRSSYQEYEHYAAAALGGLPRDPVSLVSQLVSLQVVLVSNCVSHVDHAYAHNHQACVRYSVDNVSVLSSQLHVSHQAYEHEDELVVVPQAPLQPHVVRVVSSLVVVVVRVVVVLVSCNVSRHAYENAEYFAFFHNQDLDPPGHRVSRQVSLVVVLVVLLVCVVVVTSHRYYHYQHAAEQFDDPDPQQADDPSGGDGSPGRNDRNRTTHDYNPNVSNSVSSSVSSVSSPD

Radius of gyration: 19.49 Å; Cα contacts (8 Å, |Δi|>4): 917; chains: 1; bounding box: 49×47×49 Å

Nearest PDB structures (foldseek):
  7odj-assembly1_AAA  TM=1.002E+00  e=2.658E-83  Cellvibrio mixtus
  4lyp-assembly2_B  TM=9.080E-01  e=1.301E-38  Rhizomucor miehei
  4nrr-assembly1_A  TM=9.282E-01  e=1.311E-37  Rhizomucor miehei
  4lyr-assembly1_A  TM=9.089E-01  e=5.146E-38  Rhizomucor miehei
  1rh9-assembly1_A  TM=8.769E-01  e=2.175E-28  Solanum lycopersicum